Protein AF-A0A9W9YIX2-F1 (afdb_monomer_lite)

InterPro domains:
  IPR000152 EGF-type aspartate/asparagine hydroxylation site [PS00010] (361-372)
  IPR000742 EGF-like domain [PF00008] (350-379)
  IPR000742 EGF-like domain [PS00022] (370-381)
  IPR000742 EGF-like domain [PS01186] (370-381)
  IPR000742 EGF-like domain [PS50026] (346-382)
  IPR000742 EGF-like domain [SM00181] (349-382)
  IPR001881 EGF-like calcium-binding domain [SM00179] (346-382)
  IPR009030 Growth factor receptor cysteine-rich domain superfamily [SSF57184] (216-331)
  IPR011641 Tyrosine-protein kinase ephrin type A/B receptor-like [PF07699] (189-236)
  IPR011641 Tyrosine-protein kinase ephrin type A/B receptor-like [PF07699] (243-290)
  IPR011641 Tyrosine-protein kinase ephrin type A/B receptor-like [PF07699] (297-344)
  IPR052071 Signal peptide, CUB and EGF-like domain-containing protein [PTHR24046] (151-285)

Radius of gyration: 43.52 Å; chains: 1; bounding box: 113×68×102 Å

Secondary structure (DSSP, 8-state):
--TTS-EEEEES-TTSHHHHHHHHHHHHHHHHSTTS-TTTTTS-TT--GGGEEEEE------TTS-----EEEEEEEE--S----S-S-SBHHHHHHHHHHHHHHHHHHHHHHHHHTTS-HHHHHHHH-EEES---GGG--PPP---SS-TT--EEEEE-TTTT--SSSSP----S-SEEEEEE-PPTTEEEETTTTEEEEPPTTEE--STT-SSPEEPPTT-EEES-TTT---EEES---TTEE-SS--SSPEEPPTTEE--SSS-SSPEEPPTTEE-SSTTB-SGGG--EEPPTTEE-TTS-SSPEEPPTTEE--STT-SSPEEPSTT-EESSS-B-SGGGEE---TTTT----TTPEEEE-SSSEEEEPPTTEESSSS-EE--GGGG--S-TTPPP-----

pLDDT: mean 70.99, std 14.93, range [30.7, 94.44]

Organism: NCBI:txid174260

Sequence (404 aa):
MMSNYPGFYFDGDCNDPSVQDQMKKDFWNFIRGPYFPPPFCMIKPDCTEDSVTIFCGETSAPERRRKRRSVREVSIRYDYVKKFTDQESNDQAGQDAFNKEKAILETFRTEVDTHVKKADWRGFYATSKLELKDYDAKNYNLGPVEAYCSEDGAVVRKCNEADLKCPEPPCKCSKNTGTITKCTRCPVGTFYDSHEDNCTLCAEGTYSPNEGALACDKCPEGTWTIGTRQENFTACAAECGPGLFSSTGIATCSSCRIGTYSTGKQNKACVSCPAGTVTVITAAKGIEDCGMQCGPGTYSDNGVEPCLPCPAGSYQTDTGQTACLPCPGQESTHGTGASSTEYCGEVDTCVSSPCINGGTCVNTKESYRCDCAPGFKGQNCEKEIDECLATPCYKSSTCVNKVS

Foldseek 3Di:
DQQAFFKWKAQADCPPPVLQLQLLVLVLVQCVDVLQPPPQPVVDPPSDSVQKDKDWADQDDPPDDDDDTSITIITIGGRSDDPPPPDQFQFVVSLVVVVVVLVVVVVVVVVNLVSLLRGDVVVSCVRSVIHGPDSPSNSNHPDRDDRDPDPLAWDFAAADPVQVDDPDPPGQGPDRPHDRGGTHWAQWQWAQDSVVRDTHGNAWQFTGQHTHHNHTHGDPFLWAFPDDNVGHGNDTDWFQAKQWGDLGRGNDTAGADKQWIAATRRHNDTHGAQFQFIAPDTSHRDNVSRPFGAAWQFGALRSGPPTWGAAWQFTGQDTSHHHTHGAPDLWIAQGTRHRDNVRTDHDAQCPVVQAPPPWDWDGDSPHIATREDPQFDDRRSPDGDQPCVVVPDPPPDDDDGDRD

Structure (mmCIF, N/CA/C/O backbone):
data_AF-A0A9W9YIX2-F1
#
_entry.id   AF-A0A9W9YIX2-F1
#
loop_
_atom_site.group_PDB
_atom_site.id
_atom_site.type_symbol
_atom_site.label_atom_id
_atom_site.label_alt_id
_atom_site.label_comp_id
_atom_site.label_asym_id
_atom_site.label_entity_id
_atom_site.label_seq_id
_atom_site.pdbx_PDB_ins_code
_atom_site.Cartn_x
_atom_site.Cartn_y
_atom_site.Cartn_z
_atom_site.occupancy
_atom_site.B_iso_or_equiv
_atom_site.auth_seq_id
_atom_site.auth_comp_id
_atom_site.auth_asym_id
_atom_site.auth_atom_id
_atom_site.pdbx_PDB_model_num
ATOM 1 N N . MET A 1 1 ? -27.074 1.417 20.789 1.00 30.70 1 MET A N 1
ATOM 2 C CA . MET A 1 1 ? -28.310 0.865 21.388 1.00 30.70 1 MET A CA 1
ATOM 3 C C . MET A 1 1 ? -28.244 1.096 22.899 1.00 30.70 1 MET A C 1
ATOM 5 O O . MET A 1 1 ? -27.381 0.512 23.533 1.00 30.70 1 MET A O 1
ATOM 9 N N . MET A 1 2 ? -29.055 2.001 23.466 1.00 40.88 2 MET A N 1
ATOM 10 C CA . MET A 1 2 ? -29.052 2.376 24.904 1.00 40.88 2 MET A CA 1
ATOM 11 C C . MET A 1 2 ? -30.237 1.753 25.672 1.00 40.88 2 MET A C 1
ATOM 13 O O . MET A 1 2 ? -30.750 2.335 26.617 1.00 40.88 2 MET A O 1
ATOM 17 N N . SER A 1 3 ? -30.711 0.579 25.255 1.00 44.00 3 SER A N 1
ATOM 18 C CA . SER A 1 3 ? -31.977 -0.018 25.712 1.00 44.00 3 SER A CA 1
ATOM 19 C C . SER A 1 3 ? -31.920 -0.734 27.070 1.00 44.00 3 SER A C 1
ATOM 21 O O . SER A 1 3 ? -32.887 -1.393 27.430 1.00 44.00 3 SER A O 1
ATOM 23 N N . ASN A 1 4 ? -30.807 -0.646 27.805 1.00 49.62 4 ASN A N 1
ATOM 24 C CA . ASN A 1 4 ? -30.549 -1.483 28.986 1.00 49.62 4 ASN A CA 1
ATOM 25 C C . ASN A 1 4 ? -30.314 -0.689 30.288 1.00 49.62 4 ASN A C 1
ATOM 27 O O . ASN A 1 4 ? -29.967 -1.283 31.304 1.00 49.62 4 ASN A O 1
ATOM 31 N N . TYR A 1 5 ? -30.484 0.636 30.285 1.00 55.47 5 TYR A N 1
ATOM 32 C CA . TYR A 1 5 ? -30.279 1.471 31.476 1.00 55.47 5 TYR A CA 1
ATOM 33 C C . TYR A 1 5 ? -31.603 2.031 31.992 1.00 55.47 5 TYR A C 1
ATOM 35 O O . TYR A 1 5 ? -32.494 2.307 31.184 1.00 55.47 5 TYR A O 1
ATOM 43 N N . PRO A 1 6 ? -31.734 2.267 33.308 1.00 59.84 6 PRO A N 1
ATOM 44 C CA . PRO A 1 6 ? -32.901 2.958 33.820 1.00 59.84 6 PRO A CA 1
ATOM 45 C C . PRO A 1 6 ? -33.043 4.345 33.216 1.00 59.84 6 PRO A C 1
ATOM 47 O O . PRO A 1 6 ? -32.149 5.187 33.332 1.00 59.84 6 PRO A O 1
ATOM 50 N N . GLY A 1 7 ? -34.186 4.557 32.569 1.00 68.88 7 GLY A N 1
ATOM 51 C CA . GLY A 1 7 ? -34.613 5.856 32.083 1.00 68.88 7 GLY A CA 1
ATOM 52 C C . GLY A 1 7 ? -35.338 6.622 33.182 1.00 68.88 7 GLY A C 1
ATOM 53 O O . GLY A 1 7 ? -36.188 6.079 33.886 1.00 68.88 7 GLY A O 1
ATOM 54 N N . PHE A 1 8 ? -35.029 7.901 33.298 1.00 75.25 8 PHE A N 1
ATOM 55 C CA . PHE A 1 8 ? -35.702 8.874 34.138 1.00 75.25 8 PHE A CA 1
ATOM 56 C C . PHE A 1 8 ? -36.184 10.029 33.267 1.00 75.25 8 PHE A C 1
ATOM 58 O O . PHE A 1 8 ? -35.636 10.301 32.203 1.00 75.25 8 PHE A O 1
ATOM 65 N N . TYR A 1 9 ? -37.190 10.741 33.734 1.00 77.12 9 TYR A N 1
ATOM 66 C CA . TYR A 1 9 ? -37.581 12.041 33.243 1.00 77.12 9 TYR A CA 1
ATOM 67 C C . TYR A 1 9 ? -37.041 13.096 34.194 1.00 77.12 9 TYR A C 1
ATOM 69 O O . TYR A 1 9 ? -37.257 13.032 35.405 1.00 77.12 9 TYR A O 1
ATOM 77 N N . PHE A 1 10 ? -36.340 14.078 33.641 1.00 80.88 10 PHE A N 1
ATOM 78 C CA . PHE A 1 10 ? -35.890 15.236 34.390 1.00 80.88 10 PHE A CA 1
ATOM 79 C C . PHE A 1 10 ? -36.608 16.491 33.933 1.00 80.88 10 PHE A C 1
ATOM 81 O O . PHE A 1 10 ? -36.620 16.817 32.745 1.00 80.88 10 PHE A O 1
ATOM 88 N N . ASP A 1 11 ? -37.159 17.221 34.896 1.00 77.12 11 ASP A N 1
ATOM 89 C CA . ASP A 1 11 ? -37.795 18.509 34.675 1.00 77.12 11 ASP A CA 1
ATOM 90 C C . ASP A 1 11 ? -36.763 19.658 34.690 1.00 77.12 11 ASP A C 1
ATOM 92 O O . ASP A 1 11 ? -36.598 20.354 35.696 1.00 77.12 11 ASP A O 1
ATOM 96 N N . GLY A 1 12 ? -36.037 19.837 33.579 1.00 73.69 12 GLY A N 1
ATOM 97 C CA . GLY A 1 12 ? -35.011 20.877 33.426 1.00 73.69 12 GLY A CA 1
ATOM 98 C C . GLY A 1 12 ? -33.982 20.582 32.328 1.00 73.69 12 GLY A C 1
ATOM 99 O O . GLY A 1 12 ? -34.101 19.602 31.591 1.00 73.69 12 GLY A O 1
ATOM 100 N N . ASP A 1 13 ? -32.953 21.429 32.202 1.00 76.50 13 ASP A N 1
ATOM 101 C CA . ASP A 1 13 ? -31.882 21.207 31.222 1.00 76.50 13 ASP A CA 1
ATOM 102 C C . ASP A 1 13 ? -30.785 20.293 31.779 1.00 76.50 13 ASP A C 1
ATOM 104 O O . ASP A 1 13 ? -29.836 20.732 32.419 1.00 76.50 13 ASP A O 1
ATOM 108 N N . CYS A 1 14 ? -30.926 18.994 31.520 1.00 75.81 14 CYS A N 1
ATOM 109 C CA . CYS A 1 14 ? -29.953 17.971 31.913 1.00 75.81 14 CYS A CA 1
ATOM 110 C C . CYS A 1 14 ? -28.554 18.196 31.300 1.00 75.81 14 CYS A C 1
ATOM 112 O O . CYS A 1 14 ? -27.576 17.674 31.819 1.00 75.81 14 CYS A O 1
ATOM 114 N N . ASN A 1 15 ? -28.416 18.969 30.216 1.00 75.56 15 ASN A N 1
ATOM 115 C CA . ASN A 1 15 ? -27.109 19.227 29.600 1.00 75.56 15 ASN A CA 1
ATOM 116 C C . ASN A 1 15 ? -26.233 20.216 30.389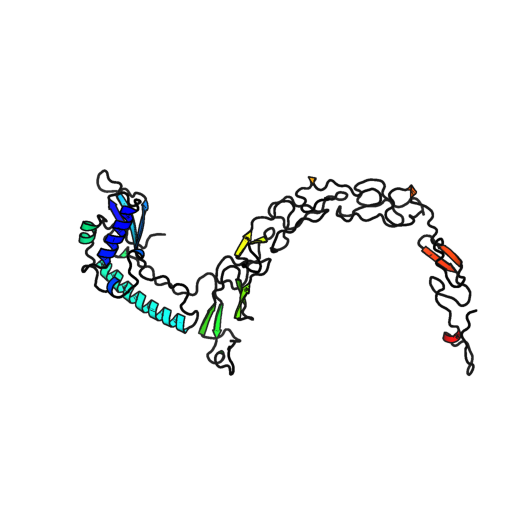 1.00 75.56 15 ASN A C 1
ATOM 118 O O . ASN A 1 15 ? -25.055 20.354 30.062 1.00 75.56 15 ASN A O 1
ATOM 122 N N . ASP A 1 16 ? -26.778 20.905 31.396 1.00 78.62 16 ASP A N 1
ATOM 123 C CA . ASP A 1 16 ? -25.990 21.781 32.262 1.00 78.62 16 ASP A CA 1
ATOM 124 C C . ASP A 1 16 ? -25.034 20.937 33.137 1.00 78.62 16 ASP A C 1
ATOM 126 O O . ASP A 1 16 ? -25.502 20.078 33.892 1.00 78.62 16 ASP A O 1
ATOM 130 N N . PRO A 1 17 ? -23.706 21.168 33.083 1.00 80.12 17 PRO A N 1
ATOM 131 C CA . PRO A 1 17 ? -22.734 20.399 33.862 1.00 80.12 17 PRO A CA 1
ATOM 132 C C . PRO A 1 17 ? -23.000 20.417 35.371 1.00 80.12 17 PRO A C 1
ATOM 134 O O . PRO A 1 17 ? -22.842 19.397 36.036 1.00 80.12 17 PRO A O 1
ATOM 137 N N . SER A 1 18 ? -23.468 21.546 35.913 1.00 83.00 18 SER A N 1
ATOM 138 C CA . SER A 1 18 ? -23.776 21.669 37.342 1.00 83.00 18 SER A CA 1
ATOM 139 C C . SER A 1 18 ? -24.972 20.806 37.749 1.00 83.00 18 SER A C 1
ATOM 141 O O . SER A 1 18 ? -25.002 20.243 38.845 1.00 83.00 18 SER A O 1
ATOM 143 N N . VAL A 1 19 ? -25.939 20.654 36.841 1.00 81.31 19 VAL A N 1
ATOM 144 C CA . VAL A 1 19 ? -27.109 19.793 37.016 1.00 81.31 19 VAL A CA 1
ATOM 145 C C . VAL A 1 19 ? -26.707 18.324 36.911 1.00 81.31 19 VAL A C 1
ATOM 147 O O . VAL A 1 19 ? -27.148 17.526 37.735 1.00 81.31 19 VAL A O 1
ATOM 150 N N . GLN A 1 20 ? -25.835 17.961 35.964 1.00 80.75 20 GLN A N 1
ATOM 151 C CA . GLN A 1 20 ? -25.313 16.593 35.854 1.00 80.75 20 GLN A CA 1
ATOM 152 C C . GLN A 1 20 ? -24.518 16.183 37.089 1.00 80.75 20 GLN A C 1
ATOM 154 O O . GLN A 1 20 ? -24.730 15.088 37.604 1.00 80.75 20 GLN A O 1
ATOM 159 N N . ASP A 1 21 ? -23.646 17.052 37.597 1.00 82.88 21 ASP A N 1
ATOM 160 C CA . ASP A 1 21 ? -22.867 16.765 38.802 1.00 82.88 21 ASP A CA 1
ATOM 161 C C . ASP A 1 21 ? -23.771 16.624 40.032 1.00 82.88 21 ASP A C 1
ATOM 163 O O . ASP A 1 21 ? -23.571 15.730 40.853 1.00 82.88 21 ASP A O 1
ATOM 167 N N . GLN A 1 22 ? -24.825 17.439 40.139 1.00 84.06 22 GLN A N 1
ATOM 168 C CA . GLN A 1 22 ? -25.811 17.272 41.205 1.00 84.06 22 GLN A CA 1
ATOM 169 C C . GLN A 1 22 ? -26.574 15.944 41.074 1.00 84.06 22 GLN A C 1
ATOM 171 O O . GLN A 1 22 ? -26.718 15.227 42.061 1.00 84.06 22 GLN A O 1
ATOM 176 N N . MET A 1 23 ? -27.000 15.564 39.864 1.00 83.19 23 MET A N 1
ATOM 177 C CA . MET A 1 23 ? -27.650 14.270 39.615 1.00 83.19 23 MET A CA 1
ATOM 178 C C . MET A 1 23 ? -26.743 13.086 39.951 1.00 83.19 23 MET A C 1
ATOM 180 O O . MET A 1 23 ? -27.216 12.112 40.537 1.00 83.19 23 MET A O 1
ATOM 184 N N . LYS A 1 24 ? -25.448 13.162 39.610 1.00 84.12 24 LYS A N 1
ATOM 185 C CA . LYS A 1 24 ? -24.456 12.141 39.980 1.00 84.12 24 LYS A CA 1
ATOM 186 C C . LYS A 1 24 ? -24.378 11.986 41.491 1.00 84.12 24 LYS A C 1
ATOM 188 O O . LYS A 1 24 ? -24.509 10.869 41.987 1.00 84.12 24 LYS A O 1
ATOM 193 N N . LYS A 1 25 ? -24.240 13.097 42.222 1.00 83.88 25 LYS A N 1
ATOM 194 C CA . LYS A 1 25 ? -24.187 13.110 43.693 1.00 83.88 25 LYS A CA 1
ATOM 195 C C . LYS A 1 25 ? -25.450 12.551 44.316 1.00 83.88 25 LYS A C 1
ATOM 197 O O . LYS A 1 25 ? -25.370 11.719 45.217 1.00 83.88 25 LYS A O 1
ATOM 202 N N . ASP A 1 26 ? -26.611 12.984 43.841 1.00 83.44 26 ASP A N 1
ATOM 203 C CA . ASP A 1 26 ? -27.897 12.543 44.372 1.00 83.44 26 ASP A CA 1
ATOM 204 C C . ASP A 1 26 ? -28.101 11.044 44.135 1.00 83.44 26 ASP A C 1
ATOM 206 O O . ASP A 1 26 ? -28.501 10.323 45.051 1.00 83.44 26 ASP A O 1
ATOM 210 N N . PHE A 1 27 ? -27.780 10.554 42.933 1.00 79.62 27 PHE A N 1
ATOM 211 C CA . PHE A 1 27 ? -27.871 9.134 42.600 1.00 79.62 27 PHE A CA 1
ATOM 212 C C . PHE A 1 27 ? -26.872 8.294 43.402 1.00 79.62 27 PHE A C 1
ATOM 214 O O . PHE A 1 27 ? -27.253 7.273 43.973 1.00 79.62 27 PHE A O 1
ATOM 221 N N . TRP A 1 28 ? -25.622 8.747 43.518 1.00 79.00 28 TRP A N 1
ATOM 222 C CA . TRP A 1 28 ? -24.592 8.089 44.324 1.00 79.00 28 TRP A CA 1
ATOM 223 C C . TRP A 1 28 ? -24.975 8.019 45.813 1.00 79.00 28 TRP A C 1
ATOM 225 O O . TRP A 1 28 ? -24.837 6.975 46.451 1.00 79.00 28 TRP A O 1
ATOM 235 N N . ASN A 1 29 ? -25.534 9.096 46.369 1.00 79.56 29 ASN A N 1
ATOM 236 C CA . ASN A 1 29 ? -26.045 9.106 47.741 1.00 79.56 29 ASN A CA 1
ATOM 237 C C . ASN A 1 29 ? -27.248 8.170 47.914 1.00 79.56 29 ASN A C 1
ATOM 239 O O . ASN A 1 29 ? -27.369 7.516 48.950 1.00 79.56 29 ASN A O 1
ATOM 243 N N . PHE A 1 30 ? -28.122 8.073 46.910 1.00 77.31 30 PHE A N 1
ATOM 244 C CA . PHE A 1 30 ? -29.279 7.181 46.938 1.00 77.31 30 PHE A CA 1
ATOM 245 C C . PHE A 1 30 ? -28.875 5.702 46.982 1.00 77.31 30 PHE A C 1
ATOM 247 O O . PHE A 1 30 ? -29.350 4.978 47.857 1.00 77.31 30 PHE A O 1
ATOM 254 N N . ILE A 1 31 ? -27.943 5.266 46.126 1.00 71.56 31 ILE A N 1
ATOM 255 C CA . ILE A 1 31 ? -27.437 3.876 46.119 1.00 71.56 31 ILE A CA 1
ATOM 256 C C . ILE A 1 31 ? -26.589 3.530 47.357 1.00 71.56 31 ILE A C 1
ATOM 258 O O . ILE A 1 31 ? -26.360 2.355 47.644 1.00 71.56 31 ILE A O 1
ATOM 262 N N . ARG A 1 32 ? -26.135 4.541 48.114 1.00 73.19 32 ARG A 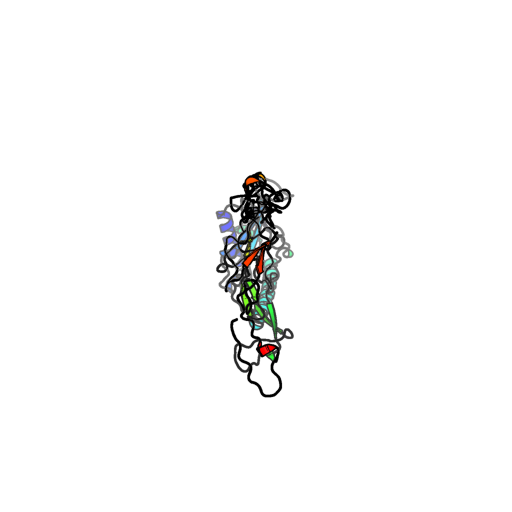N 1
ATOM 263 C CA . ARG A 1 32 ? -25.486 4.394 49.430 1.00 73.19 32 ARG A CA 1
ATOM 264 C C . ARG A 1 32 ? -26.450 4.488 50.615 1.00 73.19 32 ARG A C 1
ATOM 266 O O . ARG A 1 32 ? -26.044 4.214 51.745 1.00 73.19 32 ARG A O 1
ATOM 273 N N . GLY A 1 33 ? -27.681 4.933 50.384 1.00 69.19 33 GLY A N 1
ATOM 274 C CA . GLY A 1 33 ? -28.663 5.191 51.428 1.00 69.19 33 GLY A CA 1
ATOM 275 C C . GLY A 1 33 ? -29.258 3.907 52.016 1.00 69.19 33 GLY A C 1
ATOM 276 O O . GLY A 1 33 ? -29.188 2.853 51.396 1.00 69.19 33 GLY A O 1
ATOM 277 N N . PRO A 1 34 ? -29.921 3.981 53.184 1.00 60.44 34 PRO A N 1
ATOM 278 C CA . PRO A 1 34 ? -30.463 2.815 53.898 1.00 60.44 34 PRO A CA 1
ATOM 279 C C . PRO A 1 34 ? -31.622 2.111 53.167 1.00 60.44 34 PRO A C 1
ATOM 281 O O . PRO A 1 34 ? -32.035 1.024 53.564 1.00 60.44 34 PRO A O 1
ATOM 284 N N . TYR A 1 35 ? -32.168 2.750 52.129 1.00 60.28 35 TYR A N 1
ATOM 285 C CA . TYR A 1 35 ? -33.277 2.253 51.310 1.00 60.28 35 TYR A CA 1
ATOM 286 C C . TYR A 1 35 ? -32.808 1.435 50.100 1.00 60.28 35 TYR A C 1
ATOM 288 O O . TYR A 1 35 ? -33.603 0.708 49.505 1.00 60.28 35 TYR A O 1
ATOM 296 N N . PHE A 1 36 ? -31.522 1.533 49.757 1.00 61.84 36 PHE A N 1
ATOM 297 C CA . PHE A 1 36 ? -30.829 0.576 48.909 1.00 61.84 36 PHE A CA 1
ATOM 298 C C . PHE A 1 36 ? -30.133 -0.413 49.860 1.00 61.84 36 PHE A C 1
ATOM 300 O O . PHE A 1 36 ? -29.583 0.015 50.874 1.00 61.84 36 PHE A O 1
ATOM 307 N N . PRO A 1 37 ? -30.209 -1.736 49.647 1.00 54.81 37 PRO A N 1
ATOM 308 C CA . PRO A 1 37 ? -29.658 -2.707 50.592 1.00 54.81 37 PRO A CA 1
ATOM 309 C C . PRO A 1 37 ? -28.189 -2.393 50.933 1.00 54.81 37 PRO A C 1
ATOM 311 O O . PRO A 1 37 ? -27.375 -2.173 50.029 1.00 54.81 37 PRO A O 1
ATOM 314 N N . PRO A 1 38 ? -27.817 -2.413 52.221 1.00 55.12 38 PRO A N 1
ATOM 315 C CA . PRO A 1 38 ? -26.435 -2.256 52.642 1.00 55.12 38 PRO A CA 1
ATOM 316 C C . PRO A 1 38 ? -25.717 -3.583 52.384 1.00 55.12 38 PRO A C 1
ATOM 318 O O . PRO A 1 38 ? -25.743 -4.492 53.213 1.00 55.12 38 PRO A O 1
ATOM 321 N N . PRO A 1 39 ? -25.206 -3.757 51.159 1.00 54.12 39 PRO A N 1
ATOM 322 C CA . PRO A 1 39 ? -23.761 -3.808 50.995 1.00 54.12 39 PRO A CA 1
ATOM 323 C C . PRO A 1 39 ? -23.245 -3.141 49.709 1.00 54.12 39 PRO A C 1
ATOM 325 O O . PRO A 1 39 ? -22.051 -3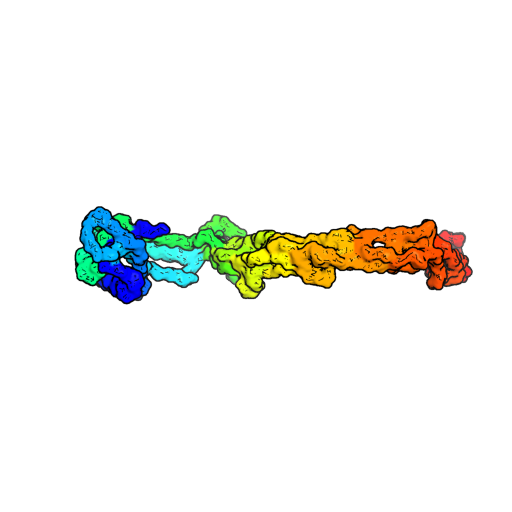.233 49.434 1.00 54.12 39 PRO A O 1
ATOM 328 N N . PHE A 1 40 ? -24.105 -2.480 48.919 1.00 55.81 40 PHE A N 1
ATOM 329 C CA . PHE A 1 40 ? -23.806 -2.206 47.506 1.00 55.81 40 PHE A CA 1
ATOM 330 C C . PHE A 1 40 ? -22.519 -1.397 47.273 1.00 55.81 40 PHE A C 1
ATOM 332 O O . PHE A 1 40 ? -21.602 -1.866 46.608 1.00 55.81 40 PHE A O 1
ATOM 339 N N . CYS A 1 41 ? -22.411 -0.229 47.904 1.00 58.50 41 CYS A N 1
ATOM 340 C CA . CYS A 1 41 ? -21.214 0.623 47.865 1.00 58.50 41 CYS A CA 1
ATOM 341 C C . CYS A 1 41 ? -20.422 0.620 49.180 1.00 58.50 41 CYS A C 1
ATOM 343 O O . CYS A 1 41 ? -19.426 1.324 49.309 1.00 58.50 41 CYS A O 1
ATOM 345 N N . MET A 1 42 ? -20.876 -0.142 50.180 1.00 56.25 42 MET A N 1
ATOM 346 C CA . MET A 1 42 ? -20.200 -0.240 51.479 1.00 56.25 42 MET A CA 1
ATOM 347 C C . MET A 1 42 ? -19.154 -1.358 51.514 1.00 56.25 42 MET A C 1
ATOM 349 O O . MET A 1 42 ? -18.231 -1.281 52.318 1.00 56.25 42 MET A O 1
ATOM 353 N N . ILE A 1 43 ? -19.279 -2.383 50.660 1.00 52.97 43 ILE A N 1
ATOM 354 C CA . ILE A 1 43 ? -18.359 -3.534 50.639 1.00 52.97 43 ILE A CA 1
ATOM 355 C C . ILE A 1 43 ? -17.201 -3.357 49.640 1.00 52.97 43 ILE A C 1
ATOM 357 O O . ILE A 1 43 ? -16.174 -4.020 49.779 1.00 52.97 43 ILE A O 1
ATOM 361 N N . LYS A 1 44 ? -17.306 -2.447 48.661 1.00 56.91 44 LYS A N 1
ATOM 362 C CA . LYS A 1 44 ? -16.273 -2.246 47.630 1.00 56.91 44 LYS A CA 1
ATOM 363 C C . LYS A 1 44 ? -15.676 -0.828 47.691 1.00 56.91 44 LYS A C 1
ATOM 365 O O . LYS A 1 44 ? -16.433 0.137 47.605 1.00 56.91 44 LYS A O 1
ATOM 370 N N . PRO A 1 45 ? -14.340 -0.684 47.803 1.00 57.50 45 PRO A N 1
ATOM 371 C CA . PRO A 1 45 ? -13.674 0.617 47.913 1.00 57.50 45 PRO A CA 1
ATOM 372 C C . PRO A 1 45 ? -13.729 1.456 46.623 1.00 57.50 45 PRO A C 1
ATOM 374 O O . PRO A 1 45 ? -13.506 2.660 46.685 1.00 57.50 45 PRO A O 1
ATOM 377 N N . ASP A 1 46 ? -14.062 0.847 45.479 1.00 57.91 46 ASP A N 1
ATOM 378 C CA . ASP A 1 46 ? -14.088 1.509 44.167 1.00 57.91 46 ASP A CA 1
ATOM 379 C C . ASP A 1 46 ? -15.450 2.147 43.799 1.00 57.91 46 ASP A C 1
ATOM 381 O O . ASP A 1 46 ? -15.571 2.738 42.728 1.00 57.91 46 ASP A O 1
ATOM 385 N N . CYS A 1 47 ? -16.480 2.084 44.661 1.00 63.56 47 CYS A N 1
ATOM 386 C CA . CYS A 1 47 ? -17.731 2.827 44.435 1.00 63.56 47 CYS A CA 1
ATOM 387 C C . CYS A 1 47 ? -17.562 4.321 44.784 1.00 63.56 47 CYS A C 1
ATOM 389 O O . CYS A 1 47 ? -17.932 4.784 45.869 1.00 63.56 47 CYS A O 1
ATOM 391 N N . THR A 1 48 ? -17.015 5.095 43.849 1.00 71.81 48 THR A N 1
ATOM 392 C CA . THR A 1 48 ? -16.875 6.557 43.957 1.00 71.81 48 THR A CA 1
ATOM 393 C C . THR A 1 48 ? -17.950 7.289 43.151 1.00 71.81 48 THR A C 1
ATOM 395 O O . THR A 1 48 ? -18.653 6.684 42.346 1.00 71.81 48 THR A O 1
ATOM 398 N N . GLU A 1 49 ? -18.098 8.598 43.355 1.00 71.31 49 GLU A N 1
ATOM 399 C CA . GLU A 1 49 ? -19.019 9.434 42.566 1.00 71.31 49 GLU A CA 1
ATOM 400 C C . GLU A 1 49 ? -18.745 9.322 41.050 1.00 71.31 49 GLU A C 1
ATOM 402 O O . GLU A 1 49 ? -19.680 9.271 40.253 1.00 71.31 49 GLU A O 1
ATOM 407 N N . ASP A 1 50 ? -17.473 9.158 40.665 1.00 69.62 50 ASP A N 1
ATOM 408 C CA . ASP A 1 50 ? -17.017 9.045 39.271 1.00 69.62 50 ASP A CA 1
ATOM 409 C C . ASP A 1 50 ? -17.518 7.788 38.545 1.00 69.62 50 ASP A C 1
ATOM 411 O O . ASP A 1 50 ? -17.521 7.736 37.317 1.00 69.62 50 ASP A O 1
ATOM 415 N N . SER A 1 51 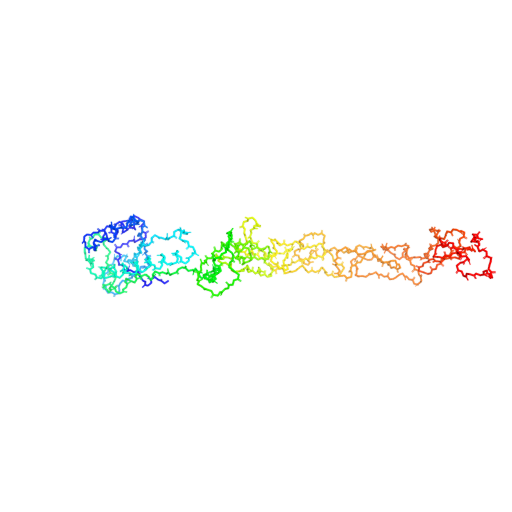? -17.969 6.774 39.287 1.00 67.88 51 SER A N 1
ATOM 416 C CA . SER A 1 51 ? -18.555 5.562 38.700 1.00 67.88 51 SER A CA 1
ATOM 417 C C . SER A 1 51 ? -19.985 5.773 38.179 1.00 67.88 51 SER A C 1
ATOM 419 O O . SER A 1 51 ? -20.536 4.893 37.517 1.00 67.88 51 SER A O 1
ATOM 421 N N . VAL A 1 52 ? -20.587 6.948 38.424 1.00 74.38 52 VAL A N 1
ATOM 422 C CA . VAL A 1 52 ? -21.903 7.350 37.908 1.00 74.38 52 VAL A CA 1
ATOM 423 C C . VAL A 1 52 ? -21.739 8.269 36.694 1.00 74.38 52 VAL A C 1
ATOM 425 O O . VAL A 1 52 ? -21.230 9.386 36.786 1.00 74.38 52 VAL A O 1
ATOM 428 N N . THR A 1 53 ? -22.259 7.844 35.546 1.00 76.75 53 THR A N 1
ATOM 429 C CA . THR A 1 53 ? -22.347 8.666 34.333 1.00 76.75 53 THR A CA 1
ATOM 430 C C . THR A 1 53 ? -23.803 8.978 33.997 1.00 76.75 53 THR A C 1
ATOM 432 O O . THR A 1 53 ? -24.646 8.081 33.931 1.00 76.75 53 THR A O 1
ATOM 435 N N . ILE A 1 54 ? -24.096 10.256 33.748 1.00 77.31 54 ILE A N 1
ATOM 436 C CA . ILE A 1 54 ? -25.424 10.744 33.361 1.00 77.31 54 ILE A CA 1
ATOM 437 C C . ILE A 1 54 ? -25.454 10.933 31.846 1.00 77.31 54 ILE A C 1
ATOM 439 O O . ILE A 1 54 ? -24.611 11.627 31.285 1.00 77.31 54 ILE A O 1
ATOM 443 N N . PHE A 1 55 ? -26.441 10.335 31.188 1.00 78.56 55 PHE A N 1
ATOM 444 C CA . PHE A 1 55 ? -26.706 10.527 29.770 1.00 78.56 55 PHE A CA 1
ATOM 445 C C . PHE A 1 55 ? -28.027 11.260 29.600 1.00 78.56 55 PHE A C 1
ATOM 447 O O . PHE A 1 55 ? -29.080 10.746 29.967 1.00 78.56 55 PHE A O 1
ATOM 454 N N . CYS A 1 56 ? -27.979 12.446 29.010 1.00 74.50 56 CYS A N 1
ATOM 455 C CA . CYS A 1 56 ? -29.171 13.215 28.687 1.00 74.50 56 CYS A CA 1
ATOM 456 C C . CYS A 1 56 ? -29.587 12.906 27.247 1.00 74.50 56 CYS A C 1
ATOM 458 O O . CYS A 1 56 ? -28.849 13.186 26.303 1.00 74.50 56 CYS A O 1
ATOM 460 N N . GLY A 1 57 ? -30.756 12.301 27.084 1.00 69.44 57 GLY A N 1
ATOM 461 C CA . GLY A 1 57 ? -31.360 12.020 25.792 1.00 69.44 57 GLY A CA 1
ATOM 462 C C . GLY A 1 57 ? -31.971 13.257 25.129 1.00 69.44 57 GLY A C 1
ATOM 463 O O . GLY A 1 57 ? -31.935 14.385 25.642 1.00 69.44 57 GLY A O 1
ATOM 464 N N . GLU A 1 58 ? -32.559 13.026 23.957 1.00 59.44 58 GLU A N 1
ATOM 465 C CA . GLU A 1 58 ? -33.331 14.037 23.238 1.00 59.44 58 GLU A CA 1
ATOM 466 C C . GLU A 1 58 ? -34.567 14.464 24.051 1.00 59.44 58 GLU A C 1
ATOM 468 O O . GLU A 1 58 ? -35.079 13.720 24.891 1.00 59.44 58 GLU A O 1
ATOM 473 N N . THR A 1 59 ? -35.056 15.689 23.833 1.00 53.69 59 THR A N 1
ATOM 474 C CA . THR A 1 59 ? -36.270 16.197 24.493 1.00 53.69 59 THR A CA 1
ATOM 475 C C . THR A 1 59 ? -37.478 15.344 24.112 1.00 53.69 59 THR A C 1
ATOM 477 O O . THR A 1 59 ? -38.093 15.548 23.067 1.00 53.69 59 THR A O 1
ATOM 480 N N . SER A 1 60 ? -37.845 14.395 24.967 1.00 52.47 60 SER A N 1
ATOM 481 C CA . SER A 1 60 ? -39.069 13.622 24.810 1.00 52.47 60 SER A CA 1
ATOM 482 C C . SER A 1 60 ? -40.239 14.432 25.368 1.00 52.47 60 SER A C 1
ATOM 484 O O . SER A 1 60 ? -40.323 14.645 26.576 1.00 52.47 60 SER A O 1
ATOM 486 N N . ALA A 1 61 ? -41.160 14.892 24.520 1.00 46.06 61 ALA A N 1
ATOM 487 C CA . ALA A 1 61 ? -42.429 15.442 24.993 1.00 46.06 61 ALA A CA 1
ATOM 488 C C . ALA A 1 61 ? -43.328 14.283 25.473 1.00 46.06 61 ALA A C 1
ATOM 490 O O . ALA A 1 61 ? -43.705 13.454 24.643 1.00 46.06 61 ALA A O 1
ATOM 491 N N . PRO A 1 62 ? -43.704 14.176 26.764 1.00 45.97 62 PRO A N 1
ATOM 492 C CA . PRO A 1 62 ? -44.567 13.085 27.196 1.00 45.97 62 PRO A CA 1
ATOM 493 C C . PRO A 1 62 ? -45.998 13.283 26.671 1.00 45.97 62 PRO A C 1
ATOM 495 O O . PRO A 1 62 ? -46.640 14.317 26.881 1.00 45.97 62 PRO A O 1
ATOM 498 N N . GLU A 1 63 ? -46.507 12.249 25.998 1.00 51.22 63 GLU A N 1
ATOM 499 C CA . GLU A 1 63 ? -47.742 12.235 25.202 1.00 51.22 63 GLU A CA 1
ATOM 500 C C . GLU A 1 63 ? -49.029 12.442 26.021 1.00 51.22 63 GLU A C 1
ATOM 502 O O . GLU A 1 63 ? -50.098 12.692 25.463 1.00 51.22 63 GLU A O 1
ATOM 507 N N . ARG A 1 64 ? -48.970 12.411 27.358 1.00 49.34 64 ARG A N 1
ATOM 508 C CA . ARG A 1 64 ? -50.134 12.697 28.211 1.00 49.34 64 ARG A CA 1
ATOM 509 C C . ARG A 1 64 ? -49.764 13.351 29.542 1.00 49.34 64 ARG A C 1
ATOM 511 O O . ARG A 1 64 ? -49.878 12.727 30.586 1.00 49.34 64 ARG A O 1
ATOM 518 N N . ARG A 1 65 ? -49.484 14.659 29.511 1.00 44.56 65 ARG A N 1
ATOM 519 C CA . ARG A 1 65 ? -50.238 15.724 30.229 1.00 44.56 65 ARG A CA 1
ATOM 520 C C . ARG A 1 65 ? -49.378 16.978 30.452 1.00 44.56 65 ARG A C 1
ATOM 522 O O . ARG A 1 65 ? -48.582 17.069 31.366 1.00 44.56 65 ARG A O 1
ATOM 529 N N . ARG A 1 66 ? -49.724 18.001 29.663 1.00 43.16 66 ARG A N 1
ATOM 530 C CA . ARG A 1 66 ? -49.827 19.433 30.005 1.00 43.16 66 ARG A CA 1
ATOM 531 C C . ARG A 1 66 ? -48.610 20.138 30.649 1.00 43.16 66 ARG A C 1
ATOM 533 O O . ARG A 1 66 ? -48.545 20.318 31.853 1.00 43.16 66 ARG A O 1
ATOM 540 N N . LYS A 1 67 ? -47.929 20.856 29.746 1.00 45.47 67 LYS A N 1
ATOM 541 C CA . LYS A 1 67 ? -47.567 22.290 29.814 1.00 45.47 67 LYS A CA 1
ATOM 542 C C . LYS A 1 67 ? -46.257 22.681 30.532 1.00 45.47 67 LYS A C 1
ATOM 544 O O . LYS A 1 67 ? -46.226 22.920 31.730 1.00 45.47 67 LYS A O 1
ATOM 549 N N . ARG A 1 68 ? -45.299 23.035 29.657 1.00 48.12 68 ARG A N 1
ATOM 550 C CA . ARG A 1 68 ? -44.290 24.115 29.762 1.00 48.12 68 ARG A CA 1
ATOM 551 C C . ARG A 1 68 ? -43.009 23.863 30.550 1.00 48.12 68 ARG A C 1
ATOM 553 O O . ARG A 1 68 ? -42.459 24.817 31.094 1.00 48.12 68 ARG A O 1
ATOM 560 N N . ARG A 1 69 ? -42.467 22.650 30.526 1.00 55.12 69 ARG A N 1
ATOM 561 C CA . ARG A 1 69 ? -41.067 22.454 30.906 1.00 55.12 69 ARG A CA 1
ATOM 562 C C . ARG A 1 69 ? -40.390 21.461 29.967 1.00 55.12 69 ARG A C 1
ATOM 564 O O . ARG A 1 69 ? -41.048 20.548 29.469 1.00 55.12 69 ARG A O 1
ATOM 571 N N . SER A 1 70 ? -39.132 21.725 29.626 1.00 58.94 70 SER A N 1
ATOM 572 C CA . SER A 1 70 ? -38.297 20.886 28.763 1.00 58.94 70 SER A CA 1
ATOM 573 C C . SER A 1 70 ? -37.938 19.612 29.522 1.00 58.94 70 SER A C 1
ATOM 575 O O . SER A 1 70 ? -36.867 19.523 30.113 1.00 58.94 70 SER A O 1
ATOM 577 N N . VAL A 1 71 ? -38.867 18.660 29.569 1.00 65.06 71 VAL A N 1
ATOM 578 C CA . VAL A 1 71 ? -38.604 17.366 30.193 1.00 65.06 71 VAL A CA 1
ATOM 579 C C . VAL A 1 71 ? -37.671 16.583 29.277 1.00 65.06 71 VAL A C 1
ATOM 581 O O . VAL A 1 71 ? -37.959 16.413 28.090 1.00 65.06 71 VAL A O 1
ATOM 584 N N . ARG A 1 72 ? -36.534 16.146 29.814 1.00 70.88 72 ARG A N 1
ATOM 585 C CA . ARG A 1 72 ? -35.564 15.318 29.092 1.00 70.88 72 ARG A CA 1
ATOM 586 C C . ARG A 1 72 ? -35.581 13.905 29.635 1.00 70.88 72 ARG A C 1
ATOM 588 O O . ARG A 1 72 ? -35.750 13.701 30.836 1.00 70.88 72 ARG A O 1
ATOM 595 N N . GLU A 1 73 ? -35.372 12.947 28.744 1.00 73.94 73 GLU A N 1
ATOM 596 C CA . GLU A 1 73 ? -35.032 11.598 29.163 1.00 73.94 73 GLU A CA 1
ATOM 597 C C . GLU A 1 73 ? -33.587 11.589 29.661 1.00 73.94 73 GLU A C 1
ATOM 599 O O . GLU A 1 73 ? -32.693 12.142 29.024 1.00 73.94 73 GLU A O 1
ATOM 604 N N . VAL A 1 74 ? -33.365 10.993 30.820 1.00 74.94 74 VAL A N 1
ATOM 605 C CA . VAL A 1 74 ? -32.064 10.880 31.462 1.00 74.94 74 VAL A CA 1
ATOM 606 C C . VAL A 1 74 ? -31.821 9.411 31.737 1.00 74.94 74 VAL A C 1
ATOM 608 O O . VAL A 1 74 ? -32.598 8.777 32.440 1.00 74.94 74 VAL A O 1
ATOM 611 N N . SER A 1 75 ? -30.749 8.854 31.196 1.00 74.31 75 SER A N 1
ATOM 612 C CA . SER A 1 75 ? -30.304 7.508 31.534 1.00 74.31 75 SER A CA 1
ATOM 613 C C . SER A 1 75 ? -29.094 7.603 32.442 1.00 74.31 75 SER A C 1
ATOM 615 O O . SER A 1 75 ? -28.135 8.311 32.138 1.00 74.31 75 SER A O 1
ATOM 617 N N . ILE A 1 76 ? -29.120 6.877 33.553 1.00 73.19 76 ILE A N 1
ATOM 618 C CA . ILE A 1 76 ? -27.988 6.827 34.477 1.00 73.19 76 ILE A CA 1
ATOM 619 C C . ILE A 1 76 ? -27.275 5.497 34.281 1.00 73.19 76 ILE A C 1
ATOM 621 O O . ILE A 1 76 ? -27.873 4.429 34.428 1.00 73.19 76 ILE A O 1
ATOM 625 N N . ARG A 1 77 ? -25.989 5.564 33.938 1.00 69.81 77 ARG A N 1
ATOM 626 C CA . ARG A 1 77 ? -25.090 4.413 33.944 1.00 69.81 77 ARG A CA 1
ATOM 627 C C . ARG A 1 77 ? -24.288 4.445 35.226 1.00 69.81 77 ARG A C 1
ATOM 629 O O . ARG A 1 77 ? -23.745 5.481 35.594 1.00 69.81 77 ARG A O 1
ATOM 636 N N . TYR A 1 78 ? -24.193 3.297 35.864 1.00 67.00 78 TYR A N 1
ATOM 637 C CA . TYR A 1 78 ? -23.313 3.102 36.994 1.00 67.00 78 TYR A CA 1
ATOM 638 C C . TYR A 1 78 ? -22.418 1.905 36.702 1.00 67.00 78 TYR A C 1
ATOM 640 O O . TYR A 1 78 ? -22.913 0.786 36.538 1.00 67.00 78 TYR A O 1
ATOM 648 N N . ASP A 1 79 ? -21.118 2.157 36.599 1.00 58.47 79 ASP A N 1
ATOM 649 C CA . ASP A 1 79 ? -20.123 1.135 36.303 1.00 58.47 79 ASP A CA 1
ATOM 650 C C . ASP A 1 79 ? -19.625 0.546 37.625 1.00 58.47 79 ASP A C 1
ATOM 652 O O . ASP A 1 79 ? -18.753 1.094 38.293 1.00 58.47 79 ASP A O 1
ATOM 656 N N . TYR A 1 80 ? -20.225 -0.573 38.032 1.00 54.53 80 TYR A N 1
ATOM 657 C CA . TYR A 1 80 ? -19.885 -1.220 39.305 1.00 54.53 80 TYR A CA 1
ATOM 658 C C . TYR A 1 80 ? -18.590 -2.045 39.235 1.00 54.53 80 TYR A C 1
ATOM 660 O O . TYR A 1 80 ? -17.978 -2.347 40.260 1.00 54.53 80 TYR A O 1
ATOM 668 N N . VAL A 1 81 ? -18.186 -2.428 38.023 1.00 50.09 81 VAL A N 1
ATOM 669 C CA . VAL A 1 81 ? -16.918 -3.103 37.768 1.00 50.09 81 VAL A CA 1
ATOM 670 C C . VAL A 1 81 ? -15.936 -2.025 37.346 1.00 50.09 81 VAL A C 1
ATOM 672 O O . VAL A 1 81 ? -16.080 -1.435 36.273 1.00 50.09 81 VAL A O 1
ATOM 675 N N . LYS A 1 82 ? -14.920 -1.769 38.175 1.00 45.75 82 LYS A N 1
ATOM 676 C CA . LYS A 1 82 ? -13.724 -1.078 37.699 1.00 45.75 82 LYS A CA 1
ATOM 677 C C . LYS A 1 82 ? -13.222 -1.885 36.511 1.00 45.75 82 LYS A C 1
ATOM 679 O O . LYS A 1 82 ? -12.987 -3.081 36.669 1.00 45.75 82 LYS A O 1
ATOM 684 N N . LYS A 1 83 ? -13.100 -1.269 35.331 1.00 41.56 83 LYS A N 1
ATOM 685 C CA . LYS A 1 83 ? -12.438 -1.923 34.196 1.00 41.56 83 LYS A CA 1
ATOM 686 C C . LYS A 1 83 ? -11.147 -2.527 34.729 1.00 41.56 83 LYS A C 1
ATOM 688 O O . LYS A 1 83 ? -10.345 -1.793 35.310 1.00 41.56 83 LYS A O 1
ATOM 693 N N . PHE A 1 84 ? -10.986 -3.839 34.586 1.00 43.03 84 PHE A N 1
ATOM 694 C CA . PHE A 1 84 ? -9.691 -4.452 34.809 1.00 43.03 84 PHE A CA 1
ATOM 695 C C . PHE A 1 84 ? -8.730 -3.729 33.876 1.00 43.03 84 PHE A C 1
ATOM 697 O O . PHE A 1 84 ? -8.838 -3.834 32.658 1.00 43.03 84 PHE A O 1
ATOM 704 N N . THR A 1 85 ? -7.871 -2.889 34.444 1.00 43.41 85 THR A N 1
ATOM 705 C CA . THR A 1 85 ? -6.778 -2.276 33.707 1.00 43.41 85 THR A CA 1
ATOM 706 C C . THR A 1 85 ? -5.759 -3.380 33.489 1.00 43.41 85 THR A C 1
ATOM 708 O O . THR A 1 85 ? -4.939 -3.640 34.363 1.00 43.41 85 THR A O 1
ATOM 711 N N . ASP A 1 86 ? -5.932 -4.084 32.373 1.00 43.56 86 ASP A N 1
ATOM 712 C CA . ASP A 1 86 ? -4.950 -4.850 31.597 1.00 43.56 86 ASP A CA 1
ATOM 713 C C . ASP A 1 86 ? -4.027 -5.839 32.332 1.00 43.56 86 ASP A C 1
ATOM 715 O O . ASP A 1 86 ? -2.996 -6.229 31.786 1.00 43.56 86 ASP A O 1
ATOM 719 N N . GLN A 1 87 ? -4.349 -6.269 33.555 1.00 42.41 87 GLN A N 1
ATOM 720 C CA . GLN A 1 87 ? -3.376 -6.991 34.387 1.00 42.41 87 GLN A CA 1
ATOM 721 C C . GLN A 1 87 ? -3.938 -8.139 35.232 1.00 42.41 87 GLN A C 1
ATOM 723 O O . GLN A 1 87 ? -3.455 -8.375 36.337 1.00 42.41 87 GLN A O 1
ATOM 728 N N . GLU A 1 88 ? -4.880 -8.921 34.708 1.00 39.44 88 GLU A N 1
ATOM 729 C CA . GLU A 1 88 ? -5.025 -10.307 35.176 1.00 39.44 88 GLU A CA 1
ATOM 730 C C . GLU A 1 88 ? -4.599 -11.271 34.074 1.00 39.44 88 GLU A C 1
ATOM 732 O O . GLU A 1 88 ? -4.860 -11.059 32.891 1.00 39.44 88 GLU A O 1
ATOM 737 N N . SER A 1 89 ? -3.794 -12.255 34.467 1.00 38.84 89 SER A N 1
ATOM 738 C CA . SER A 1 89 ? -2.959 -13.047 33.578 1.00 38.84 89 SER A CA 1
ATOM 739 C C . SER A 1 89 ? -3.762 -13.790 32.518 1.00 38.84 89 SER A C 1
ATOM 741 O O . SER A 1 89 ? -4.790 -14.408 32.772 1.00 38.84 89 SER A O 1
ATOM 743 N N . ASN A 1 90 ? -3.210 -13.780 31.311 1.00 43.78 90 ASN A N 1
ATOM 744 C CA . ASN A 1 90 ? -3.712 -14.470 30.133 1.00 43.78 90 ASN A CA 1
ATOM 745 C C . ASN A 1 90 ? -3.544 -16.008 30.208 1.00 43.78 90 ASN A C 1
ATOM 747 O O . ASN A 1 90 ? -3.240 -16.628 29.198 1.00 43.78 90 ASN A O 1
ATOM 751 N N . ASP A 1 91 ? -3.660 -16.647 31.373 1.00 39.12 91 ASP A N 1
ATOM 752 C CA . ASP A 1 91 ? -3.467 -18.091 31.590 1.00 39.12 91 ASP A CA 1
ATOM 753 C C . ASP A 1 91 ? -4.730 -18.777 32.150 1.00 39.12 91 ASP A C 1
ATOM 755 O O . ASP A 1 91 ? -5.693 -18.112 32.516 1.00 39.12 91 ASP A O 1
ATOM 759 N N . GLN A 1 92 ? -4.764 -20.120 32.210 1.00 42.81 92 GLN A N 1
ATOM 760 C CA . GLN A 1 92 ? -5.944 -20.860 32.708 1.00 42.81 92 GLN A CA 1
ATOM 761 C C . GLN A 1 92 ? -6.308 -20.465 34.149 1.00 42.81 92 GLN A C 1
ATOM 763 O O . GLN A 1 92 ? -7.481 -20.445 34.490 1.00 42.81 92 GLN A O 1
ATOM 768 N N . ALA A 1 93 ? -5.325 -20.125 34.989 1.00 42.09 93 ALA A N 1
ATOM 769 C CA . ALA A 1 93 ? -5.549 -19.728 36.377 1.00 42.09 93 ALA A CA 1
ATOM 770 C C . ALA A 1 93 ? -6.136 -18.313 36.494 1.00 42.09 93 ALA A C 1
ATOM 772 O O . ALA A 1 93 ? -7.033 -18.108 37.308 1.00 42.09 93 ALA A O 1
ATOM 773 N N . GLY A 1 94 ? -5.686 -17.367 35.663 1.00 48.38 94 GLY A N 1
ATOM 774 C CA . GLY A 1 94 ? -6.302 -16.050 35.510 1.00 48.38 94 GLY A CA 1
ATOM 775 C C . GLY A 1 94 ? -7.695 -16.151 34.896 1.00 48.38 94 GLY A C 1
ATOM 776 O O . GLY A 1 94 ? -8.628 -15.527 35.385 1.00 48.38 94 GLY A O 1
ATOM 777 N N . GLN A 1 95 ? -7.888 -17.046 33.925 1.00 48.44 95 GLN A N 1
ATOM 778 C CA . GLN A 1 95 ? -9.198 -17.362 33.357 1.00 48.44 95 GLN A CA 1
ATOM 779 C C . GLN A 1 95 ? -10.139 -18.008 34.386 1.00 48.44 95 GLN A C 1
ATOM 781 O O . GLN A 1 95 ? -11.327 -17.695 34.400 1.00 48.44 95 GLN A O 1
ATOM 786 N N . ASP A 1 96 ? -9.641 -18.884 35.259 1.00 50.25 96 ASP A N 1
ATOM 787 C CA . ASP A 1 96 ? -10.420 -19.546 36.310 1.00 50.25 96 ASP A CA 1
ATOM 788 C C . ASP A 1 96 ? -10.713 -18.602 37.484 1.00 50.25 96 ASP A C 1
ATOM 790 O O . ASP A 1 96 ? -11.821 -18.622 38.022 1.00 50.25 96 ASP A O 1
ATOM 794 N N . ALA A 1 97 ? -9.761 -17.741 37.857 1.00 51.34 97 ALA A N 1
ATOM 795 C CA . ALA A 1 97 ? -9.950 -16.668 38.830 1.00 51.34 97 ALA A CA 1
ATOM 796 C C . ALA A 1 97 ? -10.972 -15.647 38.319 1.00 51.34 97 ALA A C 1
ATOM 798 O O . ALA A 1 97 ? -11.924 -15.344 39.037 1.00 51.34 97 ALA A O 1
ATOM 799 N N . PHE A 1 98 ? -10.862 -15.244 37.052 1.00 50.16 98 PHE A N 1
ATOM 800 C CA . PHE A 1 98 ? -11.848 -14.419 36.369 1.00 50.16 98 PHE A CA 1
ATOM 801 C C . PHE A 1 98 ? -13.207 -15.115 36.294 1.00 50.16 98 PHE A C 1
ATOM 803 O O . PHE A 1 98 ? -14.214 -14.507 36.619 1.00 50.16 98 PHE A O 1
ATOM 810 N N . ASN A 1 99 ? -13.284 -16.395 35.915 1.00 53.09 99 ASN A N 1
ATOM 811 C CA . ASN A 1 99 ? -14.554 -17.131 35.854 1.00 53.09 99 ASN A CA 1
ATOM 812 C C . ASN A 1 99 ? -15.204 -17.250 37.240 1.00 53.09 99 ASN A C 1
ATOM 814 O O . ASN A 1 99 ? -16.427 -17.184 37.368 1.00 53.09 99 ASN A O 1
ATOM 818 N N . LYS A 1 100 ? -14.389 -17.390 38.288 1.00 61.34 100 LYS A N 1
ATOM 819 C CA . LYS A 1 100 ? -14.839 -17.399 39.678 1.00 61.34 100 LYS A CA 1
ATOM 820 C C . LYS A 1 100 ? -15.315 -16.017 40.122 1.00 61.34 100 LYS A C 1
ATOM 822 O O . LYS A 1 100 ? -16.362 -15.923 40.759 1.00 61.34 100 LYS A O 1
ATOM 827 N N . GLU A 1 101 ? -14.594 -14.956 39.779 1.00 56.59 101 GLU A N 1
ATOM 828 C CA . GLU A 1 101 ? -14.990 -13.583 40.080 1.00 56.59 101 GLU A CA 1
ATOM 829 C C . GLU A 1 101 ? -16.233 -13.179 39.286 1.00 56.59 101 GLU A C 1
ATOM 831 O O . GLU A 1 101 ? -17.190 -12.698 39.877 1.00 56.59 101 GLU A O 1
ATOM 836 N N . LYS A 1 102 ? -16.312 -13.510 37.997 1.00 54.78 102 LYS A N 1
ATOM 837 C CA . LYS A 1 102 ? -17.511 -13.415 37.160 1.00 54.78 102 LYS A CA 1
ATOM 838 C C . LYS A 1 102 ? -18.708 -14.110 37.800 1.00 54.78 102 LYS A C 1
ATOM 840 O O . LYS A 1 102 ? -19.769 -13.503 37.880 1.00 54.78 102 LYS A O 1
ATOM 845 N N . ALA A 1 103 ? -18.552 -15.340 38.287 1.00 61.50 103 ALA A N 1
ATOM 846 C CA . ALA A 1 103 ? -19.641 -16.045 38.956 1.00 61.50 103 ALA A CA 1
ATOM 847 C C . ALA A 1 103 ? -20.111 -15.299 40.219 1.00 61.50 103 ALA A C 1
ATOM 849 O O . ALA A 1 103 ? -21.312 -15.177 40.431 1.00 61.50 103 ALA A O 1
ATOM 850 N N . ILE A 1 104 ? -19.185 -14.745 41.015 1.00 64.38 104 ILE A N 1
ATOM 851 C CA . ILE A 1 104 ? -19.493 -13.911 42.195 1.00 64.38 104 ILE A CA 1
ATOM 852 C C . ILE A 1 104 ? -20.205 -12.608 41.788 1.00 64.38 104 ILE A C 1
ATOM 854 O O . ILE A 1 104 ? -21.176 -12.188 42.422 1.00 64.38 104 ILE A O 1
ATOM 858 N N . LEU A 1 105 ? -19.729 -11.973 40.720 1.00 57.78 105 LEU A N 1
ATOM 859 C CA . LEU A 1 105 ? -20.272 -10.752 40.135 1.00 57.78 105 LEU A CA 1
ATOM 860 C C . LEU A 1 105 ? -21.685 -10.983 39.564 1.00 57.78 105 LEU A C 1
ATOM 862 O O . LEU A 1 105 ? -22.550 -10.123 39.708 1.00 57.78 105 LEU A O 1
ATOM 866 N N . GLU A 1 106 ? -21.971 -12.150 38.982 1.00 61.16 106 GLU A N 1
ATOM 867 C CA . GLU A 1 106 ? -23.302 -12.539 38.493 1.00 61.16 106 GLU A CA 1
ATOM 868 C C . GLU A 1 106 ? -24.309 -12.790 39.630 1.00 61.16 106 GLU A C 1
ATOM 870 O O . GLU A 1 106 ? -25.471 -12.372 39.526 1.00 61.16 106 GLU A O 1
ATOM 875 N N . THR A 1 107 ? -23.887 -13.397 40.746 1.00 65.19 107 THR A N 1
ATOM 876 C CA . THR A 1 107 ? -24.737 -13.503 41.945 1.00 65.19 107 THR A CA 1
ATOM 877 C C . THR A 1 107 ? -25.053 -12.126 42.509 1.00 65.19 107 THR A C 1
ATOM 879 O O . THR A 1 107 ? -26.223 -11.803 42.715 1.00 65.19 107 THR A O 1
ATOM 882 N N . PHE A 1 108 ? -24.036 -11.278 42.679 1.00 63.38 108 PHE A N 1
ATOM 883 C CA . PHE A 1 108 ? -24.222 -9.920 43.188 1.00 63.38 108 PHE A CA 1
ATOM 884 C C . PHE A 1 108 ? -25.121 -9.088 42.271 1.00 63.38 108 PHE A C 1
ATOM 886 O O . PHE A 1 108 ? -26.035 -8.410 42.727 1.00 63.38 108 PHE A O 1
ATOM 893 N N . ARG A 1 109 ? -24.944 -9.197 40.953 1.00 60.81 109 ARG A N 1
ATOM 894 C CA . ARG A 1 109 ? -25.809 -8.556 39.959 1.00 60.81 109 ARG A CA 1
ATOM 895 C C . ARG A 1 109 ? -27.279 -8.953 40.131 1.00 60.81 109 ARG A C 1
ATOM 897 O O . ARG A 1 109 ? -28.158 -8.103 40.010 1.00 60.81 109 ARG A O 1
ATOM 904 N N . THR A 1 110 ? -27.551 -10.225 40.414 1.00 63.53 110 THR A N 1
ATOM 905 C CA . THR A 1 110 ? -28.916 -10.724 40.649 1.00 63.53 110 THR A CA 1
ATOM 906 C C . THR A 1 110 ? -29.515 -10.132 41.930 1.00 63.53 110 THR A C 1
ATOM 908 O O . THR A 1 110 ? -30.697 -9.780 41.960 1.00 63.53 110 THR A O 1
ATOM 911 N N . GLU A 1 111 ? -28.704 -9.956 42.974 1.00 66.00 111 GLU A N 1
ATOM 912 C CA . GLU A 1 111 ? -29.108 -9.265 44.204 1.00 66.00 111 GLU A CA 1
ATOM 913 C C . GLU A 1 111 ? -29.403 -7.784 43.937 1.00 66.00 111 GLU A C 1
ATOM 915 O O . GLU A 1 111 ? -30.471 -7.292 44.300 1.00 66.00 111 GLU A O 1
ATOM 920 N N . VAL A 1 112 ? -28.505 -7.087 43.238 1.00 62.81 112 VAL A N 1
ATOM 921 C CA . VAL A 1 112 ? -28.658 -5.672 42.873 1.00 62.81 112 VAL A CA 1
ATOM 922 C C . VAL A 1 112 ? -29.918 -5.462 42.054 1.00 62.81 112 VAL A C 1
ATOM 924 O O . VAL A 1 112 ? -30.725 -4.611 42.411 1.00 62.81 112 VAL A O 1
ATOM 927 N N . ASP A 1 113 ? -30.133 -6.269 41.015 1.00 63.91 113 ASP A N 1
ATOM 928 C CA . ASP A 1 113 ? -31.364 -6.258 40.227 1.00 63.91 113 ASP A CA 1
ATOM 929 C C . ASP A 1 113 ? -32.587 -6.434 41.137 1.00 63.91 113 ASP A C 1
ATOM 931 O O . ASP A 1 113 ? -33.464 -5.572 41.160 1.00 63.91 113 ASP A O 1
ATOM 935 N N . THR A 1 114 ? -32.604 -7.474 41.979 1.00 67.31 114 THR A N 1
ATOM 936 C CA . THR A 1 114 ? -33.697 -7.746 42.932 1.00 67.31 114 THR A CA 1
ATOM 937 C C . THR A 1 114 ? -33.992 -6.559 43.851 1.00 67.31 114 THR A C 1
ATOM 939 O O . THR A 1 114 ? -35.150 -6.309 44.196 1.00 67.31 114 THR A O 1
ATOM 942 N N . HIS A 1 115 ? -32.962 -5.828 44.266 1.00 68.12 115 HIS A N 1
ATOM 943 C CA . HIS A 1 115 ? -33.084 -4.707 45.184 1.00 68.12 115 HIS A CA 1
ATOM 944 C C . HIS A 1 115 ? -33.447 -3.391 44.505 1.00 68.12 115 HIS A C 1
ATOM 946 O O . HIS A 1 115 ? -34.279 -2.662 45.035 1.00 68.12 115 HIS A O 1
ATOM 952 N N . VAL A 1 116 ? -32.935 -3.133 43.305 1.00 66.88 116 VAL A N 1
ATOM 953 C CA . VAL A 1 116 ? -33.408 -2.072 42.407 1.00 66.88 116 VAL A CA 1
ATOM 954 C C . VAL A 1 116 ? -34.914 -2.221 42.166 1.00 66.88 116 VAL A C 1
ATOM 956 O O . VAL A 1 116 ? -35.641 -1.228 42.245 1.00 66.88 116 VAL A O 1
ATOM 959 N N . LYS A 1 117 ? -35.413 -3.462 41.995 1.00 66.62 117 LYS A N 1
ATOM 960 C CA . LYS A 1 117 ? -36.862 -3.739 41.876 1.00 66.62 117 LYS A CA 1
ATOM 961 C C . LYS A 1 117 ? -37.664 -3.373 43.131 1.00 66.62 117 LYS A C 1
ATOM 963 O O . LYS A 1 117 ? -38.875 -3.200 43.045 1.00 66.62 117 LYS A O 1
ATOM 968 N N . LYS A 1 118 ? -37.017 -3.315 44.299 1.00 69.12 118 LYS A N 1
ATOM 969 C CA . LYS A 1 118 ? -37.642 -3.087 45.615 1.00 69.12 118 LYS A CA 1
ATOM 970 C C . LYS A 1 118 ? -37.332 -1.706 46.206 1.00 69.12 118 LYS A C 1
ATOM 972 O O . LYS A 1 118 ? -37.846 -1.397 47.279 1.00 69.12 118 LYS A O 1
ATOM 977 N N . ALA A 1 119 ? -36.491 -0.907 45.549 1.00 70.62 119 ALA A N 1
ATOM 978 C CA . ALA A 1 119 ? -36.034 0.382 46.049 1.00 70.62 119 ALA A CA 1
ATOM 979 C C . ALA A 1 119 ? -37.171 1.415 46.084 1.00 70.62 119 ALA A C 1
ATOM 981 O O . ALA A 1 119 ? -38.052 1.432 45.219 1.00 70.62 119 ALA A O 1
ATOM 982 N N . ASP A 1 120 ? -37.132 2.311 47.073 1.00 73.00 120 ASP A N 1
ATOM 983 C CA . ASP A 1 120 ? -38.100 3.404 47.171 1.00 73.00 120 ASP A CA 1
ATOM 984 C C . ASP A 1 120 ? -37.709 4.583 46.268 1.00 73.00 120 ASP A C 1
ATOM 986 O O . ASP A 1 120 ? -37.088 5.564 46.684 1.00 73.00 120 ASP A O 1
ATOM 990 N N . TRP A 1 121 ? -38.116 4.495 45.003 1.00 73.88 121 TRP A N 1
ATOM 991 C CA . TRP A 1 121 ? -37.901 5.543 44.004 1.00 73.88 121 TRP A CA 1
ATOM 992 C C . TRP A 1 121 ? -38.648 6.852 44.304 1.00 73.88 121 TRP A C 1
ATOM 994 O O . TRP A 1 121 ? -38.312 7.890 43.733 1.00 73.88 121 TRP A O 1
ATOM 1004 N N . ARG A 1 122 ? -39.639 6.854 45.209 1.00 71.88 122 ARG A N 1
ATOM 1005 C CA . ARG A 1 122 ? -40.365 8.083 45.576 1.00 71.88 122 ARG A CA 1
ATOM 1006 C C . ARG A 1 122 ? -39.498 9.008 46.423 1.00 71.88 122 ARG A C 1
ATOM 1008 O O . ARG A 1 122 ? -39.535 10.220 46.220 1.00 71.88 122 ARG A O 1
ATOM 1015 N N . GLY A 1 123 ? -38.699 8.438 47.327 1.00 70.81 123 GLY A N 1
ATOM 1016 C CA . GLY A 1 123 ? -37.706 9.184 48.100 1.00 70.81 123 GLY A CA 1
ATOM 1017 C C . GLY A 1 123 ? -36.640 9.815 47.202 1.00 70.81 123 GLY A C 1
ATOM 1018 O O . GLY A 1 123 ? -36.316 10.987 47.370 1.00 70.81 123 GLY A O 1
ATOM 1019 N N . PHE A 1 124 ? -36.172 9.073 46.193 1.00 73.12 124 PHE A N 1
ATOM 1020 C CA . PHE A 1 124 ? -35.205 9.577 45.214 1.00 73.12 124 PHE A CA 1
ATOM 1021 C C . PHE A 1 124 ? -35.753 10.729 44.368 1.00 73.12 124 PHE A C 1
ATOM 1023 O O . PHE A 1 124 ? -35.064 11.727 44.162 1.00 73.12 124 PHE A O 1
ATOM 1030 N N . TYR A 1 125 ? -37.004 10.625 43.910 1.00 74.44 125 TYR A N 1
ATOM 1031 C CA . TYR A 1 125 ? -37.663 11.708 43.178 1.00 74.44 125 TYR A CA 1
ATOM 1032 C C . TYR A 1 125 ? -37.747 12.992 44.014 1.00 74.44 125 TYR A C 1
ATOM 1034 O O . TYR A 1 125 ? -37.497 14.083 43.501 1.00 74.44 125 TYR A O 1
ATOM 1042 N N . ALA A 1 126 ? -38.050 12.874 45.312 1.00 73.62 126 ALA A N 1
ATOM 1043 C CA . ALA A 1 126 ? -38.179 14.025 46.202 1.00 73.62 126 ALA A CA 1
ATOM 1044 C C . ALA A 1 126 ? -36.875 14.832 46.347 1.00 73.62 126 ALA A C 1
ATOM 1046 O O . ALA A 1 126 ? -36.939 16.043 46.558 1.00 73.62 126 ALA A O 1
ATOM 1047 N N . THR A 1 127 ? -35.710 14.188 46.219 1.00 71.69 127 THR A N 1
ATOM 1048 C CA . THR A 1 127 ? -34.399 14.843 46.336 1.00 71.69 127 THR A CA 1
ATOM 1049 C C . THR A 1 127 ? -33.828 15.271 44.984 1.00 71.69 127 THR A C 1
ATOM 1051 O O . THR A 1 127 ? -33.402 16.412 44.845 1.00 71.69 127 THR A O 1
ATOM 1054 N N . SER A 1 128 ? -33.868 14.391 43.981 1.00 73.31 128 SER A N 1
ATOM 1055 C CA . SER A 1 128 ? -33.193 14.584 42.685 1.00 73.31 128 SER A CA 1
ATOM 1056 C C . SER A 1 128 ? -34.070 15.210 41.596 1.00 73.31 128 SER A C 1
ATOM 1058 O O . SER A 1 128 ? -33.565 15.636 40.558 1.00 73.31 128 SER A O 1
ATOM 1060 N N . LYS A 1 129 ? -35.397 15.244 41.796 1.00 79.06 129 LYS A N 1
ATOM 1061 C CA . LYS A 1 129 ? -36.404 15.587 40.772 1.00 79.06 129 LYS A CA 1
ATOM 1062 C C . LYS A 1 129 ? -36.370 14.689 39.525 1.00 79.06 129 LYS A C 1
ATOM 1064 O O . LYS A 1 129 ? -36.917 15.069 38.490 1.00 79.06 129 LYS A O 1
ATOM 1069 N N . LEU A 1 130 ? -35.744 13.514 39.610 1.00 77.69 130 LEU A N 1
ATOM 1070 C CA . LEU A 1 130 ? -35.740 12.504 38.554 1.00 77.69 130 LEU A CA 1
ATOM 1071 C C . LEU A 1 130 ? -36.928 11.564 38.735 1.00 77.69 130 LEU A C 1
ATOM 1073 O O . LEU A 1 130 ? -36.985 10.786 39.689 1.00 77.69 130 LEU A O 1
ATOM 1077 N N . GLU A 1 131 ? -37.904 11.661 37.841 1.00 76.94 131 GLU A N 1
ATOM 1078 C CA . GLU A 1 131 ? -39.067 10.777 37.827 1.00 76.94 131 GLU A CA 1
ATOM 1079 C C . GLU A 1 131 ? -38.716 9.513 37.049 1.00 76.94 131 GLU A C 1
ATOM 1081 O O . GLU A 1 131 ? -38.190 9.585 35.948 1.00 76.94 131 GLU A O 1
ATOM 1086 N N . LEU A 1 132 ? -38.970 8.333 37.601 1.00 72.88 132 LEU A N 1
ATOM 1087 C CA . LEU A 1 132 ? -38.638 7.097 36.903 1.00 72.88 132 LEU A CA 1
ATOM 1088 C C . LEU A 1 132 ? -39.538 6.914 35.667 1.00 72.88 132 LEU A C 1
ATOM 1090 O O . LEU A 1 132 ? -40.759 6.977 35.790 1.00 72.88 132 LEU A O 1
ATOM 1094 N N . LYS A 1 133 ? -38.942 6.672 34.490 1.00 67.44 133 LYS A N 1
ATOM 1095 C CA . LYS A 1 133 ? -39.671 6.563 33.214 1.00 67.44 133 LYS A CA 1
ATOM 1096 C C . LYS A 1 133 ? -40.630 5.375 33.192 1.00 67.44 133 LYS A C 1
ATOM 1098 O O . LYS A 1 133 ? -41.754 5.525 32.729 1.00 67.44 133 LYS A O 1
ATOM 1103 N N . ASP A 1 134 ? -40.202 4.239 33.743 1.00 64.62 134 ASP A N 1
ATOM 1104 C CA . ASP A 1 134 ? -41.018 3.040 33.920 1.00 64.62 134 ASP A CA 1
ATOM 1105 C C . ASP A 1 134 ? -40.708 2.380 35.268 1.00 64.62 134 ASP A C 1
ATOM 1107 O O . ASP A 1 134 ? -39.556 2.078 35.569 1.00 64.62 134 ASP A O 1
ATOM 1111 N N . TYR A 1 135 ? -41.744 2.077 36.056 1.00 55.81 135 TYR A N 1
ATOM 1112 C CA . TYR A 1 135 ? -41.616 1.280 37.287 1.00 55.81 135 TYR A CA 1
ATOM 1113 C C . TYR A 1 135 ? -41.399 -0.221 37.016 1.00 55.81 135 TYR A C 1
ATOM 1115 O O . TYR A 1 135 ? -41.315 -1.009 37.961 1.00 55.81 135 TYR A O 1
ATOM 1123 N N . ASP A 1 136 ? -41.326 -0.642 35.746 1.00 55.66 136 ASP A N 1
ATOM 1124 C CA . ASP A 1 136 ? -40.992 -2.020 35.401 1.00 55.66 136 ASP A CA 1
ATOM 1125 C C . ASP A 1 136 ? -39.488 -2.237 35.560 1.00 55.66 136 ASP A C 1
ATOM 1127 O O . ASP A 1 136 ? -38.658 -1.867 34.727 1.00 55.66 136 ASP A O 1
ATOM 1131 N N . ALA A 1 137 ? -39.142 -2.886 36.664 1.00 49.47 137 ALA A N 1
ATOM 1132 C CA . ALA A 1 137 ? -37.773 -3.188 37.016 1.00 49.47 137 ALA A CA 1
ATOM 1133 C C . ALA A 1 137 ? -37.052 -4.112 36.005 1.00 49.47 137 ALA A C 1
ATOM 1135 O O . ALA A 1 137 ? -35.855 -4.343 36.136 1.00 49.47 137 ALA A O 1
ATOM 1136 N N . LYS A 1 138 ? -37.745 -4.637 34.982 1.00 51.22 138 LYS A N 1
ATOM 1137 C CA . LYS A 1 138 ? -37.140 -5.344 33.839 1.00 51.22 138 LYS A CA 1
ATOM 1138 C C . LYS A 1 138 ? -36.354 -4.434 32.886 1.00 51.22 138 LYS A C 1
ATOM 1140 O O . LYS A 1 138 ? -35.525 -4.947 32.140 1.00 51.22 138 LYS A O 1
ATOM 1145 N N . ASN A 1 139 ? -36.566 -3.117 32.930 1.00 48.97 139 ASN A N 1
ATOM 1146 C CA . ASN A 1 139 ? -35.813 -2.145 32.122 1.00 48.97 139 ASN A CA 1
ATOM 1147 C C . ASN A 1 139 ? -34.407 -1.855 32.682 1.00 48.97 139 ASN A C 1
ATOM 1149 O O . ASN A 1 139 ? -33.581 -1.231 32.019 1.00 48.97 139 ASN A O 1
ATOM 1153 N N . TYR A 1 140 ? -34.112 -2.340 33.889 1.00 53.47 140 TYR A N 1
ATOM 1154 C CA . TYR A 1 140 ? -32.813 -2.236 34.544 1.00 53.47 140 TYR A CA 1
ATOM 1155 C C . TYR A 1 140 ? -31.973 -3.464 34.200 1.00 53.47 140 TYR A C 1
ATOM 1157 O O . TYR A 1 140 ? -31.606 -4.259 35.065 1.00 53.47 140 TYR A O 1
ATOM 1165 N N . ASN A 1 141 ? -31.710 -3.679 32.915 1.00 48.34 141 ASN A N 1
ATOM 1166 C CA . ASN A 1 141 ? -30.890 -4.809 32.522 1.00 48.34 141 ASN A CA 1
ATOM 1167 C C . ASN A 1 141 ? -29.422 -4.444 32.748 1.00 48.34 141 ASN A C 1
ATOM 1169 O O . ASN A 1 141 ? -28.760 -3.891 31.873 1.00 48.34 141 ASN A O 1
ATOM 1173 N N . LEU A 1 142 ? -28.893 -4.777 33.927 1.00 52.59 142 LEU A N 1
ATOM 1174 C CA . LEU A 1 142 ? -27.444 -4.874 34.100 1.00 52.59 142 LEU A CA 1
ATOM 1175 C C . LEU A 1 142 ? -26.931 -5.735 32.911 1.00 52.59 142 LEU A C 1
ATOM 1177 O O . LEU A 1 142 ? -27.577 -6.703 32.532 1.00 52.59 142 LEU A O 1
ATOM 1181 N N . GLY A 1 143 ? -25.885 -5.368 32.176 1.00 48.03 143 GLY A N 1
ATOM 1182 C CA . GLY A 1 143 ? -25.371 -6.225 31.082 1.00 48.03 143 GLY A CA 1
ATOM 1183 C C . GLY A 1 143 ? -24.700 -7.486 31.655 1.00 48.03 143 GLY A C 1
ATOM 1184 O O . GLY A 1 143 ? -24.295 -7.446 32.824 1.00 48.03 143 GLY A O 1
ATOM 1185 N N . PRO A 1 144 ? -24.660 -8.649 30.965 1.00 45.28 144 PRO A N 1
ATOM 1186 C CA . PRO A 1 144 ? -23.907 -9.812 31.463 1.00 45.28 144 PRO A CA 1
ATOM 1187 C C . PRO A 1 144 ? -22.433 -9.441 31.692 1.00 45.28 144 PRO A C 1
ATOM 1189 O O . PRO A 1 144 ? -21.928 -8.528 31.047 1.00 45.28 144 PRO A O 1
ATOM 1192 N N . VAL A 1 145 ? -21.740 -10.133 32.604 1.00 43.81 145 VAL A N 1
ATOM 1193 C CA . VAL A 1 145 ? -20.280 -9.986 32.741 1.00 43.81 145 VAL A CA 1
ATOM 1194 C C . VAL A 1 145 ? -19.644 -10.699 31.544 1.00 43.81 145 VAL A C 1
ATOM 1196 O O . VAL A 1 145 ? -19.711 -11.926 31.429 1.00 43.81 145 VAL A O 1
ATOM 1199 N N . GLU A 1 146 ? -19.097 -9.945 30.596 1.00 40.03 146 GLU A N 1
ATOM 1200 C CA . GLU A 1 146 ? -18.454 -10.496 29.397 1.00 40.03 146 GLU A CA 1
ATOM 1201 C C . GLU A 1 146 ? -17.211 -11.317 29.794 1.00 40.03 146 GLU A C 1
ATOM 1203 O O . GLU A 1 146 ? -16.441 -10.891 30.645 1.00 40.03 146 GLU A O 1
ATOM 1208 N N . ALA A 1 147 ? -17.042 -12.528 29.242 1.00 37.78 147 ALA A N 1
ATOM 1209 C CA . ALA A 1 147 ? -15.803 -13.306 29.385 1.00 37.78 147 ALA A CA 1
ATOM 1210 C C . ALA A 1 147 ? -14.743 -12.780 28.409 1.00 37.78 147 ALA A C 1
ATOM 1212 O O . ALA A 1 147 ? -15.105 -12.395 27.300 1.00 37.78 147 ALA A O 1
ATOM 1213 N N . TYR A 1 148 ? -13.459 -12.795 28.783 1.00 36.59 148 TYR A N 1
ATOM 1214 C CA . TYR A 1 148 ? -12.393 -12.233 27.948 1.00 36.59 148 TYR A CA 1
ATOM 1215 C C . TYR A 1 148 ? -11.380 -13.284 27.452 1.00 36.59 148 TYR A C 1
ATOM 1217 O O . TYR A 1 148 ? -10.494 -13.700 28.183 1.00 36.59 148 TYR A O 1
ATOM 1225 N N . CYS A 1 149 ? -11.484 -13.652 26.172 1.00 44.34 149 CYS A N 1
ATOM 1226 C CA . CYS A 1 149 ? -10.416 -13.409 25.192 1.00 44.34 149 CYS A CA 1
ATOM 1227 C C . CYS A 1 149 ? -11.106 -12.584 24.090 1.00 44.34 149 CYS A C 1
ATOM 1229 O O . CYS A 1 149 ? -12.158 -12.991 23.601 1.00 44.34 149 CYS A O 1
ATOM 1231 N N . SER A 1 150 ? -10.596 -11.393 23.777 1.00 39.84 150 SER A N 1
ATOM 1232 C CA . SER A 1 150 ? -11.306 -10.431 22.916 1.00 39.84 150 SER A CA 1
ATOM 1233 C C . SER A 1 150 ? -11.345 -10.831 21.430 1.00 39.84 150 SER A C 1
ATOM 1235 O O . SER A 1 150 ? -10.460 -11.529 20.935 1.00 39.84 150 SER A O 1
ATOM 1237 N N . GLU A 1 151 ? -12.368 -10.329 20.729 1.00 43.00 151 GLU A N 1
ATOM 1238 C CA . GLU A 1 151 ? -12.786 -10.642 19.351 1.00 43.00 151 GLU A CA 1
ATOM 1239 C C . GLU A 1 151 ? -11.789 -10.260 18.232 1.00 43.00 151 GLU A C 1
ATOM 1241 O O . GLU A 1 151 ? -11.948 -10.738 17.113 1.00 43.00 151 GLU A O 1
ATOM 1246 N N . ASP A 1 152 ? -10.727 -9.496 18.511 1.00 44.88 152 ASP A N 1
ATOM 1247 C CA . ASP A 1 152 ? -9.706 -9.083 17.519 1.00 44.88 152 ASP A CA 1
ATOM 1248 C C . ASP A 1 152 ? -8.369 -9.846 17.602 1.00 44.88 152 ASP A C 1
ATOM 1250 O O . ASP A 1 152 ? -7.384 -9.506 16.945 1.00 44.88 152 ASP A O 1
ATOM 1254 N N . GLY A 1 153 ? -8.352 -10.946 18.352 1.00 48.47 153 GLY A N 1
ATOM 1255 C CA . GLY A 1 153 ? -7.321 -11.964 18.250 1.00 48.47 153 GLY A CA 1
ATOM 1256 C C . GLY A 1 153 ? -6.486 -12.136 19.516 1.00 48.47 153 GLY A C 1
ATOM 1257 O O . GLY A 1 153 ? -6.042 -11.226 20.208 1.00 48.47 153 GLY A O 1
ATOM 1258 N N . ALA A 1 154 ? -6.279 -13.388 19.854 1.00 49.81 154 ALA A N 1
ATOM 1259 C CA . ALA A 1 154 ? -5.188 -13.799 20.699 1.00 49.81 154 ALA A CA 1
ATOM 1260 C C . ALA A 1 154 ? -4.871 -15.229 20.296 1.00 49.81 154 ALA A C 1
ATOM 1262 O O . ALA A 1 154 ? -5.788 -16.017 20.033 1.00 49.81 154 ALA A O 1
ATOM 1263 N N . VAL A 1 155 ? -3.588 -15.594 20.241 1.00 51.50 155 VAL A N 1
ATOM 1264 C CA . VAL A 1 155 ? -3.265 -17.014 20.107 1.00 51.50 155 VAL A CA 1
ATOM 1265 C C . VAL A 1 155 ? -3.555 -17.704 21.419 1.00 51.50 155 VAL A C 1
ATOM 1267 O O . VAL A 1 155 ? -2.908 -17.467 22.439 1.00 51.50 155 VAL A O 1
ATOM 1270 N N . VAL A 1 156 ? -4.536 -18.592 21.333 1.00 53.22 156 VAL A N 1
ATOM 1271 C CA . VAL A 1 156 ? -4.887 -19.565 22.349 1.00 53.22 156 VAL A CA 1
ATOM 1272 C C . VAL A 1 156 ? -4.060 -20.820 22.088 1.00 53.22 156 VAL A C 1
ATOM 1274 O O . VAL A 1 156 ? -4.326 -21.563 21.140 1.00 53.22 156 VAL A O 1
ATOM 1277 N N . ARG A 1 157 ? -3.034 -21.061 22.909 1.00 52.03 157 ARG A N 1
ATOM 1278 C CA . ARG A 1 157 ? -2.204 -22.271 22.801 1.00 52.03 157 ARG A CA 1
ATOM 1279 C C . ARG A 1 157 ? -2.789 -23.378 23.677 1.00 52.03 157 ARG A C 1
ATOM 1281 O O . ARG A 1 157 ? -3.051 -23.165 24.860 1.00 52.03 157 ARG A O 1
ATOM 1288 N N . LYS A 1 158 ? -3.012 -24.549 23.077 1.00 53.56 158 LYS A N 1
ATOM 1289 C CA . LYS A 1 158 ? -3.639 -25.711 23.724 1.00 53.56 158 LYS A CA 1
ATOM 1290 C C . LYS A 1 158 ? -2.592 -26.755 24.099 1.00 53.56 158 LYS A C 1
ATOM 1292 O O . LYS A 1 158 ? -2.218 -27.549 23.241 1.00 53.56 158 LYS A O 1
ATOM 1297 N N . CYS A 1 159 ? -2.156 -26.799 25.354 1.00 52.97 159 CYS A N 1
ATOM 1298 C CA . CYS A 1 159 ? -1.113 -27.729 25.802 1.00 52.97 159 CYS A CA 1
ATOM 1299 C C . CYS A 1 159 ? -1.690 -28.854 26.660 1.00 52.97 159 CYS A C 1
ATOM 1301 O O . CYS A 1 159 ? -2.589 -28.625 27.468 1.00 52.97 159 CYS A O 1
ATOM 1303 N N . ASN A 1 160 ? -1.168 -30.071 26.518 1.00 58.53 160 ASN A N 1
ATOM 1304 C CA . ASN A 1 160 ? -1.494 -31.147 27.450 1.00 58.53 160 ASN A CA 1
ATOM 1305 C C . ASN A 1 160 ? -0.595 -31.039 28.693 1.00 58.53 160 ASN A C 1
ATOM 1307 O O . ASN A 1 160 ? 0.531 -30.555 28.604 1.00 58.53 160 ASN A O 1
ATOM 1311 N N . GLU A 1 161 ? -1.031 -31.565 29.842 1.00 58.53 161 GLU A N 1
ATOM 1312 C CA . GLU A 1 161 ? -0.214 -31.611 31.075 1.00 58.53 161 GLU A CA 1
ATOM 1313 C C . GLU A 1 161 ? 1.174 -32.248 30.880 1.00 58.53 161 GLU A C 1
ATOM 1315 O O . GLU A 1 161 ? 2.114 -31.940 31.611 1.00 58.53 161 GLU A O 1
ATOM 1320 N N . ALA A 1 162 ? 1.320 -33.132 29.890 1.00 59.69 162 ALA A N 1
ATOM 1321 C CA . ALA A 1 162 ? 2.595 -33.744 29.530 1.00 59.69 162 ALA A CA 1
ATOM 1322 C C . ALA A 1 162 ? 3.564 -32.767 28.830 1.00 59.69 162 ALA A C 1
ATOM 1324 O O . ALA A 1 162 ? 4.770 -32.891 29.016 1.00 59.69 162 ALA A O 1
ATOM 1325 N N . ASP A 1 163 ? 3.054 -31.782 28.081 1.00 56.25 163 ASP A N 1
ATOM 1326 C CA . ASP A 1 163 ? 3.859 -30.770 27.375 1.00 56.25 163 ASP A CA 1
ATOM 1327 C C . ASP A 1 163 ? 4.408 -29.691 28.331 1.00 56.25 163 ASP A C 1
ATOM 1329 O O . ASP A 1 163 ? 5.373 -29.002 28.006 1.00 56.25 163 ASP A O 1
ATOM 1333 N N . LEU A 1 164 ? 3.806 -29.554 29.521 1.00 54.91 164 LEU A N 1
ATOM 1334 C CA . LEU A 1 164 ? 4.220 -28.636 30.592 1.00 54.91 164 LEU A CA 1
ATOM 1335 C C . LEU A 1 164 ? 5.331 -29.213 31.489 1.00 54.91 164 LEU A C 1
ATOM 1337 O O . LEU A 1 164 ? 5.919 -28.490 32.291 1.00 54.91 164 LEU A O 1
ATOM 1341 N N . LYS A 1 165 ? 5.632 -30.512 31.369 1.00 61.03 165 LYS A N 1
ATOM 1342 C CA . LYS A 1 165 ? 6.673 -31.204 32.143 1.00 61.03 165 LYS A CA 1
ATOM 1343 C C . LYS A 1 165 ? 7.968 -31.308 31.332 1.00 61.03 165 LYS A C 1
ATOM 1345 O O . LYS A 1 165 ? 8.356 -32.396 30.914 1.00 61.03 165 LYS A O 1
ATOM 1350 N N . CYS A 1 166 ? 8.641 -30.183 31.105 1.00 58.25 166 CYS A N 1
ATOM 1351 C CA . CYS A 1 166 ? 9.973 -30.156 30.489 1.00 58.25 166 CYS A CA 1
ATOM 1352 C C . CYS A 1 166 ? 11.064 -30.090 31.565 1.00 58.25 166 CYS A C 1
ATOM 1354 O O . CYS A 1 166 ? 10.866 -29.433 32.586 1.00 58.25 166 CYS A O 1
ATOM 1356 N N . PRO A 1 167 ? 12.221 -30.733 31.338 1.00 56.69 167 PRO A N 1
ATOM 1357 C CA . PRO A 1 167 ? 13.301 -30.770 32.319 1.00 56.69 167 PRO A CA 1
ATOM 1358 C C . PRO A 1 167 ? 14.005 -29.417 32.537 1.00 56.69 167 PRO A C 1
ATOM 1360 O O . PRO A 1 167 ? 14.583 -29.235 33.603 1.00 56.69 167 PRO A O 1
ATOM 1363 N N . GLU A 1 168 ? 13.922 -28.459 31.600 1.00 51.62 168 GLU A N 1
ATOM 1364 C CA . GLU A 1 168 ? 14.501 -27.109 31.750 1.00 51.62 168 GLU A CA 1
ATOM 1365 C C . GLU A 1 168 ? 13.556 -26.003 31.204 1.00 51.62 168 GLU A C 1
ATOM 1367 O O . GLU A 1 168 ? 13.052 -26.144 30.084 1.00 51.62 168 GLU A O 1
ATOM 1372 N N . PRO A 1 169 ? 13.277 -24.911 31.957 1.00 43.66 169 PRO A N 1
ATOM 1373 C CA . PRO A 1 169 ? 12.474 -23.769 31.494 1.00 43.66 169 PRO A CA 1
ATOM 1374 C C . PRO A 1 169 ? 13.251 -22.799 30.572 1.00 43.66 169 PRO A C 1
ATOM 1376 O O . PRO A 1 169 ? 14.458 -22.639 30.753 1.00 43.66 169 PRO A O 1
ATOM 1379 N N . PRO A 1 170 ? 12.575 -22.060 29.662 1.00 48.88 170 PRO A N 1
ATOM 1380 C CA . PRO A 1 170 ? 11.125 -22.014 29.480 1.00 48.88 170 PRO A CA 1
ATOM 1381 C C . PRO A 1 170 ? 10.590 -23.179 28.633 1.00 48.88 170 PRO A C 1
ATOM 1383 O O . PRO A 1 170 ? 11.052 -23.449 27.525 1.00 48.88 170 PRO A O 1
ATOM 1386 N N . CYS A 1 171 ? 9.558 -23.837 29.160 1.00 53.53 171 CYS A N 1
ATOM 1387 C CA . CYS A 1 171 ? 8.827 -24.905 28.490 1.00 53.53 171 CYS A CA 1
ATOM 1388 C C . CYS A 1 171 ? 8.125 -24.415 27.212 1.00 53.53 171 CYS A C 1
ATOM 1390 O O . CYS A 1 171 ? 7.333 -23.476 27.266 1.00 53.53 171 CYS A O 1
ATOM 1392 N N . LYS A 1 172 ? 8.363 -25.074 26.066 1.00 55.00 172 LYS A N 1
ATOM 1393 C CA . LYS A 1 172 ? 7.700 -24.780 24.778 1.00 55.00 172 LYS A CA 1
ATOM 1394 C C . LYS A 1 172 ? 6.701 -25.892 24.414 1.00 55.00 172 LYS A C 1
ATOM 1396 O O . LYS A 1 172 ? 7.117 -27.009 24.124 1.00 55.00 172 LYS A O 1
ATOM 1401 N N . CYS A 1 173 ? 5.396 -25.602 24.348 1.00 57.81 173 CYS A N 1
ATOM 1402 C CA . CYS A 1 173 ? 4.391 -26.592 23.917 1.00 57.81 173 CYS A CA 1
ATOM 1403 C C . CYS A 1 173 ? 4.441 -26.896 22.408 1.00 57.81 173 CYS A C 1
ATOM 1405 O O . CYS A 1 173 ? 4.024 -26.085 21.582 1.00 57.81 173 CYS A O 1
ATOM 1407 N N . SER A 1 174 ? 4.876 -28.084 22.007 1.00 53.19 174 SER A N 1
ATOM 1408 C CA . SER A 1 174 ? 4.989 -28.420 20.576 1.00 53.19 174 SER A CA 1
ATOM 1409 C C . SER A 1 174 ? 3.663 -28.742 19.861 1.00 53.19 174 SER A C 1
ATOM 1411 O O . SER A 1 174 ? 3.682 -28.941 18.649 1.00 53.19 174 SER A O 1
ATOM 1413 N N . LYS A 1 175 ? 2.516 -28.843 20.554 1.00 53.28 175 LYS A N 1
ATOM 1414 C CA . LYS A 1 175 ? 1.242 -29.311 19.964 1.00 53.28 175 LYS A CA 1
ATOM 1415 C C . LYS A 1 175 ? 0.027 -28.535 20.481 1.00 53.28 175 LYS A C 1
ATOM 1417 O O . LYS A 1 175 ? 0.080 -27.985 21.572 1.00 53.28 175 LYS A O 1
ATOM 1422 N N . ASN A 1 176 ? -1.048 -28.508 19.680 1.00 53.62 176 ASN A N 1
ATOM 1423 C CA . ASN A 1 176 ? -2.286 -27.738 19.901 1.00 53.62 176 ASN A CA 1
ATOM 1424 C C . ASN A 1 176 ? -3.469 -28.639 20.338 1.00 53.62 176 ASN A C 1
ATOM 1426 O O . ASN A 1 176 ? -4.551 -28.600 19.753 1.00 53.62 176 ASN A O 1
ATOM 1430 N N . THR A 1 177 ? -3.254 -29.518 21.321 1.00 48.41 177 THR A N 1
ATOM 1431 C CA . THR A 1 177 ? -4.167 -30.643 21.621 1.00 48.41 177 THR A CA 1
ATOM 1432 C C . THR A 1 177 ? -4.784 -30.659 23.028 1.00 48.41 177 THR A C 1
ATOM 1434 O O . THR A 1 177 ? -5.538 -31.587 23.308 1.00 48.41 177 THR A O 1
ATOM 1437 N N . GLY A 1 178 ? -4.517 -29.661 23.885 1.00 53.31 178 GLY A N 1
ATOM 1438 C CA . GLY A 1 178 ? -4.957 -29.638 25.297 1.00 53.31 178 GLY A CA 1
ATOM 1439 C C . GLY A 1 178 ? -5.818 -28.460 25.772 1.00 53.31 178 GLY A C 1
ATOM 1440 O O . GLY A 1 178 ? -6.530 -27.838 24.981 1.00 53.31 178 GLY A O 1
ATOM 1441 N N . THR A 1 179 ? -5.794 -28.191 27.085 1.00 47.28 179 THR A N 1
ATOM 1442 C CA . THR A 1 179 ? -6.539 -27.095 27.738 1.00 47.28 179 THR A CA 1
ATOM 1443 C C . THR A 1 179 ? -5.924 -25.733 27.407 1.00 47.28 179 THR A C 1
ATOM 1445 O O . THR A 1 179 ? -4.776 -25.646 26.968 1.00 47.28 179 THR A O 1
ATOM 1448 N N . ILE A 1 180 ? -6.710 -24.661 27.537 1.00 50.78 180 ILE A N 1
ATOM 1449 C CA . ILE A 1 180 ? -6.284 -23.303 27.181 1.00 50.78 180 ILE A CA 1
ATOM 1450 C C . ILE A 1 180 ? -5.297 -22.814 28.237 1.00 50.78 180 ILE A C 1
ATOM 1452 O O . ILE A 1 180 ? -5.697 -22.443 29.327 1.00 50.78 180 ILE A O 1
ATOM 1456 N N . THR A 1 181 ? -4.002 -22.809 27.935 1.00 50.28 181 THR A N 1
ATOM 1457 C CA . THR A 1 181 ? -2.988 -22.453 28.939 1.00 50.28 181 THR A CA 1
ATOM 1458 C C . THR A 1 181 ? -2.500 -21.009 28.835 1.00 50.28 181 THR A C 1
ATOM 1460 O O . THR A 1 181 ? -1.949 -20.515 29.813 1.00 50.28 181 THR A O 1
ATOM 1463 N N . LYS A 1 182 ? -2.655 -20.342 27.674 1.00 50.81 182 LYS A N 1
ATOM 1464 C CA . LYS A 1 182 ? -2.145 -18.978 27.405 1.00 50.81 182 LYS A CA 1
ATOM 1465 C C . LYS A 1 182 ? -2.958 -18.259 26.302 1.00 50.81 182 LYS A C 1
ATOM 1467 O O . LYS A 1 182 ? -3.195 -18.879 25.266 1.00 50.81 182 LYS A O 1
ATOM 1472 N N . CYS A 1 183 ? -3.335 -16.989 26.499 1.00 58.88 183 CYS A N 1
ATOM 1473 C CA . CYS A 1 183 ? -4.075 -16.106 25.573 1.00 58.88 183 CYS A CA 1
ATOM 1474 C C . CYS A 1 183 ? -3.242 -14.843 25.251 1.00 58.88 183 CYS A C 1
ATOM 1476 O O . CYS A 1 183 ? -3.327 -13.839 25.937 1.00 58.88 183 CYS A O 1
ATOM 1478 N N . THR A 1 184 ? -2.383 -14.850 24.230 1.00 61.97 184 THR A N 1
ATOM 1479 C CA . THR A 1 184 ? -1.533 -13.669 23.943 1.00 61.97 184 THR A CA 1
ATOM 1480 C C . THR A 1 184 ? -2.251 -12.669 23.032 1.00 61.97 184 THR A C 1
ATOM 1482 O O . THR A 1 184 ? -2.421 -12.968 21.852 1.00 61.97 184 THR A O 1
ATOM 1485 N N . ARG A 1 185 ? -2.628 -11.483 23.539 1.00 64.38 185 ARG A N 1
ATOM 1486 C CA . ARG A 1 185 ? -3.173 -10.370 22.734 1.00 64.38 185 ARG A CA 1
ATOM 1487 C C . ARG A 1 185 ? -2.055 -9.406 22.330 1.00 64.38 185 ARG A C 1
ATOM 1489 O O . ARG A 1 185 ? -1.509 -8.705 23.176 1.00 64.38 185 ARG A O 1
ATOM 1496 N N . CYS A 1 186 ? -1.690 -9.404 21.052 1.00 70.62 186 CYS A N 1
ATOM 1497 C CA . CYS A 1 186 ? -0.610 -8.564 20.534 1.00 70.62 186 CYS A CA 1
ATOM 1498 C C . CYS A 1 186 ? -1.073 -7.122 20.270 1.00 70.62 186 CYS A C 1
ATOM 1500 O O . CYS A 1 186 ? -2.167 -6.945 19.744 1.00 70.62 186 CYS A O 1
ATOM 1502 N N . PRO A 1 187 ? -0.288 -6.084 20.613 1.00 69.38 187 PRO A N 1
ATOM 1503 C CA . PRO A 1 187 ? -0.676 -4.697 20.361 1.00 69.38 187 PRO A CA 1
ATOM 1504 C C . PRO A 1 187 ? -0.834 -4.415 18.862 1.00 69.38 187 PRO A C 1
ATOM 1506 O O . PRO A 1 187 ? -0.274 -5.124 18.018 1.00 69.38 187 PRO A O 1
ATOM 1509 N N . VAL A 1 188 ? -1.564 -3.351 18.525 1.00 72.25 188 VAL A N 1
ATOM 1510 C CA . VAL A 1 188 ? -1.711 -2.890 17.135 1.00 72.25 188 VAL A CA 1
ATOM 1511 C C . VAL A 1 188 ? -0.351 -2.773 16.431 1.00 72.25 188 VAL A C 1
ATOM 1513 O O . VAL A 1 188 ? 0.666 -2.382 17.014 1.00 72.25 188 VAL A O 1
ATOM 1516 N N . GLY A 1 189 ? -0.333 -3.147 15.156 1.00 72.56 189 GLY A N 1
ATOM 1517 C CA . GLY A 1 189 ? 0.858 -3.197 14.311 1.00 72.56 189 GLY A CA 1
ATOM 1518 C C . GLY A 1 189 ? 1.856 -4.309 14.646 1.00 72.56 189 GLY A C 1
ATOM 1519 O O . GLY A 1 189 ? 2.972 -4.308 14.119 1.00 72.56 189 GLY A O 1
ATOM 1520 N N . THR A 1 190 ? 1.448 -5.274 15.472 1.00 79.19 190 THR A N 1
ATOM 1521 C CA . THR A 1 190 ? 2.169 -6.526 15.727 1.00 79.19 190 THR A CA 1
ATOM 1522 C C . THR A 1 190 ? 1.238 -7.725 15.558 1.00 79.19 190 THR A C 1
ATOM 1524 O O . THR A 1 190 ? 0.015 -7.579 15.631 1.00 79.19 190 THR A O 1
ATOM 1527 N N . PHE A 1 191 ? 1.807 -8.905 15.324 1.00 75.94 191 PHE A N 1
ATOM 1528 C CA . PHE A 1 191 ? 1.085 -10.172 15.258 1.00 75.94 191 PHE A CA 1
ATOM 1529 C C . PHE A 1 191 ? 1.776 -11.238 16.107 1.00 75.94 191 PHE A C 1
ATOM 1531 O O . PHE A 1 191 ? 2.959 -11.126 16.411 1.00 75.94 191 PHE A O 1
ATOM 1538 N N . TYR A 1 192 ? 1.057 -12.280 16.513 1.00 76.81 192 TYR A N 1
ATOM 1539 C CA . TYR A 1 192 ? 1.657 -13.367 17.283 1.00 76.81 192 TYR A CA 1
ATOM 1540 C C . TYR A 1 192 ? 2.407 -14.355 16.378 1.00 76.81 192 TYR A C 1
ATOM 1542 O O . TYR A 1 192 ? 1.792 -15.032 15.552 1.00 76.81 192 TYR A O 1
ATOM 1550 N N . ASP A 1 193 ? 3.714 -14.520 16.593 1.00 75.81 193 ASP A N 1
ATOM 1551 C CA . ASP A 1 193 ? 4.496 -15.581 15.959 1.00 75.81 193 ASP A CA 1
ATOM 1552 C C . ASP A 1 193 ? 4.567 -16.819 16.861 1.00 75.81 193 ASP A C 1
ATOM 1554 O O . ASP A 1 193 ? 5.163 -16.818 17.939 1.00 75.81 193 ASP A O 1
ATOM 1558 N N . SER A 1 194 ? 3.985 -17.919 16.383 1.00 64.81 194 SER A N 1
ATOM 1559 C CA . SER A 1 194 ? 4.004 -19.212 17.075 1.00 64.81 194 SER A CA 1
ATOM 1560 C C . SER A 1 194 ? 5.397 -19.840 17.234 1.00 64.81 194 SER A C 1
ATOM 1562 O O . SER A 1 194 ? 5.581 -20.665 18.130 1.00 64.81 194 SER A O 1
ATOM 1564 N N . HIS A 1 195 ? 6.371 -19.468 16.396 1.00 67.81 195 HIS A N 1
ATOM 1565 C CA . HIS A 1 195 ? 7.745 -19.978 16.459 1.00 67.81 195 HIS A CA 1
ATOM 1566 C C . HIS A 1 195 ? 8.551 -19.263 17.543 1.00 67.81 195 HIS A C 1
ATOM 1568 O O . HIS A 1 195 ? 9.293 -19.902 18.298 1.00 67.81 195 HIS A O 1
ATOM 1574 N N . GLU A 1 196 ? 8.378 -17.945 17.633 1.00 69.75 196 GLU A N 1
ATOM 1575 C CA . GLU A 1 196 ? 9.035 -17.100 18.631 1.00 69.75 196 GLU A CA 1
ATOM 1576 C C . GLU A 1 196 ? 8.261 -17.050 19.960 1.00 69.75 196 GLU A C 1
ATOM 1578 O O . GLU A 1 196 ? 8.835 -16.681 20.982 1.00 69.75 196 GLU A O 1
ATOM 1583 N N . ASP A 1 197 ? 6.993 -17.487 19.967 1.00 67.62 197 ASP A N 1
ATOM 1584 C CA . ASP A 1 197 ? 6.049 -17.383 21.093 1.00 67.62 197 ASP A CA 1
ATOM 1585 C C . ASP A 1 197 ? 5.954 -15.943 21.628 1.00 67.62 197 ASP A C 1
ATOM 1587 O O . ASP A 1 197 ? 5.886 -15.703 22.838 1.00 67.62 197 ASP A O 1
ATOM 1591 N N . ASN A 1 198 ? 5.981 -14.981 20.702 1.00 73.25 198 ASN A N 1
ATOM 1592 C CA . ASN A 1 198 ? 6.058 -13.554 20.982 1.00 73.25 198 ASN A CA 1
ATOM 1593 C C . ASN A 1 198 ? 5.282 -12.734 19.939 1.00 73.25 198 ASN A C 1
ATOM 1595 O O . ASN A 1 198 ? 4.994 -13.214 18.842 1.00 73.25 198 ASN A O 1
ATOM 1599 N N . CYS A 1 199 ? 4.953 -11.492 20.286 1.00 79.81 199 CYS A N 1
ATOM 1600 C CA . CYS A 1 199 ? 4.395 -10.532 19.345 1.00 79.81 199 CYS A CA 1
ATOM 1601 C C . CYS A 1 199 ? 5.517 -9.948 18.490 1.00 79.81 199 CYS A C 1
ATOM 1603 O O . CYS A 1 199 ? 6.416 -9.274 18.996 1.00 79.81 199 CYS A O 1
ATOM 1605 N N . THR A 1 200 ? 5.466 -10.222 17.197 1.00 86.19 200 THR A N 1
ATOM 1606 C CA . THR A 1 200 ? 6.420 -9.746 16.204 1.00 86.19 200 THR A CA 1
ATOM 1607 C C . THR A 1 200 ? 5.822 -8.580 15.432 1.00 86.19 200 THR A C 1
ATOM 1609 O O . THR A 1 200 ? 4.610 -8.467 15.241 1.00 86.19 200 THR A O 1
ATOM 1612 N N . LEU A 1 201 ? 6.681 -7.650 15.026 1.00 86.75 201 LEU A N 1
ATOM 1613 C CA . LEU A 1 201 ? 6.251 -6.456 14.311 1.00 86.75 201 LEU A CA 1
ATOM 1614 C C . LEU A 1 201 ? 5.714 -6.826 12.932 1.00 86.75 201 LEU A C 1
ATOM 1616 O O . LEU A 1 20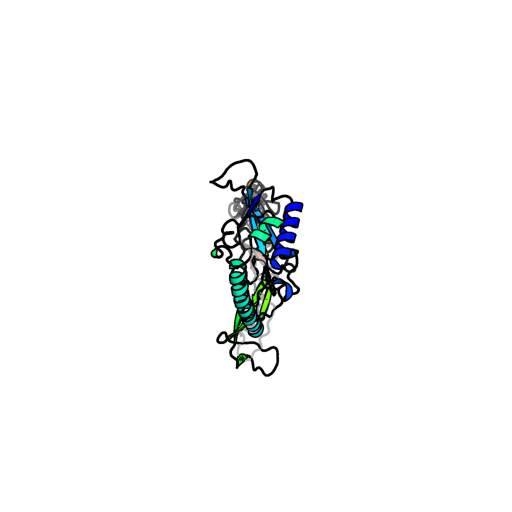1 ? 6.295 -7.664 12.238 1.00 86.75 201 LEU A O 1
ATOM 1620 N N . CYS A 1 202 ? 4.652 -6.145 12.505 1.00 85.44 202 CYS A N 1
ATOM 1621 C CA . CYS A 1 202 ? 4.276 -6.187 11.103 1.00 85.44 202 CYS A CA 1
ATOM 1622 C C . CYS A 1 202 ? 5.446 -5.689 10.254 1.00 85.44 202 CYS A C 1
ATOM 1624 O O . CYS A 1 202 ? 6.120 -4.714 10.589 1.00 85.44 202 CYS A O 1
ATOM 1626 N N . ALA A 1 203 ? 5.719 -6.395 9.162 1.00 84.50 203 ALA A N 1
ATOM 1627 C CA . ALA A 1 203 ? 6.725 -5.966 8.212 1.00 84.50 203 ALA A CA 1
ATOM 1628 C C . ALA A 1 203 ? 6.167 -4.834 7.342 1.00 84.50 203 ALA A C 1
ATOM 1630 O O . ALA A 1 203 ? 4.959 -4.726 7.128 1.00 84.50 203 ALA A O 1
ATOM 1631 N N . GLU A 1 204 ? 7.062 -4.028 6.781 1.00 78.56 204 GLU A N 1
ATOM 1632 C CA . GLU A 1 204 ? 6.730 -3.084 5.711 1.00 78.56 204 GLU A CA 1
ATOM 1633 C C . GLU A 1 204 ? 5.989 -3.836 4.598 1.00 78.56 204 GLU A C 1
ATOM 1635 O O . GLU A 1 204 ? 6.420 -4.921 4.203 1.00 78.56 204 GLU A O 1
ATOM 1640 N N . GLY A 1 205 ? 4.863 -3.317 4.115 1.00 75.69 205 GLY A N 1
ATOM 1641 C CA . GLY A 1 205 ? 3.939 -4.121 3.301 1.00 75.69 205 GLY A CA 1
ATOM 1642 C C . GLY A 1 205 ? 2.653 -4.493 4.019 1.00 75.69 205 GLY A C 1
ATOM 1643 O O . GLY A 1 205 ? 1.652 -4.779 3.359 1.00 75.69 205 GLY A O 1
ATOM 1644 N N . THR A 1 206 ? 2.686 -4.533 5.351 1.00 83.50 206 THR A N 1
ATOM 1645 C CA . THR A 1 206 ? 1.641 -5.142 6.172 1.00 83.50 206 THR A CA 1
ATOM 1646 C C . THR A 1 206 ? 1.310 -4.318 7.410 1.00 83.50 206 THR A C 1
ATOM 1648 O O . THR A 1 206 ? 2.152 -3.580 7.913 1.00 83.50 206 THR A O 1
ATOM 1651 N N . TYR A 1 207 ? 0.084 -4.441 7.908 1.00 82.12 207 TYR A N 1
ATOM 1652 C CA . TYR A 1 207 ? -0.407 -3.691 9.055 1.00 82.12 207 TYR A CA 1
ATOM 1653 C C . TYR A 1 207 ? -1.328 -4.537 9.938 1.00 82.12 207 TYR A C 1
ATOM 1655 O O . TYR A 1 207 ? -1.827 -5.581 9.525 1.00 82.12 207 TYR A O 1
ATOM 1663 N N . SER A 1 208 ? -1.543 -4.083 11.169 1.00 79.19 208 SER A N 1
ATOM 1664 C CA . SER A 1 208 ? -2.487 -4.683 12.114 1.00 79.19 208 SER A CA 1
ATOM 1665 C C . SER A 1 208 ? -3.253 -3.550 12.814 1.00 79.19 208 SER A C 1
ATOM 1667 O O . SER A 1 208 ? -2.684 -2.878 13.679 1.00 79.19 208 SER A O 1
ATOM 1669 N N . PRO A 1 209 ? -4.502 -3.262 12.401 1.00 67.75 209 PRO A N 1
ATOM 1670 C CA . PRO A 1 209 ? -5.259 -2.114 12.904 1.00 67.75 209 PRO A CA 1
ATOM 1671 C C . PRO A 1 209 ? -5.867 -2.344 14.282 1.00 67.75 209 PRO A C 1
ATOM 1673 O O . PRO A 1 209 ? -6.149 -1.378 14.988 1.00 67.75 209 PRO A O 1
ATOM 1676 N N . ASN A 1 210 ? -6.021 -3.609 14.671 1.00 64.06 210 ASN A N 1
ATOM 1677 C CA . ASN A 1 210 ? -6.642 -4.013 15.920 1.00 64.06 210 ASN A CA 1
ATOM 1678 C C . ASN A 1 210 ? -5.650 -4.831 16.757 1.00 64.06 210 ASN A C 1
ATOM 1680 O O . ASN A 1 210 ? -4.765 -5.504 16.230 1.00 64.06 210 ASN A O 1
ATOM 1684 N N . GLU A 1 211 ? -5.788 -4.771 18.079 1.00 61.72 211 GLU A N 1
ATOM 1685 C CA . GLU A 1 211 ? -4.975 -5.587 18.978 1.00 61.72 211 GLU A CA 1
ATOM 1686 C C . GLU A 1 211 ? -5.396 -7.049 18.895 1.00 61.72 211 GLU A C 1
ATOM 1688 O O . GLU A 1 211 ? -6.562 -7.366 19.146 1.00 61.72 211 GLU A O 1
ATOM 1693 N N . GLY A 1 212 ? -4.425 -7.929 18.671 1.00 64.88 212 GLY A N 1
ATOM 1694 C CA . GLY A 1 212 ? -4.630 -9.362 18.740 1.00 64.88 212 GLY A CA 1
ATOM 1695 C C . GLY A 1 212 ? -4.216 -10.171 17.527 1.00 64.88 212 GLY A C 1
ATOM 1696 O O . GLY A 1 212 ? -4.367 -11.393 17.526 1.00 64.88 212 GLY A O 1
ATOM 1697 N N . ALA A 1 213 ? -3.696 -9.511 16.497 1.00 66.31 213 ALA A N 1
ATOM 1698 C CA . ALA A 1 213 ? -3.537 -10.120 15.190 1.00 66.31 213 ALA A CA 1
ATOM 1699 C C . ALA A 1 213 ? -2.748 -11.444 15.212 1.00 66.31 213 ALA A C 1
ATOM 1701 O O . ALA A 1 213 ? -1.685 -11.578 15.822 1.00 66.31 213 ALA A O 1
ATOM 1702 N N . LEU A 1 214 ? -3.282 -12.436 14.498 1.00 68.00 214 LEU A N 1
ATOM 1703 C CA . LEU A 1 214 ? -2.637 -13.735 14.261 1.00 68.00 214 LEU A CA 1
ATOM 1704 C C . LEU A 1 214 ? -1.674 -13.696 13.069 1.00 68.00 214 LEU A C 1
ATOM 1706 O O . LEU A 1 214 ? -0.818 -14.562 12.916 1.00 68.00 214 LEU A O 1
ATOM 1710 N N . ALA A 1 215 ? -1.855 -12.699 12.214 1.00 77.81 215 ALA A N 1
ATOM 1711 C CA . ALA A 1 215 ? -1.030 -12.370 11.070 1.00 77.81 215 ALA A CA 1
ATOM 1712 C C . ALA A 1 215 ? -1.280 -10.897 10.728 1.00 77.81 215 ALA A C 1
ATOM 1714 O O . ALA A 1 215 ? -2.354 -10.377 11.021 1.00 77.81 215 ALA A O 1
ATOM 1715 N N . CYS A 1 216 ? -0.314 -10.234 10.099 1.00 81.69 216 CYS A N 1
ATOM 1716 C CA . CYS A 1 216 ? -0.523 -8.878 9.598 1.00 81.69 216 CYS A CA 1
ATOM 1717 C C . CYS A 1 216 ? -1.239 -8.894 8.248 1.00 81.69 216 CYS A C 1
ATOM 1719 O O . CYS A 1 216 ? -0.901 -9.682 7.358 1.00 81.69 216 CYS A O 1
ATOM 1721 N N . ASP A 1 217 ? -2.181 -7.975 8.079 1.00 82.62 217 ASP A N 1
ATOM 1722 C CA . ASP A 1 217 ? -2.889 -7.767 6.827 1.00 82.62 217 ASP A CA 1
ATOM 1723 C C . ASP A 1 217 ? -1.978 -7.078 5.820 1.00 82.62 217 ASP A C 1
ATOM 1725 O O . ASP A 1 217 ? -1.213 -6.178 6.159 1.00 82.62 217 ASP A O 1
ATOM 1729 N N . LYS A 1 218 ? -2.048 -7.476 4.550 1.00 83.38 218 LYS A N 1
ATOM 1730 C CA . LYS A 1 218 ? -1.310 -6.780 3.490 1.00 83.38 218 LYS A CA 1
ATOM 1731 C C . LYS A 1 218 ? -1.980 -5.445 3.197 1.00 83.38 218 LYS A C 1
ATOM 1733 O O . LYS A 1 218 ? -3.195 -5.396 3.015 1.00 83.38 218 LYS A O 1
ATOM 1738 N N . CYS A 1 219 ? -1.187 -4.383 3.077 1.00 79.19 219 CYS A N 1
ATOM 1739 C CA . CYS A 1 219 ? -1.721 -3.114 2.604 1.00 79.19 219 CYS A CA 1
ATOM 1740 C C . CYS A 1 219 ? -2.287 -3.279 1.181 1.00 79.19 219 CYS A C 1
ATOM 1742 O O . CYS A 1 219 ? -1.629 -3.898 0.333 1.00 79.19 219 CYS A O 1
ATOM 1744 N N . PRO A 1 220 ? -3.479 -2.723 0.895 1.00 75.38 220 PRO A N 1
ATOM 1745 C CA . PRO A 1 220 ? -4.031 -2.697 -0.453 1.00 75.38 220 PRO A CA 1
ATOM 1746 C C . PRO A 1 220 ? -3.065 -2.060 -1.459 1.00 75.38 220 PRO A C 1
ATOM 1748 O O . PRO A 1 220 ? -2.312 -1.138 -1.132 1.00 75.38 220 PRO A O 1
ATOM 1751 N N . GLU A 1 221 ? -3.092 -2.531 -2.702 1.00 68.56 221 GLU A N 1
ATOM 1752 C CA . GLU A 1 221 ? -2.249 -1.995 -3.777 1.00 68.56 221 GLU A CA 1
ATOM 1753 C C . GLU A 1 221 ? -2.466 -0.478 -3.952 1.00 68.56 221 GLU A C 1
ATOM 1755 O O . GLU A 1 221 ? -3.600 -0.003 -3.916 1.00 68.56 221 GLU A O 1
ATOM 1760 N N . GLY A 1 222 ? -1.389 0.295 -4.145 1.00 65.38 222 GLY A N 1
ATOM 1761 C CA . GLY A 1 222 ? -1.465 1.762 -4.226 1.00 65.38 222 GLY A CA 1
ATOM 1762 C C . GLY A 1 222 ? -1.532 2.495 -2.874 1.00 65.38 222 GLY A C 1
ATOM 1763 O O . GLY A 1 222 ? -1.686 3.719 -2.863 1.00 65.38 222 GLY A O 1
ATOM 1764 N N . THR A 1 223 ? -1.384 1.775 -1.755 1.00 72.94 223 THR A N 1
ATOM 1765 C CA . THR A 1 223 ? -1.245 2.323 -0.389 1.00 72.94 223 THR A CA 1
ATOM 1766 C C . THR A 1 223 ? 0.113 1.949 0.232 1.00 72.94 223 THR A C 1
ATOM 1768 O O . THR A 1 223 ? 0.878 1.162 -0.341 1.00 72.94 223 THR A O 1
ATOM 1771 N N . TRP A 1 224 ? 0.443 2.541 1.382 1.00 72.94 224 TRP A N 1
ATOM 1772 C CA . TRP A 1 224 ? 1.698 2.317 2.116 1.00 72.94 224 TRP A CA 1
ATOM 1773 C C . TRP A 1 224 ? 1.446 2.311 3.628 1.00 72.94 224 TRP A C 1
ATOM 1775 O O . TRP A 1 224 ? 0.510 2.952 4.095 1.00 72.94 224 TRP A O 1
ATOM 1785 N N . THR A 1 225 ? 2.240 1.574 4.402 1.00 72.12 225 THR A N 1
ATOM 1786 C CA . THR A 1 225 ? 2.065 1.446 5.861 1.00 72.12 225 THR A CA 1
ATOM 1787 C C . THR A 1 225 ? 2.464 2.727 6.604 1.00 72.12 225 THR A C 1
ATOM 1789 O O . THR A 1 225 ? 3.575 3.211 6.417 1.00 72.12 225 THR A O 1
ATOM 1792 N N . ILE A 1 226 ? 1.619 3.245 7.499 1.00 68.88 226 ILE A N 1
ATOM 1793 C CA . ILE A 1 226 ? 1.951 4.388 8.369 1.00 68.88 226 ILE A CA 1
ATOM 1794 C C . ILE A 1 226 ? 2.704 3.889 9.600 1.00 68.88 226 ILE A C 1
ATOM 1796 O O . ILE A 1 226 ? 2.221 2.993 10.290 1.00 68.88 226 ILE A O 1
ATOM 1800 N N . GLY A 1 227 ? 3.847 4.509 9.889 1.00 67.25 227 GLY A N 1
ATOM 1801 C CA . GLY A 1 227 ? 4.672 4.232 11.064 1.00 67.25 227 GLY A CA 1
ATOM 1802 C C . GLY A 1 227 ? 6.132 4.009 10.688 1.00 67.25 227 GLY A C 1
ATOM 1803 O O . GLY A 1 227 ? 6.549 4.243 9.552 1.00 67.25 227 GLY A O 1
ATOM 1804 N N . THR A 1 228 ? 6.921 3.532 11.641 1.00 64.62 228 THR A N 1
ATOM 1805 C CA . THR A 1 228 ? 8.297 3.078 11.413 1.00 64.62 228 THR A CA 1
ATOM 1806 C C . THR A 1 228 ? 8.447 1.655 11.941 1.00 64.62 228 THR A C 1
ATOM 1808 O O . THR A 1 228 ? 7.661 1.214 12.778 1.00 64.62 228 THR A O 1
ATOM 1811 N N . ARG A 1 229 ? 9.504 0.934 11.537 1.00 62.22 229 ARG A N 1
ATOM 1812 C CA . ARG A 1 229 ? 9.838 -0.376 12.139 1.00 62.22 229 ARG A CA 1
ATOM 1813 C C . ARG A 1 229 ? 10.067 -0.311 13.657 1.00 62.22 229 ARG A C 1
ATOM 1815 O O . ARG A 1 229 ? 10.206 -1.351 14.280 1.00 62.22 229 ARG A O 1
ATOM 1822 N N . GLN A 1 230 ? 10.169 0.884 14.236 1.00 61.50 230 GLN A N 1
ATOM 1823 C CA . GLN A 1 230 ? 10.321 1.113 15.672 1.00 61.50 230 GLN A CA 1
ATOM 1824 C C . GLN A 1 230 ? 8.983 1.463 16.351 1.00 61.50 230 GLN A C 1
ATOM 1826 O O . GLN A 1 230 ? 8.871 1.301 17.560 1.00 61.50 230 GLN A O 1
ATOM 1831 N N . GLU A 1 231 ? 7.977 1.913 15.590 1.00 61.66 231 GLU A N 1
ATOM 1832 C CA . GLU A 1 231 ? 6.697 2.455 16.084 1.00 61.66 231 GLU A CA 1
ATOM 1833 C C . GLU A 1 231 ? 5.464 1.634 15.642 1.00 61.66 231 GLU A C 1
ATOM 1835 O O . GLU A 1 231 ? 4.335 2.047 15.897 1.00 61.66 231 GLU A O 1
ATOM 1840 N N . ASN A 1 232 ? 5.681 0.456 15.039 1.00 68.00 232 ASN A N 1
ATOM 1841 C CA . ASN A 1 232 ? 4.679 -0.485 14.512 1.00 68.00 232 ASN A CA 1
ATOM 1842 C C . ASN A 1 232 ? 3.864 0.057 13.314 1.00 68.00 232 ASN A C 1
ATOM 1844 O O . ASN A 1 232 ? 3.662 1.258 13.157 1.00 68.00 232 ASN A O 1
ATOM 1848 N N . PHE A 1 233 ? 3.358 -0.839 12.456 1.00 77.12 233 PHE A N 1
ATOM 1849 C CA . PHE A 1 233 ? 2.497 -0.466 11.321 1.00 77.12 233 PHE A CA 1
ATOM 1850 C C . PHE A 1 233 ? 1.030 -0.769 11.631 1.00 77.12 233 PHE A C 1
ATOM 1852 O O . PHE A 1 233 ? 0.577 -1.906 11.514 1.00 77.12 233 PHE A O 1
ATOM 1859 N N . THR A 1 234 ? 0.275 0.242 12.051 1.00 74.19 234 THR A N 1
ATOM 1860 C CA . THR A 1 234 ? -1.106 0.071 12.541 1.00 74.19 234 THR A CA 1
ATOM 1861 C C . THR A 1 234 ? -2.162 0.323 11.468 1.00 74.19 234 THR A C 1
ATOM 1863 O O . THR A 1 234 ? -3.277 -0.167 11.561 1.00 74.19 234 THR A O 1
ATOM 1866 N N . ALA A 1 235 ? -1.829 1.054 10.410 1.00 72.75 235 ALA A N 1
ATOM 1867 C CA . ALA A 1 235 ? -2.749 1.357 9.322 1.00 72.75 235 ALA A CA 1
ATOM 1868 C C . ALA A 1 235 ? -1.982 1.579 8.017 1.00 72.75 235 ALA A C 1
ATOM 1870 O O . ALA A 1 235 ? -0.772 1.812 8.026 1.00 72.75 235 ALA A O 1
ATOM 1871 N N . CYS A 1 236 ? -2.690 1.564 6.891 1.00 77.38 236 CYS A N 1
ATOM 1872 C CA . CYS A 1 236 ? -2.157 2.059 5.624 1.00 77.38 236 CYS A CA 1
ATOM 1873 C C . CYS A 1 236 ? -2.590 3.520 5.419 1.00 77.38 236 CYS A C 1
ATOM 1875 O O . CYS A 1 236 ? -3.743 3.876 5.672 1.00 77.38 236 CYS A O 1
ATOM 1877 N N . ALA A 1 237 ? -1.673 4.370 4.963 1.00 73.50 237 ALA A N 1
ATOM 1878 C CA . ALA A 1 237 ? -1.937 5.755 4.594 1.00 73.50 237 ALA A CA 1
ATOM 1879 C C . ALA A 1 237 ? -2.589 5.836 3.219 1.00 73.50 237 ALA A C 1
ATOM 1881 O O . ALA A 1 237 ? -2.395 4.977 2.352 1.00 73.50 237 ALA A O 1
ATOM 1882 N N . ALA A 1 238 ? -3.322 6.932 3.022 1.00 66.12 238 ALA A N 1
ATOM 1883 C CA . ALA A 1 238 ? -3.952 7.248 1.758 1.00 66.12 238 ALA A CA 1
ATOM 1884 C C . ALA A 1 238 ? -2.911 7.360 0.634 1.00 66.12 238 ALA A C 1
ATOM 1886 O O . ALA A 1 238 ? -1.960 8.135 0.723 1.00 66.12 238 ALA A O 1
ATOM 1887 N N . GLU A 1 239 ? -3.178 6.586 -0.417 1.00 69.06 239 GLU A N 1
ATOM 1888 C CA . GLU A 1 239 ? -3.044 6.969 -1.820 1.00 69.06 239 GLU A CA 1
ATOM 1889 C C . GLU A 1 239 ? -1.659 7.503 -2.233 1.00 69.06 239 GLU A C 1
ATOM 1891 O O . GLU A 1 239 ? -1.337 8.679 -2.054 1.00 69.06 239 GLU A O 1
ATOM 1896 N N . CYS A 1 240 ? -0.846 6.645 -2.868 1.00 73.94 240 CYS A N 1
ATOM 1897 C CA . CYS A 1 240 ? 0.321 7.102 -3.623 1.00 73.94 240 CYS A CA 1
ATOM 1898 C C . CYS A 1 240 ? -0.126 8.006 -4.780 1.00 73.94 240 CYS A C 1
ATOM 1900 O O . CYS A 1 240 ? -0.452 7.529 -5.872 1.00 73.94 240 CYS A O 1
ATOM 1902 N N . GLY A 1 241 ? -0.139 9.311 -4.497 1.00 79.44 241 GLY A N 1
ATOM 1903 C CA . GLY A 1 241 ? -0.508 10.375 -5.418 1.00 79.44 241 GLY A CA 1
ATOM 1904 C C . GLY A 1 241 ? 0.367 10.442 -6.675 1.00 79.44 241 GLY A C 1
ATOM 1905 O O . GLY A 1 241 ? 1.285 9.636 -6.855 1.00 79.44 241 GLY A O 1
ATOM 1906 N N . PRO A 1 242 ? 0.107 11.421 -7.553 1.00 85.75 242 PRO A N 1
ATOM 1907 C CA . PRO A 1 242 ? 0.834 11.558 -8.808 1.00 85.75 242 PRO A CA 1
ATOM 1908 C C . PRO A 1 242 ? 2.355 11.615 -8.600 1.00 85.75 242 PRO A C 1
ATOM 1910 O O . PRO A 1 242 ? 2.836 12.316 -7.705 1.00 85.75 242 PRO A O 1
ATOM 1913 N N . GLY A 1 243 ? 3.103 10.880 -9.421 1.00 85.44 243 GLY A N 1
ATOM 1914 C CA . GLY A 1 243 ? 4.560 10.742 -9.342 1.00 85.44 243 GLY A CA 1
ATOM 1915 C C . GLY A 1 243 ? 5.069 9.685 -8.371 1.00 85.44 243 GLY A C 1
ATOM 1916 O O . GLY A 1 243 ? 6.265 9.395 -8.342 1.00 85.44 243 GLY A O 1
ATOM 1917 N N . LEU A 1 244 ? 4.187 9.078 -7.590 1.00 87.56 244 LEU A N 1
ATOM 1918 C CA . LEU A 1 244 ? 4.534 8.048 -6.624 1.00 87.56 244 LEU A CA 1
ATOM 1919 C C . LEU A 1 244 ? 3.833 6.735 -6.981 1.00 87.56 244 LEU A C 1
ATOM 1921 O O . LEU A 1 244 ? 2.798 6.759 -7.645 1.00 87.56 244 LEU A O 1
ATOM 1925 N N . PHE A 1 245 ? 4.378 5.594 -6.557 1.00 85.81 245 PHE A N 1
ATOM 1926 C CA . PHE A 1 245 ? 3.758 4.276 -6.721 1.00 85.81 245 PHE A CA 1
ATOM 1927 C C . PHE A 1 245 ? 4.108 3.312 -5.575 1.00 85.81 245 PHE A C 1
ATOM 1929 O O . PHE A 1 245 ? 5.097 3.501 -4.864 1.00 85.81 245 PHE A O 1
ATOM 1936 N N . SER A 1 246 ? 3.305 2.256 -5.420 1.00 80.81 246 SER A N 1
ATOM 1937 C CA . SER A 1 246 ? 3.553 1.139 -4.497 1.00 80.81 246 SER A CA 1
ATOM 1938 C C . SER A 1 246 ? 2.989 -0.159 -5.084 1.00 80.81 246 SER A C 1
ATOM 1940 O O . SER A 1 246 ? 1.769 -0.317 -5.186 1.00 80.81 246 SER A O 1
ATOM 1942 N N . SER A 1 247 ? 3.874 -1.085 -5.477 1.00 71.00 247 SER A N 1
ATOM 1943 C CA . SER A 1 247 ? 3.495 -2.385 -6.057 1.00 71.00 247 SER A CA 1
ATOM 1944 C C . SER A 1 247 ? 2.930 -3.354 -5.018 1.00 71.00 247 SER A C 1
ATOM 1946 O O . SER A 1 247 ? 2.057 -4.149 -5.349 1.00 71.00 247 SER A O 1
ATOM 1948 N N . THR A 1 248 ? 3.382 -3.260 -3.763 1.00 62.03 248 THR A N 1
ATOM 1949 C CA . THR A 1 248 ? 2.878 -4.033 -2.616 1.00 62.03 248 THR A CA 1
ATOM 1950 C C . THR A 1 248 ? 3.209 -3.321 -1.302 1.00 62.03 248 THR A C 1
ATOM 1952 O O . THR A 1 248 ? 4.253 -3.594 -0.719 1.00 62.03 248 THR A O 1
ATOM 1955 N N . GLY A 1 249 ? 2.354 -2.412 -0.828 1.00 55.34 249 GLY A N 1
ATOM 1956 C CA . GLY A 1 249 ? 2.327 -1.948 0.567 1.00 55.34 249 GLY A CA 1
ATOM 1957 C C . GLY A 1 249 ? 3.627 -1.445 1.219 1.00 55.34 249 GLY A C 1
ATOM 1958 O O . GLY A 1 249 ? 3.644 -1.349 2.441 1.00 55.34 249 GLY A O 1
ATOM 1959 N N . ILE A 1 250 ? 4.714 -1.184 0.481 1.00 57.91 250 ILE A N 1
ATOM 1960 C CA . ILE A 1 250 ? 6.043 -0.900 1.055 1.00 57.91 250 ILE A CA 1
ATOM 1961 C C . ILE A 1 250 ? 5.946 0.316 1.991 1.00 57.91 250 ILE A C 1
ATOM 1963 O O . ILE A 1 250 ? 5.076 1.164 1.804 1.00 57.91 250 ILE A O 1
ATOM 1967 N N . ALA A 1 251 ? 6.841 0.395 2.985 1.00 56.34 251 ALA A N 1
ATOM 1968 C CA . ALA A 1 251 ? 6.883 1.411 4.045 1.00 56.34 251 ALA A CA 1
ATOM 1969 C C . ALA A 1 251 ? 6.675 2.860 3.604 1.00 56.34 251 ALA A C 1
ATOM 1971 O O . ALA A 1 251 ? 6.277 3.685 4.415 1.00 56.34 251 ALA A O 1
ATOM 1972 N N . THR A 1 252 ? 6.965 3.181 2.347 1.00 67.38 252 THR A N 1
ATOM 1973 C CA . THR A 1 252 ? 6.784 4.503 1.758 1.00 67.38 252 THR A CA 1
ATOM 1974 C C . THR A 1 252 ? 6.519 4.368 0.260 1.00 67.38 252 THR A C 1
ATOM 1976 O O . THR A 1 252 ? 7.026 3.451 -0.395 1.00 67.38 252 THR A O 1
ATOM 1979 N N . CYS A 1 253 ? 5.728 5.280 -0.317 1.00 76.44 253 CYS A N 1
ATOM 1980 C CA . CYS A 1 253 ? 5.568 5.315 -1.768 1.00 76.44 253 CYS A CA 1
ATOM 1981 C C . CYS A 1 253 ? 6.911 5.625 -2.441 1.00 76.44 253 CYS A C 1
ATOM 1983 O O . CYS A 1 253 ? 7.590 6.591 -2.090 1.00 76.44 253 CYS A O 1
ATOM 1985 N N . SER A 1 254 ? 7.269 4.829 -3.444 1.00 83.69 254 SER A N 1
ATOM 1986 C CA . SER A 1 254 ? 8.462 5.070 -4.249 1.00 83.69 254 SER A CA 1
ATOM 1987 C C . SER A 1 254 ? 8.170 6.109 -5.320 1.00 83.69 254 SER A C 1
ATOM 1989 O O . SER A 1 254 ? 7.088 6.117 -5.904 1.00 83.69 254 SER A O 1
ATOM 1991 N N . SER A 1 255 ? 9.137 6.976 -5.607 1.00 87.06 255 SER A N 1
ATOM 1992 C CA . SER A 1 255 ? 9.036 7.890 -6.740 1.00 87.06 255 SER A CA 1
ATOM 1993 C C . SER A 1 255 ? 9.172 7.146 -8.061 1.00 87.06 255 SER A C 1
ATOM 1995 O O . SER A 1 255 ? 9.995 6.236 -8.203 1.00 87.06 255 SER A O 1
ATOM 1997 N N . CYS A 1 256 ? 8.377 7.556 -9.050 1.00 88.69 256 CYS A N 1
ATOM 1998 C CA . CYS A 1 256 ? 8.591 7.132 -10.424 1.00 88.69 256 CYS A CA 1
ATOM 1999 C C . CYS A 1 256 ? 9.993 7.534 -10.866 1.00 88.69 256 CYS A C 1
ATOM 2001 O O . CYS A 1 256 ? 10.419 8.680 -10.684 1.00 88.69 256 CYS A O 1
ATOM 2003 N N . ARG A 1 257 ? 10.736 6.564 -11.398 1.00 88.81 257 ARG A N 1
ATOM 2004 C CA . ARG A 1 257 ? 12.071 6.812 -11.936 1.00 88.81 257 ARG A CA 1
ATOM 2005 C C . ARG A 1 257 ? 11.953 7.588 -13.248 1.00 88.81 257 ARG A C 1
ATOM 2007 O O . ARG A 1 257 ? 10.900 7.592 -13.883 1.00 88.81 257 ARG A O 1
ATOM 2014 N N . ILE A 1 258 ? 13.053 8.220 -13.634 1.00 83.44 258 ILE A N 1
ATOM 2015 C CA . ILE A 1 258 ? 13.227 8.891 -14.927 1.00 83.44 258 ILE A CA 1
ATOM 2016 C C . ILE A 1 258 ? 12.764 7.955 -16.062 1.00 83.44 258 ILE A C 1
ATOM 2018 O O . ILE A 1 258 ? 13.035 6.754 -16.034 1.00 83.44 258 ILE A O 1
ATOM 2022 N N . GLY A 1 259 ? 12.007 8.497 -17.016 1.00 78.00 259 GLY A N 1
ATOM 2023 C CA . GLY A 1 259 ? 11.348 7.748 -18.094 1.00 78.00 259 GLY A CA 1
ATOM 2024 C C . GLY A 1 259 ? 10.002 7.102 -17.724 1.00 78.00 259 GLY A C 1
ATOM 2025 O O . GLY A 1 259 ? 9.395 6.436 -18.561 1.00 78.00 259 GLY A O 1
ATOM 2026 N N . THR A 1 260 ? 9.510 7.286 -16.494 1.00 87.50 260 THR A N 1
ATOM 2027 C CA . THR A 1 260 ? 8.204 6.772 -16.047 1.00 87.50 260 THR A CA 1
ATOM 2028 C C . THR A 1 260 ? 7.407 7.841 -15.298 1.00 87.50 260 THR A C 1
ATOM 2030 O O . THR A 1 260 ? 7.995 8.748 -14.709 1.00 87.50 260 THR A O 1
ATOM 2033 N N . TYR A 1 261 ? 6.076 7.736 -15.298 1.00 90.56 261 TYR A N 1
ATOM 2034 C CA . TYR A 1 261 ? 5.164 8.685 -14.651 1.00 90.56 261 TYR A CA 1
ATOM 2035 C C . TYR A 1 261 ? 3.964 7.982 -14.002 1.00 90.56 261 TYR A C 1
ATOM 2037 O O . TYR A 1 261 ? 3.659 6.827 -14.300 1.00 90.56 261 TYR A O 1
ATOM 2045 N N . SER A 1 262 ? 3.254 8.675 -13.114 1.00 91.75 262 SER A N 1
ATOM 2046 C CA . SER A 1 262 ? 1.983 8.193 -12.569 1.00 91.75 262 SER A CA 1
ATOM 2047 C C . SER A 1 262 ? 1.034 9.356 -12.277 1.00 91.75 262 SER A C 1
ATOM 2049 O O . SER A 1 262 ? 1.447 10.374 -11.731 1.00 91.75 262 SER A O 1
ATOM 2051 N N . THR A 1 263 ? -0.237 9.225 -12.664 1.00 86.88 263 THR A N 1
ATOM 2052 C CA . THR A 1 263 ? -1.225 10.326 -12.629 1.00 86.88 263 THR A CA 1
ATOM 2053 C C . THR A 1 263 ? -2.349 10.111 -11.621 1.00 86.88 263 THR A C 1
ATOM 2055 O O . THR A 1 263 ? -3.047 11.053 -11.244 1.00 86.88 263 THR A O 1
ATOM 2058 N N . GLY A 1 264 ? -2.556 8.866 -11.191 1.00 82.75 264 GLY A N 1
ATOM 2059 C CA . GLY A 1 264 ? -3.629 8.488 -10.286 1.00 82.75 264 GLY A CA 1
ATOM 2060 C C . GLY A 1 264 ? -3.314 8.821 -8.833 1.00 82.75 264 GLY A C 1
ATOM 2061 O O . GLY A 1 264 ? -2.229 9.286 -8.487 1.00 82.75 264 GLY A O 1
ATOM 2062 N N . LYS A 1 265 ? -4.289 8.554 -7.962 1.00 76.06 265 LYS A N 1
ATOM 2063 C CA . LYS A 1 265 ? -4.094 8.643 -6.514 1.00 76.06 265 LYS A CA 1
ATOM 2064 C C . LYS A 1 265 ? -3.685 7.307 -5.879 1.00 76.06 265 LYS A C 1
ATOM 2066 O O . LYS A 1 265 ? -3.066 7.297 -4.834 1.00 76.06 265 LYS A O 1
ATOM 2071 N N . GLN A 1 266 ? -3.974 6.170 -6.510 1.00 72.81 266 GLN A N 1
ATOM 2072 C CA . GLN A 1 266 ? -3.608 4.832 -6.016 1.00 72.81 266 GLN A CA 1
ATOM 2073 C C . GLN A 1 266 ? -2.717 4.116 -7.031 1.00 72.81 266 GLN A C 1
ATOM 2075 O O . GLN A 1 266 ? -3.090 3.109 -7.634 1.00 72.81 266 GLN A O 1
ATOM 2080 N N . ASN A 1 267 ? -1.545 4.686 -7.286 1.00 79.75 267 ASN A N 1
ATOM 2081 C CA . ASN A 1 267 ? -0.660 4.181 -8.328 1.00 79.75 267 ASN A CA 1
ATOM 2082 C C . ASN A 1 267 ? 0.031 2.883 -7.887 1.00 79.75 267 ASN A C 1
ATOM 2084 O O . ASN A 1 267 ? 0.840 2.865 -6.958 1.00 79.75 267 ASN A O 1
ATOM 2088 N N . LYS A 1 268 ? -0.279 1.788 -8.585 1.00 81.25 268 LYS A N 1
ATOM 2089 C CA . LYS A 1 268 ? 0.294 0.453 -8.335 1.00 81.25 268 LYS A CA 1
ATOM 2090 C C . LYS A 1 268 ? 1.682 0.284 -8.954 1.00 81.25 268 LYS A C 1
ATOM 2092 O O . LYS A 1 268 ? 2.529 -0.433 -8.437 1.00 81.25 268 LYS A O 1
ATOM 2097 N N . ALA A 1 269 ? 1.913 0.962 -10.069 1.00 86.00 269 ALA A N 1
ATOM 2098 C CA . ALA A 1 269 ? 3.171 0.998 -10.795 1.00 86.00 269 ALA A CA 1
ATOM 2099 C C . ALA A 1 269 ? 3.262 2.322 -11.557 1.00 86.00 269 ALA A C 1
ATOM 2101 O O . ALA A 1 269 ? 2.239 2.965 -11.810 1.00 86.00 269 ALA A O 1
ATOM 2102 N N . CYS A 1 270 ? 4.476 2.713 -11.930 1.00 89.25 270 CYS A N 1
ATOM 2103 C CA . CYS A 1 270 ? 4.665 3.805 -12.874 1.00 89.25 270 CYS A CA 1
ATOM 2104 C C . CYS A 1 270 ? 4.449 3.309 -14.300 1.00 89.25 270 CYS A C 1
ATOM 2106 O O . CYS A 1 270 ? 4.817 2.187 -14.650 1.00 89.25 270 CYS A O 1
ATOM 2108 N N . VAL A 1 271 ? 3.849 4.166 -15.112 1.00 90.12 271 VAL A N 1
ATOM 2109 C CA . VAL A 1 271 ? 3.640 3.958 -16.539 1.00 90.12 271 VAL A CA 1
ATOM 2110 C C . VAL A 1 271 ? 4.871 4.476 -17.274 1.00 90.12 271 VAL A C 1
ATOM 2112 O O . VAL A 1 271 ? 5.356 5.568 -16.977 1.00 90.12 271 VAL A O 1
ATOM 2115 N N . SER A 1 272 ? 5.394 3.696 -18.217 1.00 86.94 272 SER A N 1
ATOM 2116 C CA . SER A 1 272 ? 6.473 4.151 -19.096 1.00 86.94 272 SER A CA 1
ATOM 2117 C C . SER A 1 272 ? 6.004 5.306 -19.971 1.00 86.94 272 SER A C 1
ATOM 2119 O O . SER A 1 272 ? 4.861 5.320 -20.438 1.00 86.94 272 SER A O 1
ATOM 2121 N N . CYS A 1 273 ? 6.886 6.273 -20.203 1.00 82.19 273 CYS A N 1
ATOM 2122 C CA . CYS A 1 273 ? 6.618 7.315 -21.179 1.00 82.19 273 CYS A CA 1
ATOM 2123 C C . CYS A 1 273 ? 6.382 6.711 -22.579 1.00 82.19 273 CYS A C 1
ATOM 2125 O O . CYS A 1 273 ? 6.905 5.635 -22.887 1.00 82.19 273 CYS A O 1
ATOM 2127 N N . PRO A 1 274 ? 5.573 7.363 -23.437 1.00 81.94 274 PRO A N 1
ATOM 2128 C CA . PRO A 1 274 ? 5.429 6.962 -24.831 1.00 81.94 274 PRO A CA 1
ATOM 2129 C C . PRO A 1 274 ? 6.786 6.834 -25.524 1.00 81.94 274 PRO A C 1
ATOM 2131 O O . PRO A 1 274 ? 7.720 7.588 -25.239 1.00 81.94 274 PRO A O 1
ATOM 2134 N N . ALA A 1 275 ? 6.876 5.894 -26.461 1.00 71.50 275 ALA A N 1
ATOM 2135 C CA . ALA A 1 275 ? 8.106 5.588 -27.173 1.00 71.50 275 ALA A CA 1
ATOM 2136 C C . ALA A 1 275 ? 8.740 6.873 -27.758 1.00 71.50 275 ALA A C 1
ATOM 2138 O O . ALA A 1 275 ? 8.056 7.666 -28.406 1.00 71.50 275 ALA A O 1
ATOM 2139 N N . GLY A 1 276 ? 10.028 7.099 -27.472 1.00 67.69 276 GLY A N 1
ATOM 2140 C CA . GLY A 1 276 ? 10.756 8.301 -27.897 1.00 67.69 276 GLY A CA 1
ATOM 2141 C C . GLY A 1 276 ? 10.699 9.503 -26.942 1.00 67.69 276 GLY A C 1
ATOM 2142 O O . GLY A 1 276 ? 11.384 10.496 -27.182 1.00 67.69 276 GLY A O 1
ATOM 2143 N N . THR A 1 277 ? 9.939 9.430 -25.846 1.00 74.06 277 THR A N 1
ATOM 2144 C CA . THR A 1 277 ? 9.860 10.492 -24.822 1.00 74.06 277 THR A CA 1
ATOM 2145 C C . THR A 1 277 ? 10.346 9.996 -23.465 1.00 74.06 277 THR A C 1
ATOM 2147 O O . THR A 1 277 ? 10.195 8.823 -23.172 1.00 74.06 277 THR A O 1
ATOM 2150 N N . VAL A 1 278 ? 10.911 10.860 -22.621 1.00 76.12 278 VAL A N 1
ATOM 2151 C CA . VAL A 1 278 ? 11.357 10.552 -21.254 1.00 76.12 278 VAL A CA 1
ATOM 2152 C C . VAL A 1 278 ? 11.037 11.710 -20.301 1.00 76.12 278 VAL A C 1
ATOM 2154 O O . VAL A 1 278 ? 10.909 12.864 -20.716 1.00 76.12 278 VAL A O 1
ATOM 2157 N N . THR A 1 279 ? 10.925 11.409 -19.008 1.00 80.19 279 THR A N 1
ATOM 2158 C CA . THR A 1 279 ? 10.892 12.401 -17.920 1.00 80.19 279 THR A CA 1
ATOM 2159 C C . THR A 1 279 ? 12.310 12.597 -17.394 1.00 80.19 279 THR A C 1
ATOM 2161 O O . THR A 1 279 ? 12.999 11.608 -17.199 1.00 80.19 279 THR A O 1
ATOM 2164 N N . VAL A 1 280 ? 12.760 13.828 -17.126 1.00 73.56 280 VAL A N 1
ATOM 2165 C CA . VAL A 1 280 ? 14.085 14.092 -16.494 1.00 73.56 280 VAL A CA 1
ATOM 2166 C C . VAL A 1 280 ? 14.044 14.279 -14.991 1.00 73.56 280 VAL A C 1
ATOM 2168 O O . VAL A 1 280 ? 15.073 14.424 -14.333 1.00 73.56 280 VAL A O 1
ATOM 2171 N N . ILE A 1 281 ? 12.840 14.296 -14.443 1.00 77.50 281 ILE A N 1
ATOM 2172 C CA . ILE A 1 281 ? 12.611 14.410 -13.017 1.00 77.50 281 ILE A CA 1
ATOM 2173 C C . ILE A 1 281 ? 12.220 13.051 -12.460 1.00 77.50 281 ILE A C 1
ATOM 2175 O O . ILE A 1 281 ? 11.519 12.262 -13.096 1.00 77.50 281 ILE A O 1
ATOM 2179 N N . THR A 1 282 ? 12.658 12.793 -11.236 1.00 83.44 282 THR A N 1
ATOM 2180 C CA . THR A 1 282 ? 12.057 11.748 -10.416 1.00 83.44 282 THR A CA 1
ATOM 2181 C C . THR A 1 282 ? 10.676 12.219 -9.950 1.00 83.44 282 THR A C 1
ATOM 2183 O O . THR A 1 282 ? 10.444 13.411 -9.754 1.00 83.44 282 THR A O 1
ATOM 2186 N N . ALA A 1 283 ? 9.748 11.278 -9.784 1.00 86.38 283 ALA A N 1
ATOM 2187 C CA . ALA A 1 283 ? 8.353 11.519 -9.415 1.00 86.38 283 ALA A CA 1
ATOM 2188 C C . ALA A 1 283 ? 7.509 12.327 -10.427 1.00 86.38 283 ALA A C 1
ATOM 2190 O O . ALA A 1 283 ? 6.742 13.210 -10.039 1.00 86.38 283 ALA A O 1
ATOM 2191 N N . ALA A 1 284 ? 7.614 12.002 -11.719 1.00 88.44 284 ALA A N 1
ATOM 2192 C CA . ALA A 1 284 ? 6.784 12.598 -12.770 1.00 88.44 284 ALA A CA 1
ATOM 2193 C C . ALA A 1 284 ? 5.282 12.293 -12.591 1.00 88.44 284 ALA A C 1
ATOM 2195 O O . ALA A 1 284 ? 4.873 11.136 -12.467 1.00 88.44 284 ALA A O 1
ATOM 2196 N N . LYS A 1 285 ? 4.461 13.343 -12.589 1.00 90.31 285 LYS A N 1
ATOM 2197 C CA . LYS A 1 285 ? 3.045 13.346 -12.189 1.00 90.31 285 LYS A CA 1
ATOM 2198 C C . LYS A 1 285 ? 2.075 13.175 -13.353 1.00 90.31 285 LYS A C 1
ATOM 2200 O O . LYS A 1 285 ? 0.887 12.960 -13.123 1.00 90.31 285 LYS A O 1
ATOM 2205 N N . GLY A 1 286 ? 2.560 13.316 -14.580 1.00 87.19 286 GLY A N 1
ATOM 2206 C CA . GLY A 1 286 ? 1.723 13.424 -15.766 1.00 87.19 286 GLY A CA 1
ATOM 2207 C C . GLY A 1 286 ? 2.405 12.903 -17.016 1.00 87.19 286 GLY A C 1
ATOM 2208 O O . GLY A 1 286 ? 3.631 12.859 -17.093 1.00 87.19 286 GLY A O 1
ATOM 2209 N N . ILE A 1 287 ? 1.605 12.561 -18.028 1.00 84.38 287 ILE A N 1
ATOM 2210 C CA . ILE A 1 287 ? 2.135 12.311 -19.375 1.00 84.38 287 ILE A CA 1
ATOM 2211 C C . ILE A 1 287 ? 2.753 13.587 -19.964 1.00 84.38 287 ILE A C 1
ATOM 2213 O O . ILE A 1 287 ? 3.679 13.504 -20.759 1.00 84.38 287 ILE A O 1
ATOM 2217 N N . GLU A 1 288 ? 2.303 14.768 -19.528 1.00 82.94 288 GLU A N 1
ATOM 2218 C CA . GLU A 1 288 ? 2.939 16.049 -19.858 1.00 82.94 288 GLU A CA 1
ATOM 2219 C C . GLU A 1 288 ? 4.396 16.166 -19.382 1.00 82.94 288 GLU A C 1
ATOM 2221 O O . GLU A 1 288 ? 5.172 16.899 -19.991 1.00 82.94 288 GLU A O 1
ATOM 2226 N N . ASP A 1 289 ? 4.795 15.418 -18.348 1.00 81.88 289 ASP A N 1
ATOM 2227 C CA . ASP A 1 289 ? 6.190 15.376 -17.902 1.00 81.88 289 ASP A CA 1
ATOM 2228 C C . ASP A 1 289 ? 7.059 14.490 -18.823 1.00 81.88 289 ASP A C 1
ATOM 2230 O O . ASP A 1 289 ? 8.288 14.602 -18.814 1.00 81.88 289 ASP A O 1
ATOM 2234 N N . CYS A 1 290 ? 6.441 13.634 -19.651 1.00 77.25 290 CYS A N 1
ATOM 2235 C CA . CYS A 1 290 ? 7.089 12.892 -20.737 1.00 77.25 290 CYS A CA 1
ATOM 2236 C C . CYS A 1 290 ? 7.255 13.804 -21.961 1.00 77.25 290 CYS A C 1
ATOM 2238 O O . CYS A 1 290 ? 6.613 13.628 -22.995 1.00 77.25 290 CYS A O 1
ATOM 2240 N N . GLY A 1 291 ? 8.097 14.826 -21.820 1.00 71.12 291 GLY A N 1
ATOM 2241 C CA . GLY A 1 291 ? 8.314 15.846 -22.848 1.00 71.12 291 GLY A CA 1
ATOM 2242 C C . GLY A 1 291 ? 9.720 15.854 -23.441 1.00 71.12 291 GLY A C 1
ATOM 2243 O O . GLY A 1 291 ? 9.942 16.506 -24.460 1.00 71.12 291 GLY A O 1
ATOM 2244 N N . MET A 1 292 ? 10.680 15.154 -22.825 1.00 66.44 292 MET A N 1
ATOM 2245 C CA . MET A 1 292 ? 12.052 15.147 -23.324 1.00 66.44 292 MET A CA 1
ATOM 2246 C C . MET A 1 292 ? 12.276 14.039 -24.337 1.00 66.44 292 MET A C 1
ATOM 2248 O O . MET A 1 292 ? 11.896 12.899 -24.129 1.00 66.44 292 MET A O 1
ATOM 2252 N N . GLN A 1 293 ? 12.903 14.389 -25.448 1.00 70.31 293 GLN A N 1
ATOM 2253 C CA . GLN A 1 293 ? 13.151 13.498 -26.570 1.00 70.31 293 GLN A CA 1
ATOM 2254 C C . GLN A 1 293 ? 14.600 12.999 -26.518 1.00 70.31 293 GLN A C 1
ATOM 2256 O O . GLN A 1 293 ? 15.502 13.810 -26.295 1.00 70.31 293 GLN A O 1
ATOM 2261 N N . CYS A 1 294 ? 14.840 11.695 -26.723 1.00 77.56 294 CYS A N 1
ATOM 2262 C CA . CYS A 1 294 ? 16.207 11.158 -26.835 1.00 77.56 294 CYS A CA 1
ATOM 2263 C C . CYS A 1 294 ? 16.987 11.952 -27.897 1.00 77.56 294 CYS A C 1
ATOM 2265 O O . CYS A 1 294 ? 16.480 12.178 -28.993 1.00 77.56 294 CYS A O 1
ATOM 2267 N N . GLY A 1 295 ? 18.186 12.431 -27.565 1.00 84.12 295 GLY A N 1
ATOM 2268 C CA . GLY A 1 295 ? 18.974 13.259 -28.481 1.00 84.12 295 GLY A CA 1
ATOM 2269 C C . GLY A 1 295 ? 19.493 12.472 -29.695 1.00 84.12 295 GLY A C 1
ATOM 2270 O O . GLY A 1 295 ? 19.514 11.237 -29.653 1.00 84.12 295 GLY A O 1
ATOM 2271 N N . PRO A 1 296 ? 19.968 13.160 -30.750 1.00 89.25 296 PRO A N 1
ATOM 2272 C CA . PRO A 1 296 ? 20.607 12.513 -31.892 1.00 89.25 296 PRO A CA 1
ATOM 2273 C C . PRO A 1 296 ? 21.714 11.550 -31.446 1.00 89.25 296 PRO A C 1
ATOM 2275 O O . PRO A 1 296 ? 22.475 11.838 -30.521 1.00 89.25 296 PRO A O 1
ATOM 2278 N N . GLY A 1 297 ? 21.792 10.394 -32.098 1.00 88.50 297 GLY A N 1
ATOM 2279 C CA . GLY A 1 297 ? 22.709 9.301 -31.773 1.00 88.50 297 GLY A CA 1
ATOM 2280 C C . GLY A 1 297 ? 22.218 8.360 -30.680 1.00 88.50 297 GLY A C 1
ATOM 2281 O O . GLY A 1 297 ? 22.881 7.363 -30.392 1.00 88.50 297 GLY A O 1
ATOM 2282 N N . THR A 1 298 ? 21.048 8.624 -30.100 1.00 88.56 298 THR A N 1
ATOM 2283 C CA . THR A 1 298 ? 20.440 7.766 -29.082 1.00 88.56 298 THR A CA 1
ATOM 2284 C C . THR A 1 298 ? 19.012 7.386 -29.452 1.00 88.56 298 THR A C 1
ATOM 2286 O O . THR A 1 298 ? 18.332 8.105 -30.181 1.00 88.56 298 THR A O 1
ATOM 2289 N N . TYR A 1 299 ? 18.556 6.243 -28.950 1.00 85.69 299 TYR A N 1
ATOM 2290 C CA . TYR A 1 299 ? 17.200 5.739 -29.147 1.00 85.69 299 TYR A CA 1
ATOM 2291 C C . TYR A 1 299 ? 16.676 5.089 -27.866 1.00 85.69 299 TYR A C 1
ATOM 2293 O O . TYR A 1 299 ? 17.437 4.766 -26.952 1.00 85.69 299 TYR A O 1
ATOM 2301 N N . SER A 1 300 ? 15.365 4.887 -27.787 1.00 81.94 300 SER A N 1
ATOM 2302 C CA . SER A 1 300 ? 14.762 4.075 -26.731 1.00 81.94 300 SER A CA 1
ATOM 2303 C C . SER A 1 300 ? 13.576 3.293 -27.277 1.00 81.94 300 SER A C 1
ATOM 2305 O O . SER A 1 300 ? 12.519 3.873 -27.538 1.00 81.94 300 SER A O 1
ATOM 2307 N N . ASP A 1 301 ? 13.740 1.973 -27.394 1.00 75.25 301 ASP A N 1
ATOM 2308 C CA . ASP A 1 301 ? 12.712 1.045 -27.896 1.00 75.25 301 ASP A CA 1
ATOM 2309 C C . ASP A 1 301 ? 11.393 1.148 -27.118 1.00 75.25 301 ASP A C 1
ATOM 2311 O O . ASP A 1 301 ? 10.313 0.935 -27.664 1.00 75.25 301 ASP A O 1
ATOM 2315 N N . ASN A 1 302 ? 11.488 1.507 -25.834 1.00 63.12 302 ASN A N 1
ATOM 2316 C CA . ASN A 1 302 ? 10.358 1.595 -24.915 1.00 63.12 302 ASN A CA 1
ATOM 2317 C C . ASN A 1 302 ? 10.075 3.026 -24.427 1.00 63.12 302 ASN A C 1
ATOM 2319 O O . ASN A 1 302 ? 9.213 3.189 -23.569 1.00 63.12 302 ASN A O 1
ATOM 2323 N N . GLY A 1 303 ? 10.792 4.050 -24.916 1.00 59.56 303 GLY A N 1
ATOM 2324 C CA . GLY A 1 303 ? 10.645 5.427 -24.414 1.00 59.56 303 GLY A CA 1
ATOM 2325 C C . GLY A 1 303 ? 11.009 5.584 -22.932 1.00 59.56 303 GLY A C 1
ATOM 2326 O O . GLY A 1 303 ? 10.372 6.326 -22.202 1.00 59.56 303 GLY A O 1
ATOM 2327 N N . VAL A 1 304 ? 11.998 4.842 -22.438 1.00 55.84 304 VAL A N 1
ATOM 2328 C CA . VAL A 1 304 ? 12.486 4.952 -21.053 1.00 55.84 304 VAL A CA 1
ATOM 2329 C C . VAL A 1 304 ? 13.999 5.166 -21.065 1.00 55.84 304 VAL A C 1
ATOM 2331 O O . VAL A 1 304 ? 14.693 4.627 -21.931 1.00 55.84 304 VAL A O 1
ATOM 2334 N N . GLU A 1 305 ? 14.511 5.958 -20.119 1.00 58.69 305 GLU A N 1
ATOM 2335 C CA . GLU A 1 305 ? 15.950 6.085 -19.887 1.00 58.69 305 GLU A CA 1
ATOM 2336 C C . GLU A 1 305 ? 16.558 4.817 -19.246 1.00 58.69 305 GLU A C 1
ATOM 2338 O O . GLU A 1 305 ? 15.875 4.092 -18.516 1.00 58.69 305 GLU A O 1
ATOM 2343 N N . PRO A 1 306 ? 17.867 4.577 -19.444 1.00 67.75 306 PRO A N 1
ATOM 2344 C CA . PRO A 1 306 ? 18.780 5.412 -20.228 1.00 67.75 306 PRO A CA 1
ATOM 2345 C C . PRO A 1 306 ? 18.520 5.275 -21.737 1.00 67.75 306 PRO A C 1
ATOM 2347 O O . PRO A 1 306 ? 18.341 4.159 -22.223 1.00 67.75 306 PRO A O 1
ATOM 2350 N N . CYS A 1 307 ? 18.503 6.397 -22.478 1.00 80.38 307 CYS A N 1
ATOM 2351 C CA . CYS A 1 307 ? 18.516 6.340 -23.943 1.00 80.38 307 CYS A CA 1
ATOM 2352 C C . CYS A 1 307 ? 19.777 5.575 -24.354 1.00 80.38 307 CYS A C 1
ATOM 2354 O O . CYS A 1 307 ? 20.887 5.884 -23.910 1.00 80.38 307 CYS A O 1
ATOM 2356 N N . LEU A 1 308 ? 19.599 4.545 -25.170 1.00 86.62 308 LEU A N 1
ATOM 2357 C CA . LEU A 1 308 ? 20.694 3.702 -25.607 1.00 86.62 308 LEU A CA 1
ATOM 2358 C C . LEU A 1 308 ? 21.402 4.384 -26.779 1.00 86.62 308 LEU A C 1
ATOM 2360 O O . LEU A 1 308 ? 20.733 4.906 -27.672 1.00 86.62 308 LEU A O 1
ATOM 2364 N N . PRO A 1 309 ? 22.743 4.400 -26.812 1.00 90.56 309 PRO A N 1
ATOM 2365 C CA . PRO A 1 309 ? 23.459 4.853 -27.993 1.00 90.56 309 PRO A CA 1
ATOM 2366 C C . PRO A 1 309 ? 23.166 3.902 -29.158 1.00 90.56 309 PRO A C 1
ATOM 2368 O O . PRO A 1 309 ? 23.088 2.687 -28.961 1.00 90.56 309 PRO A O 1
ATOM 2371 N N . CYS A 1 310 ? 23.031 4.436 -30.374 1.00 92.50 310 CYS A N 1
ATOM 2372 C CA . CYS A 1 310 ? 22.829 3.605 -31.560 1.00 92.50 310 CYS A CA 1
ATOM 2373 C C . CYS A 1 310 ? 23.930 2.541 -31.685 1.00 92.50 310 CYS A C 1
ATOM 2375 O O . CYS A 1 310 ? 25.106 2.883 -31.538 1.00 92.50 310 CYS A O 1
ATOM 2377 N N . PRO A 1 311 ? 23.598 1.258 -31.918 1.00 91.81 311 PRO A N 1
ATOM 2378 C CA . PRO A 1 311 ? 24.607 0.219 -32.088 1.00 91.81 311 PRO A CA 1
ATOM 2379 C C . PRO A 1 311 ? 25.485 0.484 -33.317 1.00 91.81 311 PRO A C 1
ATOM 2381 O O . PRO A 1 311 ? 25.093 1.211 -34.233 1.00 91.81 311 PRO A O 1
ATOM 2384 N N . ALA A 1 312 ? 26.673 -0.127 -33.341 1.00 89.62 312 ALA A N 1
ATOM 2385 C CA . ALA A 1 312 ? 27.583 0.001 -34.473 1.00 89.62 312 ALA A CA 1
ATOM 2386 C C . ALA A 1 312 ? 26.899 -0.431 -35.783 1.00 89.62 312 ALA A C 1
ATOM 2388 O O . ALA A 1 312 ? 26.210 -1.451 -35.819 1.00 89.62 312 ALA A O 1
ATOM 2389 N N . GLY A 1 313 ? 27.066 0.366 -36.838 1.00 86.31 313 GLY A N 1
ATOM 2390 C CA . GLY A 1 313 ? 26.377 0.172 -38.118 1.00 86.31 313 GLY A CA 1
ATOM 2391 C C . GLY A 1 313 ? 24.998 0.831 -38.204 1.00 86.31 313 GLY A C 1
ATOM 2392 O O . GLY A 1 313 ? 24.268 0.607 -39.170 1.00 86.31 313 GLY A O 1
ATOM 2393 N N . SER A 1 314 ? 24.632 1.654 -37.220 1.00 92.38 314 SER A N 1
ATOM 2394 C CA . SER A 1 314 ? 23.390 2.425 -37.226 1.00 92.38 314 SER A CA 1
ATOM 2395 C C . SER A 1 314 ? 23.590 3.827 -36.652 1.00 92.38 314 SER A C 1
ATOM 2397 O O . SER A 1 314 ? 24.505 4.061 -35.864 1.00 92.38 314 SER A O 1
ATOM 2399 N N . TYR A 1 315 ? 22.725 4.759 -37.042 1.00 93.31 315 TYR A N 1
ATOM 2400 C CA . TYR A 1 315 ? 22.774 6.161 -36.643 1.00 93.31 315 TYR A CA 1
ATOM 2401 C C . TYR A 1 315 ? 21.375 6.714 -36.353 1.00 93.31 315 TYR A C 1
ATOM 2403 O O . TYR A 1 315 ? 20.364 6.119 -36.726 1.00 93.31 315 TYR A O 1
ATOM 2411 N N . GLN A 1 316 ? 21.303 7.877 -35.708 1.00 93.75 316 GLN A N 1
ATOM 2412 C CA . GLN A 1 316 ? 20.044 8.593 -35.527 1.00 93.75 316 GLN A CA 1
ATOM 2413 C C . GLN A 1 316 ? 20.245 10.109 -35.563 1.00 93.75 316 GLN A C 1
ATOM 2415 O O . GLN A 1 316 ? 20.959 10.648 -34.725 1.00 93.75 316 GLN A O 1
ATOM 2420 N N . THR A 1 317 ? 19.606 10.791 -36.512 1.00 90.75 317 THR A N 1
ATOM 2421 C CA . THR A 1 317 ? 19.675 12.252 -36.676 1.00 90.75 317 THR A CA 1
ATOM 2422 C C . THR A 1 317 ? 18.623 12.996 -35.872 1.00 90.75 317 THR A C 1
ATOM 2424 O O . THR A 1 317 ? 18.868 14.117 -35.428 1.00 90.75 317 THR A O 1
ATOM 2427 N N . ASP A 1 318 ? 17.456 12.386 -35.696 1.00 86.62 318 ASP A N 1
ATOM 2428 C CA . ASP A 1 318 ? 16.274 13.063 -35.185 1.00 86.62 318 ASP A CA 1
ATOM 2429 C C . ASP A 1 318 ? 16.106 12.815 -33.686 1.00 86.62 318 ASP A C 1
ATOM 2431 O O . ASP A 1 318 ? 16.480 11.768 -33.150 1.00 86.62 318 ASP A O 1
ATOM 2435 N N . THR A 1 319 ? 15.511 13.783 -32.995 1.00 84.06 319 THR A N 1
ATOM 2436 C CA . THR A 1 319 ? 15.227 13.668 -31.566 1.00 84.06 319 THR A CA 1
ATOM 2437 C C . THR A 1 319 ? 13.995 12.798 -31.317 1.00 84.06 319 THR A C 1
ATOM 2439 O O . THR A 1 319 ? 12.995 12.879 -32.025 1.00 84.06 319 THR A O 1
ATOM 2442 N N . GLY A 1 320 ? 14.038 11.990 -30.260 1.00 76.19 320 GLY A N 1
ATOM 2443 C CA . GLY A 1 320 ? 12.884 11.252 -29.745 1.00 76.19 320 GLY A CA 1
ATOM 2444 C C . GLY A 1 320 ? 12.549 10.008 -30.548 1.00 76.19 320 GLY A C 1
ATOM 2445 O O . GLY A 1 320 ? 11.388 9.630 -30.668 1.00 76.19 320 GLY A O 1
ATOM 2446 N N . GLN A 1 321 ? 13.569 9.385 -31.122 1.00 84.75 321 GLN A N 1
ATOM 2447 C CA . GLN A 1 321 ? 13.404 8.217 -31.966 1.00 84.75 321 GLN A CA 1
ATOM 2448 C C . GLN A 1 321 ? 13.471 6.929 -31.149 1.00 84.75 321 GLN A C 1
ATOM 2450 O O . GLN A 1 321 ? 14.172 6.816 -30.141 1.00 84.75 321 GLN A O 1
ATOM 2455 N N . THR A 1 322 ? 12.701 5.943 -31.593 1.00 84.06 322 THR A N 1
ATOM 2456 C CA . THR A 1 322 ? 12.538 4.655 -30.908 1.00 84.06 322 THR A CA 1
ATOM 2457 C C . THR A 1 322 ? 13.428 3.571 -31.480 1.00 84.06 322 THR A C 1
ATOM 2459 O O . THR A 1 322 ? 13.496 2.493 -30.915 1.00 84.06 322 THR A O 1
ATOM 2462 N N . ALA A 1 323 ? 14.113 3.857 -32.584 1.00 87.00 323 ALA A N 1
ATOM 2463 C CA . ALA A 1 323 ? 15.052 2.968 -33.240 1.00 87.00 323 ALA A CA 1
ATOM 2464 C C . ALA A 1 323 ? 16.125 3.788 -33.964 1.00 87.00 323 ALA A C 1
ATOM 2466 O O . ALA A 1 323 ? 15.930 4.969 -34.271 1.00 87.00 323 ALA A O 1
ATOM 2467 N N . CYS A 1 324 ? 17.249 3.146 -34.267 1.00 92.12 324 CYS A N 1
ATOM 2468 C CA . CYS A 1 324 ? 18.291 3.720 -35.111 1.00 92.12 324 CYS A CA 1
ATOM 2469 C C . CYS A 1 324 ? 18.111 3.293 -36.566 1.00 92.12 324 CYS A C 1
ATOM 2471 O O . CYS A 1 324 ? 17.637 2.195 -36.865 1.00 92.12 324 CYS A O 1
ATOM 2473 N N . LEU A 1 325 ? 18.511 4.173 -37.474 1.00 92.81 325 LEU A N 1
ATOM 2474 C CA . LEU A 1 325 ? 18.544 3.916 -38.904 1.00 92.81 325 LEU A CA 1
ATOM 2475 C C . LEU A 1 325 ? 19.825 3.143 -39.245 1.00 92.81 325 LEU A C 1
ATOM 2477 O O . LEU A 1 325 ? 20.894 3.512 -38.757 1.00 92.81 325 LEU A O 1
ATOM 2481 N N . PRO A 1 326 ? 19.766 2.081 -40.063 1.00 92.50 326 PRO A N 1
ATOM 2482 C CA . PRO A 1 326 ? 20.971 1.388 -40.503 1.00 92.50 326 PRO A CA 1
ATOM 2483 C C . PRO A 1 326 ? 21.812 2.296 -41.406 1.00 92.50 326 PRO A C 1
ATOM 2485 O O . PRO A 1 326 ? 21.267 3.092 -42.175 1.00 92.50 326 PRO A O 1
ATOM 2488 N N . CYS A 1 327 ? 23.135 2.149 -41.352 1.00 90.19 327 CYS A N 1
ATOM 2489 C CA . CYS A 1 327 ? 24.016 2.802 -42.312 1.00 90.19 327 CYS A CA 1
ATOM 2490 C C . CYS A 1 327 ? 23.686 2.361 -43.751 1.00 90.19 327 CYS A C 1
ATOM 2492 O O . CYS A 1 327 ? 23.335 1.199 -43.988 1.00 90.19 327 CYS A O 1
ATOM 2494 N N . PRO A 1 328 ? 23.776 3.275 -44.729 1.00 88.94 328 PRO A N 1
ATOM 2495 C CA . PRO A 1 328 ? 23.509 2.953 -46.122 1.00 88.94 328 PRO A CA 1
ATOM 2496 C C . PRO A 1 328 ? 24.547 1.970 -46.692 1.00 88.94 328 PRO A C 1
ATOM 2498 O O . PRO A 1 328 ? 25.739 2.023 -46.400 1.00 88.94 328 PRO A O 1
ATOM 2501 N N . GLY A 1 329 ? 24.091 1.067 -47.564 1.00 82.06 329 GLY A N 1
ATOM 2502 C CA . GLY A 1 329 ? 24.973 0.148 -48.287 1.00 82.06 329 GLY A CA 1
ATOM 2503 C C . GLY A 1 329 ? 25.625 -0.916 -47.396 1.00 82.06 329 GLY A C 1
ATOM 2504 O O . GLY A 1 329 ? 24.933 -1.714 -46.768 1.00 82.06 329 GLY A O 1
ATOM 2505 N N . GLN A 1 330 ? 26.959 -0.992 -47.432 1.00 74.06 330 GLN A N 1
ATOM 2506 C CA . GLN A 1 330 ? 27.766 -1.911 -46.612 1.00 74.06 330 GLN A CA 1
ATOM 2507 C C . GLN A 1 330 ? 28.639 -1.176 -45.581 1.00 74.06 330 GLN A C 1
ATOM 2509 O O . GLN A 1 330 ? 29.564 -1.773 -45.035 1.00 74.06 330 GLN A O 1
ATOM 2514 N N . GLU A 1 331 ? 28.363 0.104 -45.337 1.00 84.12 331 GLU A N 1
ATOM 2515 C CA . GLU A 1 331 ? 29.108 0.942 -44.398 1.00 84.12 331 GLU A CA 1
ATOM 2516 C C . GLU A 1 331 ? 28.747 0.619 -42.945 1.00 84.12 331 GLU A C 1
ATOM 2518 O O . GLU A 1 331 ? 27.681 0.073 -42.649 1.00 84.12 331 GLU A O 1
ATOM 2523 N N . SER A 1 332 ? 29.639 0.974 -42.022 1.00 84.88 332 SER A N 1
ATOM 2524 C CA . SER A 1 332 ? 29.410 0.827 -40.588 1.00 84.88 332 SER A CA 1
ATOM 2525 C C . SER A 1 332 ? 29.957 2.035 -39.829 1.00 84.88 332 SER A C 1
ATOM 2527 O O . SER A 1 332 ? 30.720 2.835 -40.364 1.00 84.88 332 SER A O 1
ATOM 2529 N N . THR A 1 333 ? 29.546 2.209 -38.578 1.00 87.12 333 THR A N 1
ATOM 2530 C CA . THR A 1 333 ? 30.069 3.277 -37.717 1.00 87.12 333 THR A CA 1
ATOM 2531 C C . THR A 1 333 ? 31.284 2.767 -36.945 1.00 87.12 333 THR A C 1
ATOM 2533 O O . THR A 1 333 ? 31.335 1.609 -36.534 1.00 87.12 333 THR A O 1
ATOM 2536 N N . HIS A 1 334 ? 32.255 3.645 -36.673 1.00 80.56 334 HIS A N 1
ATOM 2537 C CA . HIS A 1 334 ? 33.453 3.310 -35.881 1.00 80.56 334 HIS A CA 1
ATOM 2538 C C . HIS A 1 334 ? 33.164 2.933 -34.412 1.00 80.56 334 HIS A C 1
ATOM 2540 O O . HIS A 1 334 ? 34.053 2.460 -33.706 1.00 80.56 334 HIS A O 1
ATOM 2546 N N . GLY A 1 335 ? 31.934 3.149 -33.942 1.00 81.94 335 GLY A N 1
ATOM 2547 C CA . GLY A 1 335 ? 31.494 2.866 -32.582 1.00 81.94 335 GLY A CA 1
ATOM 2548 C C . GLY A 1 335 ? 29.983 3.030 -32.434 1.00 81.94 335 GLY A C 1
ATOM 2549 O O . GLY A 1 335 ? 29.253 3.117 -33.423 1.00 81.94 335 GLY A O 1
ATOM 2550 N N . THR A 1 336 ? 29.511 3.065 -31.192 1.00 90.88 336 THR A N 1
ATOM 2551 C CA . THR A 1 336 ? 28.100 3.312 -30.876 1.00 90.88 336 THR A CA 1
ATOM 2552 C C . THR A 1 336 ? 27.800 4.812 -30.786 1.00 90.88 336 THR A C 1
ATOM 2554 O O . THR A 1 336 ? 28.699 5.625 -30.581 1.00 90.88 336 THR A O 1
ATOM 2557 N N . GLY A 1 337 ? 26.529 5.194 -30.918 1.00 90.88 337 GLY A N 1
ATOM 2558 C CA . GLY A 1 337 ? 26.064 6.558 -30.652 1.00 90.88 337 GLY A CA 1
ATOM 2559 C C . GLY A 1 337 ? 26.142 7.530 -31.832 1.00 90.88 337 GLY A C 1
ATOM 2560 O O . GLY A 1 337 ? 26.166 8.738 -31.614 1.00 90.88 337 GLY A O 1
ATOM 2561 N N . ALA A 1 338 ? 26.213 7.039 -33.073 1.00 93.19 338 ALA A N 1
ATOM 2562 C CA . ALA A 1 338 ? 26.330 7.892 -34.255 1.00 93.19 338 ALA A CA 1
ATOM 2563 C C . ALA A 1 338 ? 25.101 8.799 -34.442 1.00 93.19 338 ALA A C 1
ATOM 2565 O O . ALA A 1 338 ? 23.987 8.321 -34.652 1.00 93.19 338 ALA A O 1
ATOM 2566 N N . SER A 1 339 ? 25.307 10.115 -34.402 1.00 93.00 339 SER A N 1
ATOM 2567 C CA . SER A 1 339 ? 24.239 11.122 -34.467 1.00 93.00 339 SER A CA 1
ATOM 2568 C C . SER A 1 339 ? 23.881 11.587 -35.880 1.00 93.00 339 SER A C 1
ATOM 2570 O O . SER A 1 339 ? 22.997 12.421 -36.055 1.00 93.00 339 SER A O 1
ATOM 2572 N N . SER A 1 340 ? 24.553 11.067 -36.905 1.00 91.38 340 SER A N 1
ATOM 2573 C CA . SER A 1 340 ? 24.259 11.358 -38.308 1.00 91.38 340 SER A CA 1
ATOM 2574 C C . SER A 1 340 ? 24.822 10.283 -39.236 1.00 91.38 340 SER A C 1
ATOM 2576 O O . SER A 1 340 ? 25.668 9.478 -38.841 1.00 91.38 340 SER A O 1
ATOM 2578 N N . THR A 1 341 ? 24.373 10.290 -40.491 1.00 90.62 341 THR A N 1
ATOM 2579 C CA . THR A 1 341 ? 24.899 9.408 -41.545 1.00 90.62 341 THR A CA 1
ATOM 2580 C C . THR A 1 341 ? 26.367 9.688 -41.873 1.00 90.62 341 THR A C 1
ATOM 2582 O O . THR A 1 341 ? 27.035 8.822 -42.412 1.00 90.62 341 THR A O 1
ATOM 2585 N N . GLU A 1 342 ? 26.905 10.861 -41.525 1.00 89.06 342 GLU A N 1
ATOM 2586 C CA . GLU A 1 342 ? 28.313 11.211 -41.785 1.00 89.06 342 GLU A CA 1
ATOM 2587 C C . GLU A 1 342 ? 29.299 10.346 -40.987 1.00 89.06 342 GLU A C 1
ATOM 2589 O O . GLU A 1 342 ? 30.473 10.254 -41.333 1.00 89.06 342 GLU A O 1
ATOM 2594 N N . TYR A 1 343 ? 28.822 9.697 -39.922 1.00 88.06 343 TYR A N 1
ATOM 2595 C CA . TYR A 1 343 ? 29.603 8.744 -39.136 1.00 88.06 343 TYR A CA 1
ATOM 2596 C C . TYR A 1 343 ? 29.598 7.324 -39.723 1.00 88.06 343 TYR A C 1
ATOM 2598 O O . TYR A 1 343 ? 30.306 6.460 -39.200 1.00 88.06 343 TYR A O 1
ATOM 2606 N N . CYS A 1 344 ? 28.799 7.065 -40.764 1.00 87.50 344 CYS A N 1
ATOM 2607 C CA . CYS A 1 344 ? 28.846 5.825 -41.530 1.00 87.50 344 CYS A CA 1
ATOM 2608 C C . CYS A 1 344 ? 29.994 5.905 -42.541 1.00 87.50 344 CYS A C 1
ATOM 2610 O O . CYS A 1 344 ? 30.100 6.865 -43.300 1.00 87.50 344 CYS A O 1
ATOM 2612 N N . GLY A 1 345 ? 30.865 4.899 -42.538 1.00 85.12 345 GLY A N 1
ATOM 2613 C CA . GLY A 1 345 ? 31.948 4.790 -43.505 1.00 85.12 345 GLY A CA 1
ATOM 2614 C C . GLY A 1 345 ? 32.531 3.383 -43.560 1.00 85.12 345 GLY A C 1
ATOM 2615 O O . GLY A 1 345 ? 32.039 2.447 -42.924 1.00 85.12 345 GLY A O 1
ATOM 2616 N N . GLU A 1 346 ? 33.600 3.218 -44.332 1.00 76.94 346 GLU A N 1
ATOM 2617 C CA . GLU A 1 346 ? 34.378 1.982 -44.312 1.00 76.94 346 GLU A CA 1
ATOM 2618 C C . GLU A 1 346 ? 35.144 1.882 -42.987 1.00 76.94 346 GLU A C 1
ATOM 2620 O O . GLU A 1 346 ? 36.057 2.662 -42.715 1.00 76.94 346 GLU A O 1
ATOM 2625 N N . VAL A 1 347 ? 34.770 0.917 -42.146 1.00 73.31 347 VAL A N 1
ATOM 2626 C CA . VAL A 1 347 ? 35.468 0.673 -40.880 1.00 73.31 347 VAL A CA 1
ATOM 2627 C C . VAL A 1 347 ? 36.709 -0.166 -41.158 1.00 73.31 347 VAL A C 1
ATOM 2629 O O . VAL A 1 347 ? 36.605 -1.337 -41.528 1.00 73.31 347 VAL A O 1
ATOM 2632 N N . ASP A 1 348 ? 37.891 0.418 -40.953 1.00 76.50 348 ASP A N 1
ATOM 2633 C CA . ASP A 1 348 ? 39.149 -0.327 -40.951 1.00 76.50 348 ASP A CA 1
ATOM 2634 C C . ASP A 1 348 ? 39.467 -0.877 -39.557 1.00 76.50 348 ASP A C 1
ATOM 2636 O O . ASP A 1 348 ? 39.982 -0.190 -38.671 1.00 76.50 348 ASP A O 1
ATOM 2640 N N . THR A 1 349 ? 39.152 -2.155 -39.363 1.00 77.12 349 THR A N 1
ATOM 2641 C CA . THR A 1 349 ? 39.397 -2.872 -38.106 1.00 77.12 349 THR A CA 1
ATOM 2642 C C . THR A 1 349 ? 40.876 -3.195 -37.861 1.00 77.12 349 THR A C 1
ATOM 2644 O O . THR A 1 349 ? 41.228 -3.601 -36.754 1.00 77.12 349 THR A O 1
ATOM 2647 N N . CYS A 1 350 ? 41.759 -2.967 -38.842 1.00 83.06 350 CYS A N 1
ATOM 2648 C CA . CYS A 1 350 ? 43.200 -3.172 -38.705 1.00 83.06 350 CYS A CA 1
ATOM 2649 C C . CYS A 1 350 ? 43.958 -1.966 -38.139 1.00 83.06 350 CYS A C 1
ATOM 2651 O O . CYS A 1 350 ? 45.133 -2.104 -37.796 1.00 83.06 350 CYS A O 1
ATOM 2653 N N . VAL A 1 351 ? 43.305 -0.811 -37.965 1.00 81.38 351 VAL A N 1
ATOM 2654 C CA . VAL A 1 351 ? 43.933 0.412 -37.425 1.00 81.38 351 VAL A CA 1
ATOM 2655 C C . VAL A 1 351 ? 44.529 0.191 -36.030 1.00 81.38 351 VAL A C 1
ATOM 2657 O O . VAL A 1 351 ? 45.583 0.736 -35.711 1.00 81.38 351 VAL A O 1
ATOM 2660 N N . SER A 1 352 ? 43.908 -0.654 -35.204 1.00 80.31 352 SER A N 1
ATOM 2661 C CA . SER A 1 352 ? 44.413 -0.998 -33.868 1.00 80.31 352 SER A CA 1
ATOM 2662 C C . SER A 1 352 ? 45.592 -1.982 -33.879 1.00 80.31 352 SER A C 1
ATOM 2664 O O . SER A 1 352 ? 46.095 -2.320 -32.812 1.00 80.31 352 SER A O 1
ATOM 2666 N N . SER A 1 353 ? 46.046 -2.423 -35.062 1.00 86.38 353 SER A N 1
ATOM 2667 C CA . SER A 1 353 ? 47.110 -3.421 -35.254 1.00 86.38 353 SER A CA 1
ATOM 2668 C C . SER A 1 353 ? 46.942 -4.666 -34.360 1.00 86.38 353 SER A C 1
ATOM 2670 O O . SER A 1 353 ? 47.827 -4.977 -33.564 1.00 86.38 353 SER A O 1
ATOM 2672 N N . PRO A 1 354 ? 45.807 -5.386 -34.450 1.00 89.00 354 PRO A N 1
ATOM 2673 C CA . PRO A 1 354 ? 45.461 -6.437 -33.489 1.00 89.00 354 PRO A CA 1
ATOM 2674 C C . PRO A 1 354 ? 46.288 -7.730 -33.618 1.00 89.00 354 PRO A C 1
ATOM 2676 O O . PRO A 1 354 ? 46.325 -8.525 -32.680 1.00 89.00 354 PRO A O 1
ATOM 2679 N N . CYS A 1 355 ? 46.944 -7.958 -34.758 1.00 93.62 355 CYS A N 1
ATOM 2680 C CA . CYS A 1 355 ? 47.747 -9.154 -35.012 1.00 93.62 355 CYS A CA 1
ATOM 2681 C C . CYS A 1 355 ? 49.153 -9.014 -34.420 1.00 93.62 355 CYS A C 1
ATOM 2683 O O . CYS A 1 355 ? 49.869 -8.065 -34.737 1.00 93.62 355 CYS A O 1
ATOM 2685 N N . ILE A 1 356 ? 49.564 -9.976 -33.592 1.00 92.31 356 ILE A N 1
ATOM 2686 C CA . ILE A 1 356 ? 50.884 -10.002 -32.949 1.00 92.31 356 ILE A CA 1
ATOM 2687 C C . ILE A 1 356 ? 51.802 -11.060 -33.582 1.00 92.31 356 ILE A C 1
ATOM 2689 O O . ILE A 1 356 ? 51.413 -11.759 -34.515 1.00 92.31 356 ILE A O 1
ATOM 2693 N N . ASN A 1 357 ? 53.058 -11.138 -33.125 1.00 91.38 357 ASN A N 1
ATOM 2694 C CA . ASN A 1 357 ? 54.058 -12.115 -33.590 1.00 91.38 357 ASN A CA 1
ATOM 2695 C C . ASN A 1 357 ? 54.262 -12.150 -35.121 1.00 91.38 357 ASN A C 1
ATOM 2697 O O . ASN A 1 357 ? 54.458 -13.207 -35.713 1.00 91.38 357 ASN A O 1
ATOM 2701 N N . GLY A 1 358 ? 54.213 -10.984 -35.774 1.00 87.00 358 GLY A N 1
ATOM 2702 C CA . GLY A 1 358 ? 54.443 -10.862 -37.218 1.00 87.00 358 GLY A CA 1
ATOM 2703 C C . GLY A 1 358 ? 53.257 -11.262 -38.104 1.00 87.00 358 GLY A C 1
ATOM 2704 O O . GLY A 1 358 ? 53.432 -11.383 -39.314 1.00 87.00 358 GLY A O 1
ATOM 2705 N N . GLY A 1 359 ? 52.060 -11.461 -37.537 1.00 91.56 359 GLY A N 1
ATOM 2706 C CA . GLY A 1 359 ? 50.837 -11.675 -38.314 1.00 91.56 359 GLY A CA 1
ATOM 2707 C C . GLY A 1 359 ? 50.421 -10.443 -39.129 1.00 91.56 359 GLY A C 1
ATOM 2708 O O . GLY A 1 359 ? 50.558 -9.308 -38.674 1.00 91.56 359 GLY A O 1
ATOM 2709 N N . THR A 1 360 ? 49.882 -10.662 -40.331 1.00 93.00 360 THR A N 1
ATOM 2710 C CA . THR A 1 360 ? 49.341 -9.593 -41.187 1.00 93.00 360 THR A CA 1
ATOM 2711 C C . THR A 1 360 ? 47.848 -9.425 -40.924 1.00 93.00 360 THR A C 1
ATOM 2713 O O . THR A 1 360 ? 47.087 -10.385 -41.036 1.00 93.00 360 THR A O 1
ATOM 2716 N N . CYS A 1 361 ? 47.416 -8.212 -40.573 1.00 91.19 361 CYS A N 1
ATOM 2717 C CA . CYS A 1 361 ? 45.997 -7.923 -40.378 1.00 91.19 361 CYS A CA 1
ATOM 2718 C C . CYS A 1 361 ? 45.285 -7.741 -41.716 1.00 91.19 361 CYS A C 1
ATOM 2720 O O . CYS A 1 361 ? 45.749 -6.996 -42.578 1.00 91.19 361 CYS A O 1
ATOM 2722 N N . VAL A 1 362 ? 44.131 -8.385 -41.863 1.00 88.38 362 VAL A N 1
ATOM 2723 C CA . VAL A 1 362 ? 43.230 -8.192 -42.993 1.00 88.38 362 VAL A CA 1
ATOM 2724 C C . VAL A 1 362 ? 41.881 -7.712 -42.480 1.00 88.38 362 VAL A C 1
ATOM 2726 O O . VAL A 1 362 ? 41.213 -8.409 -41.710 1.00 88.38 362 VAL A O 1
ATOM 2729 N N . ASN A 1 363 ? 41.477 -6.527 -42.935 1.00 81.62 363 ASN A N 1
ATOM 2730 C CA . ASN A 1 363 ? 40.188 -5.944 -42.595 1.00 81.62 363 ASN A CA 1
ATOM 2731 C C . ASN A 1 363 ? 39.054 -6.798 -43.184 1.00 81.62 363 ASN A C 1
ATOM 2733 O O . ASN A 1 363 ? 39.129 -7.256 -44.329 1.00 81.62 363 ASN A O 1
ATOM 2737 N N . THR A 1 364 ? 37.998 -7.028 -42.410 1.00 74.88 364 THR A N 1
ATOM 2738 C CA . THR A 1 364 ? 36.799 -7.747 -42.856 1.00 74.88 364 THR A CA 1
ATOM 2739 C C . THR A 1 364 ? 35.539 -6.954 -42.495 1.00 74.88 364 THR A C 1
ATOM 2741 O O . THR A 1 364 ? 35.589 -6.011 -41.717 1.00 74.88 364 THR A O 1
ATOM 2744 N N . LYS A 1 365 ? 34.388 -7.327 -43.068 1.00 64.31 365 LYS A N 1
ATOM 2745 C CA . LYS A 1 365 ? 33.139 -6.543 -43.003 1.00 64.31 365 LYS A CA 1
ATOM 2746 C C . LYS A 1 365 ? 32.629 -6.245 -41.581 1.00 64.31 365 LYS A C 1
ATOM 2748 O O . LYS A 1 365 ? 31.993 -5.222 -41.370 1.00 64.31 365 LYS A O 1
ATOM 2753 N N . GLU A 1 366 ? 32.886 -7.134 -40.624 1.00 63.41 366 GLU A N 1
ATOM 2754 C CA . GLU A 1 366 ? 32.390 -7.016 -39.239 1.00 63.41 366 GLU A CA 1
ATOM 2755 C C . GLU A 1 366 ? 33.518 -7.113 -38.193 1.00 63.41 366 GLU A C 1
ATOM 2757 O O . GLU A 1 366 ? 33.273 -7.000 -36.993 1.00 63.41 366 GLU A O 1
ATOM 2762 N N . SER A 1 367 ? 34.760 -7.366 -38.622 1.00 74.31 367 SER A N 1
ATOM 2763 C CA . SER A 1 367 ? 35.895 -7.652 -37.736 1.00 74.31 367 SER A CA 1
ATOM 2764 C C . SER A 1 367 ? 37.220 -7.628 -38.510 1.00 74.31 367 SER A C 1
ATOM 2766 O O . SER A 1 367 ? 37.256 -7.213 -39.663 1.00 74.31 367 SER A O 1
ATOM 2768 N N . TYR A 1 368 ? 38.295 -8.161 -37.940 1.00 85.56 368 TYR A N 1
ATOM 2769 C CA . TYR A 1 368 ? 39.558 -8.422 -38.631 1.00 85.56 368 TYR A CA 1
ATOM 2770 C C . TYR A 1 368 ? 39.853 -9.924 -38.659 1.00 85.56 368 TYR A C 1
ATOM 2772 O O . TYR A 1 368 ? 39.342 -10.695 -37.844 1.00 85.56 368 TYR A O 1
ATOM 2780 N N . ARG A 1 369 ? 40.729 -10.343 -39.574 1.00 89.31 369 ARG A N 1
ATOM 2781 C CA . ARG A 1 369 ? 41.418 -11.635 -39.481 1.00 89.31 369 ARG A CA 1
ATOM 2782 C C . ARG A 1 369 ? 42.923 -11.421 -39.487 1.00 89.31 369 ARG A C 1
ATOM 2784 O O . ARG A 1 369 ? 43.416 -10.534 -40.181 1.00 89.31 369 ARG A O 1
ATOM 2791 N N . CYS A 1 370 ? 43.635 -12.248 -38.738 1.00 93.88 370 CYS A N 1
ATOM 2792 C CA . CYS A 1 370 ? 45.086 -12.269 -38.758 1.00 93.88 370 CYS A CA 1
ATOM 2793 C C . CYS A 1 370 ? 45.578 -13.437 -39.602 1.00 93.88 370 CYS A C 1
ATOM 2795 O O . CYS A 1 370 ? 45.328 -14.598 -39.276 1.00 93.88 370 CYS A O 1
ATOM 2797 N N . ASP A 1 371 ? 46.312 -13.123 -40.661 1.00 94.38 371 ASP A N 1
ATOM 2798 C CA . ASP A 1 371 ? 47.086 -14.109 -41.398 1.00 94.38 371 ASP A CA 1
ATOM 2799 C C . ASP A 1 371 ? 48.404 -14.303 -40.634 1.00 94.38 371 ASP A C 1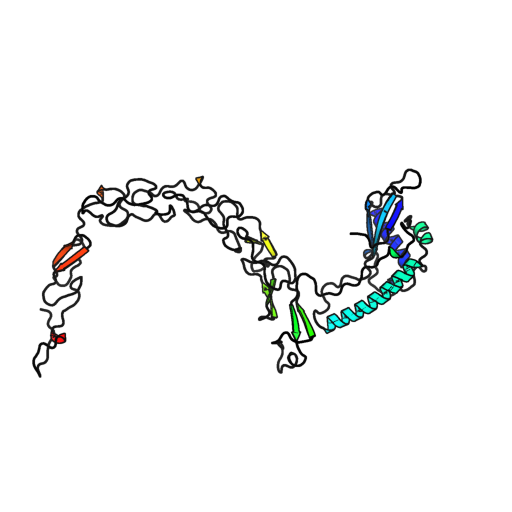
ATOM 2801 O O . ASP A 1 371 ? 49.328 -13.487 -40.722 1.00 94.38 371 ASP A O 1
ATOM 2805 N N . CYS A 1 372 ? 48.443 -15.335 -39.787 1.00 94.31 372 CYS A N 1
ATOM 2806 C CA . CYS A 1 372 ? 49.561 -15.572 -38.878 1.00 94.31 372 CYS A CA 1
ATOM 2807 C C . CYS A 1 372 ? 50.840 -15.967 -39.608 1.00 94.31 372 CYS A C 1
ATOM 2809 O O . CYS A 1 372 ? 50.818 -16.739 -40.569 1.00 94.31 372 CYS A O 1
ATOM 2811 N N . ALA A 1 373 ? 51.964 -15.465 -39.093 1.00 91.31 373 ALA A N 1
ATOM 2812 C CA . ALA A 1 373 ? 53.272 -15.970 -39.468 1.00 91.31 373 ALA A CA 1
ATOM 2813 C C . ALA A 1 373 ? 53.369 -17.479 -39.149 1.00 91.31 373 ALA A C 1
ATOM 2815 O O . ALA A 1 373 ? 52.671 -17.962 -38.246 1.00 91.31 373 ALA A O 1
ATOM 2816 N N . PRO A 1 374 ? 54.215 -18.232 -39.877 1.00 87.94 374 PRO A N 1
ATOM 2817 C CA . PRO A 1 374 ? 54.521 -19.621 -39.541 1.00 87.94 374 PRO A CA 1
ATOM 2818 C C . PRO A 1 374 ? 54.849 -19.792 -38.049 1.00 87.94 374 PRO A C 1
ATOM 2820 O O . PRO A 1 374 ? 55.317 -18.863 -37.400 1.00 87.94 374 PRO A O 1
ATOM 2823 N N . GLY A 1 375 ? 54.509 -20.950 -37.480 1.00 85.88 375 GLY A N 1
ATOM 2824 C CA . GLY A 1 375 ? 54.713 -21.217 -36.051 1.00 85.88 375 GLY A CA 1
ATOM 2825 C C . GLY A 1 375 ? 53.695 -20.565 -35.104 1.00 85.88 375 GLY A C 1
ATOM 2826 O O . GLY A 1 375 ? 53.713 -20.871 -33.915 1.00 85.88 375 GLY A O 1
ATOM 2827 N N . PHE A 1 376 ? 52.757 -19.734 -35.585 1.00 91.75 376 PHE A N 1
ATOM 2828 C CA . PHE A 1 376 ? 51.721 -19.109 -34.750 1.00 91.75 376 PHE A CA 1
ATOM 2829 C C . PHE A 1 376 ? 50.293 -19.394 -35.233 1.00 91.75 376 PHE A C 1
ATOM 2831 O O . PHE A 1 376 ? 50.013 -19.578 -36.416 1.00 91.75 376 PHE A O 1
ATOM 2838 N N . LYS A 1 377 ? 49.357 -19.423 -34.285 1.00 90.25 377 LYS A N 1
ATOM 2839 C CA . LYS A 1 377 ? 47.913 -19.574 -34.488 1.00 90.25 377 LYS A CA 1
ATOM 2840 C C . LYS A 1 377 ? 47.141 -18.776 -33.434 1.00 90.25 377 LYS A C 1
ATOM 2842 O O . LYS A 1 377 ? 47.711 -18.262 -32.477 1.00 90.25 377 LYS A O 1
ATOM 2847 N N . GLY A 1 378 ? 45.821 -18.732 -33.573 1.00 90.38 378 GLY A N 1
ATOM 2848 C CA . GLY A 1 378 ? 44.944 -17.957 -32.690 1.00 90.38 378 GLY A CA 1
ATOM 2849 C C . GLY A 1 378 ? 44.327 -16.777 -33.426 1.00 90.38 378 GLY A C 1
ATOM 2850 O O . GLY A 1 378 ? 44.663 -16.524 -34.580 1.00 90.38 378 GLY A O 1
ATOM 2851 N N . GLN A 1 379 ? 43.390 -16.089 -32.777 1.00 90.94 379 GLN A N 1
ATOM 2852 C CA . GLN A 1 379 ? 42.674 -14.975 -33.403 1.00 90.94 379 GLN A CA 1
ATOM 2853 C C . GLN A 1 379 ? 43.619 -13.805 -33.700 1.00 90.94 379 GLN A C 1
ATOM 2855 O O . GLN A 1 379 ? 43.478 -13.154 -34.732 1.00 90.94 379 GLN A O 1
ATOM 2860 N N . ASN A 1 380 ? 44.614 -13.610 -32.831 1.00 93.94 380 ASN A N 1
ATOM 2861 C CA . ASN A 1 380 ? 45.580 -12.520 -32.896 1.00 93.94 380 ASN A CA 1
ATOM 2862 C C . ASN A 1 380 ? 47.003 -13.041 -33.137 1.00 93.94 380 ASN A C 1
ATOM 2864 O O . ASN A 1 380 ? 47.956 -12.285 -32.991 1.00 93.94 380 ASN A O 1
ATOM 2868 N N . CYS A 1 381 ? 47.165 -14.319 -33.500 1.00 94.44 381 CYS A N 1
ATOM 2869 C CA . CYS A 1 381 ? 48.462 -15.007 -33.597 1.00 94.44 381 CYS A CA 1
ATOM 2870 C C . CYS A 1 381 ? 49.214 -15.089 -32.259 1.00 94.44 381 CYS A C 1
ATOM 2872 O O . CYS A 1 381 ? 50.444 -15.074 -32.196 1.00 94.44 381 CYS A O 1
ATOM 2874 N N . GLU A 1 382 ? 48.459 -15.174 -31.165 1.00 94.25 382 GLU A N 1
ATOM 2875 C CA . GLU A 1 382 ? 48.976 -15.171 -29.801 1.00 94.25 382 GLU A CA 1
ATOM 2876 C C . GLU A 1 382 ? 49.487 -16.532 -29.323 1.00 94.25 382 GLU A C 1
ATOM 2878 O O . GLU A 1 382 ? 50.185 -16.607 -28.313 1.00 94.25 382 GLU A O 1
ATOM 2883 N N . LYS A 1 383 ? 49.136 -17.613 -30.025 1.00 90.62 383 LYS A N 1
ATOM 2884 C CA . LYS A 1 383 ? 49.504 -18.973 -29.637 1.00 90.62 383 LYS A CA 1
ATOM 2885 C C . LYS A 1 383 ? 50.602 -19.483 -30.543 1.00 90.62 383 LYS A C 1
ATOM 2887 O O . LYS A 1 383 ? 50.396 -19.630 -31.742 1.00 90.62 383 LYS A O 1
ATOM 2892 N N . GLU A 1 384 ? 51.727 -19.837 -29.951 1.00 88.50 384 GLU A N 1
ATOM 2893 C CA . GLU A 1 384 ? 52.728 -20.654 -30.624 1.00 88.50 384 GLU A CA 1
ATOM 2894 C C . GLU A 1 384 ? 52.137 -22.041 -30.939 1.00 88.50 384 GLU A C 1
ATOM 2896 O O . GLU A 1 384 ? 51.337 -22.607 -30.179 1.00 88.50 384 GLU A O 1
ATOM 2901 N N . ILE A 1 385 ? 52.472 -22.572 -32.106 1.00 87.56 385 ILE A N 1
ATOM 2902 C CA . ILE A 1 385 ? 52.129 -23.927 -32.508 1.00 87.56 385 ILE A CA 1
ATOM 2903 C C . ILE A 1 385 ? 53.193 -24.845 -31.925 1.00 87.56 385 ILE A C 1
ATOM 2905 O O . ILE A 1 385 ? 54.333 -24.788 -32.338 1.00 87.56 385 ILE A O 1
ATOM 2909 N N . ASP A 1 386 ? 52.804 -25.719 -31.001 1.00 85.31 386 ASP A N 1
ATOM 2910 C CA . ASP A 1 386 ? 53.688 -26.794 -30.554 1.00 85.31 386 ASP A CA 1
ATOM 2911 C C . ASP A 1 386 ? 53.587 -27.973 -31.531 1.00 85.31 386 ASP A C 1
ATOM 2913 O O . ASP A 1 386 ? 52.614 -28.744 -31.508 1.00 85.31 386 ASP A O 1
ATOM 2917 N N . GLU A 1 387 ? 54.576 -28.113 -32.415 1.00 85.12 387 GLU A N 1
ATOM 2918 C CA . GLU A 1 387 ? 54.614 -29.193 -33.404 1.00 85.12 387 GLU A CA 1
ATOM 2919 C C . GLU A 1 387 ? 54.767 -30.575 -32.758 1.00 85.12 387 GLU A C 1
ATOM 2921 O O . GLU A 1 387 ? 54.435 -31.592 -33.374 1.00 85.12 387 GLU A O 1
ATOM 2926 N N . CYS A 1 388 ? 55.210 -30.645 -31.501 1.00 83.69 388 CYS A N 1
ATOM 2927 C CA . CYS A 1 388 ? 55.419 -31.902 -30.798 1.00 83.69 388 CYS A CA 1
ATOM 2928 C C . CYS A 1 388 ? 54.123 -32.560 -30.328 1.00 83.69 388 CYS A C 1
ATOM 2930 O O . CYS A 1 388 ? 54.097 -33.782 -30.144 1.00 83.69 388 CYS A O 1
ATOM 2932 N N . LEU A 1 389 ? 53.028 -31.801 -30.208 1.00 81.44 389 LEU A N 1
ATOM 2933 C CA . LEU A 1 389 ? 51.725 -32.335 -29.793 1.00 81.44 389 LEU A CA 1
ATOM 2934 C C . LEU A 1 389 ? 51.118 -33.309 -30.808 1.00 81.44 389 LEU A C 1
ATOM 2936 O O . LEU A 1 389 ? 50.369 -34.204 -30.424 1.00 81.44 389 LEU A O 1
ATOM 2940 N N . ALA A 1 390 ? 51.457 -33.181 -32.092 1.00 79.31 390 ALA A N 1
ATOM 2941 C CA . ALA A 1 390 ? 50.990 -34.098 -33.131 1.00 79.31 390 ALA A CA 1
ATOM 2942 C C . ALA A 1 390 ? 51.766 -35.430 -33.156 1.00 79.31 390 ALA A C 1
ATOM 2944 O O . ALA A 1 390 ? 51.520 -36.273 -34.019 1.00 79.31 390 ALA A O 1
ATOM 2945 N N . THR A 1 391 ? 52.718 -35.632 -32.234 1.00 75.38 391 THR A N 1
ATOM 2946 C CA . THR A 1 391 ? 53.651 -36.772 -32.224 1.00 75.38 391 THR A CA 1
ATOM 2947 C C . THR A 1 391 ? 54.265 -37.060 -33.606 1.00 75.38 391 THR A C 1
ATOM 2949 O O . THR A 1 391 ? 54.242 -38.202 -34.065 1.00 75.38 391 THR A O 1
ATOM 2952 N N . PRO A 1 392 ? 54.802 -36.046 -34.315 1.00 78.38 392 PRO A N 1
ATOM 2953 C CA . PRO A 1 392 ? 55.247 -36.214 -35.700 1.00 78.38 392 PRO A CA 1
ATOM 2954 C C . PRO A 1 392 ? 56.513 -37.072 -35.823 1.00 78.38 392 PRO A C 1
ATOM 2956 O O . PRO A 1 392 ? 56.869 -37.511 -36.916 1.00 78.38 392 PRO A O 1
ATOM 2959 N N . CYS A 1 393 ? 57.227 -37.299 -34.719 1.00 82.62 393 CYS A N 1
ATOM 2960 C CA . CYS A 1 393 ? 58.505 -37.991 -34.730 1.00 82.62 393 CYS A CA 1
ATOM 2961 C C . CYS A 1 393 ? 58.336 -39.512 -34.553 1.00 82.62 393 CYS A C 1
ATOM 2963 O O . CYS A 1 393 ? 57.542 -39.985 -33.740 1.00 82.62 393 CYS A O 1
ATOM 2965 N N . TYR A 1 394 ? 59.108 -40.296 -35.310 1.00 78.56 394 TYR A N 1
ATOM 2966 C CA . TYR A 1 394 ? 59.043 -41.760 -35.281 1.00 78.56 394 TYR A CA 1
ATOM 2967 C C . TYR A 1 394 ? 59.686 -42.340 -34.007 1.00 78.56 394 TYR A C 1
ATOM 2969 O O . TYR A 1 394 ? 60.504 -41.693 -33.358 1.00 78.56 394 TYR A O 1
ATOM 2977 N N . LYS A 1 395 ? 59.309 -43.570 -33.632 1.00 69.38 395 LYS A N 1
ATOM 2978 C CA . LYS A 1 395 ? 59.654 -44.205 -32.343 1.00 69.38 395 LYS A CA 1
ATOM 2979 C C . LYS A 1 395 ? 61.110 -43.950 -31.899 1.00 69.38 395 LYS A C 1
ATOM 2981 O O . LYS A 1 395 ? 62.045 -44.332 -32.599 1.00 69.38 395 LYS A O 1
ATOM 2986 N N . SER A 1 396 ? 61.235 -43.378 -30.693 1.00 70.69 396 SER A N 1
ATOM 2987 C CA . SER A 1 396 ? 62.463 -43.098 -29.918 1.00 70.69 396 SER A CA 1
ATOM 2988 C C . SER A 1 396 ? 63.193 -41.766 -30.163 1.00 70.69 396 SER A C 1
ATOM 2990 O O . SER A 1 396 ? 64.247 -41.556 -29.568 1.00 70.69 396 SER A O 1
ATOM 2992 N N . SER A 1 397 ? 62.657 -40.841 -30.963 1.00 82.25 397 SER A N 1
ATOM 2993 C CA . SER A 1 397 ? 63.192 -39.468 -31.068 1.00 82.25 397 SER A CA 1
ATOM 2994 C C . SER A 1 397 ? 62.494 -38.478 -30.127 1.00 82.25 397 SER A C 1
ATOM 2996 O O . SER A 1 397 ? 61.270 -38.511 -29.999 1.00 82.25 397 SER A O 1
ATOM 2998 N N . THR A 1 398 ? 63.260 -37.562 -29.525 1.00 82.62 398 THR A N 1
ATOM 2999 C CA . THR A 1 398 ? 62.736 -36.449 -28.716 1.00 82.62 398 THR A CA 1
ATOM 3000 C C . THR A 1 398 ? 62.333 -35.295 -29.624 1.00 82.62 398 THR A C 1
ATOM 3002 O O . THR A 1 398 ? 63.172 -34.757 -30.346 1.00 82.62 398 THR A O 1
ATOM 3005 N N . CYS A 1 399 ? 61.062 -34.907 -29.584 1.00 85.19 399 CYS A N 1
ATOM 3006 C CA . CYS A 1 399 ? 60.612 -33.709 -30.276 1.00 85.19 399 CYS A CA 1
ATOM 3007 C C . CYS A 1 399 ? 61.015 -32.454 -29.490 1.00 85.19 399 CYS A C 1
ATOM 3009 O O . CYS A 1 399 ? 60.940 -32.440 -28.261 1.00 85.19 399 CYS A O 1
ATOM 3011 N N . VAL A 1 400 ? 61.447 -31.413 -30.202 1.00 82.06 400 VAL A N 1
ATOM 3012 C CA . VAL A 1 400 ? 61.757 -30.100 -29.631 1.00 82.06 400 VAL A CA 1
ATOM 3013 C C . VAL A 1 400 ? 60.908 -29.074 -30.365 1.00 82.06 400 VAL A C 1
ATOM 3015 O O . VAL A 1 400 ? 61.089 -28.902 -31.570 1.00 82.06 400 VAL A O 1
ATOM 3018 N N . ASN A 1 401 ? 60.005 -28.422 -29.633 1.00 78.81 401 ASN A N 1
ATOM 3019 C CA . ASN A 1 401 ? 59.201 -27.320 -30.146 1.00 78.81 401 ASN A CA 1
ATOM 3020 C C . ASN A 1 401 ? 60.123 -26.175 -30.600 1.00 78.81 401 ASN A C 1
ATOM 3022 O O . ASN A 1 401 ? 61.095 -25.851 -29.904 1.00 78.81 401 ASN A O 1
ATOM 3026 N N . LYS A 1 402 ? 59.847 -25.583 -31.762 1.00 74.44 402 LYS A N 1
ATOM 3027 C CA . LYS A 1 402 ? 60.609 -24.447 -32.281 1.00 74.44 402 LYS A CA 1
ATOM 3028 C C . LYS A 1 402 ? 59.659 -23.391 -32.825 1.00 74.44 402 LYS A C 1
ATOM 3030 O O . LYS A 1 402 ? 59.012 -23.632 -33.831 1.00 74.44 402 LYS A O 1
ATOM 3035 N N . VAL A 1 403 ? 59.740 -22.181 -32.273 1.00 66.56 403 VAL A N 1
ATOM 3036 C CA . VAL A 1 403 ? 59.231 -20.976 -32.939 1.00 66.56 403 VAL A CA 1
ATOM 3037 C C . VAL A 1 403 ? 59.966 -20.833 -34.278 1.00 66.56 403 VAL A C 1
ATOM 3039 O O . VAL A 1 403 ? 61.171 -20.558 -34.285 1.00 66.56 403 VAL A O 1
ATOM 3042 N N . SER A 1 404 ? 59.284 -21.083 -35.396 1.00 62.69 404 SER A N 1
ATOM 3043 C CA . SER A 1 404 ? 59.851 -20.979 -36.749 1.00 62.69 404 SER A CA 1
ATOM 3044 C C . SER A 1 404 ? 59.348 -19.757 -37.489 1.00 62.69 404 SER A C 1
ATOM 3046 O O . SER A 1 404 ? 58.109 -19.680 -37.628 1.00 62.69 404 SER A O 1
#